Protein AF-0000000076550346 (afdb_homodimer)

Structure (mmCIF, N/CA/C/O backbone):
data_AF-0000000076550346-model_v1
#
loop_
_entity.id
_entity.type
_entity.pdbx_description
1 polymer 'Thiamine-phosphate synthase'
#
loop_
_atom_site.group_PDB
_atom_site.id
_atom_site.type_symbol
_atom_site.label_atom_id
_atom_site.label_alt_id
_atom_site.label_comp_id
_atom_site.label_asym_id
_atom_site.label_entity_id
_atom_site.label_seq_id
_atom_site.pdbx_PDB_ins_code
_atom_site.Cartn_x
_atom_site.Cartn_y
_atom_site.Cartn_z
_atom_site.occupancy
_atom_site.B_iso_or_equiv
_atom_site.auth_seq_id
_atom_site.auth_comp_id
_atom_site.auth_asym_id
_atom_site.auth_atom_id
_atom_site.pdbx_PDB_model_num
ATOM 1 N N . MET A 1 1 ? 11.57 -23.719 29.531 1 24.44 1 MET A N 1
ATOM 2 C CA . MET A 1 1 ? 10.82 -24.328 28.438 1 24.44 1 MET A CA 1
ATOM 3 C C . MET A 1 1 ? 10.961 -23.5 27.156 1 24.44 1 MET A C 1
ATOM 5 O O . MET A 1 1 ? 10.664 -22.297 27.156 1 24.44 1 MET A O 1
ATOM 9 N N . GLY A 1 2 ? 12.023 -23.812 26.281 1 28.28 2 GLY A N 1
ATOM 10 C CA . GLY A 1 2 ? 12.664 -23.422 25.031 1 28.28 2 GLY A CA 1
ATOM 11 C C . GLY A 1 2 ? 11.703 -23.312 23.859 1 28.28 2 GLY A C 1
ATOM 12 O O . GLY A 1 2 ? 11.125 -24.312 23.438 1 28.28 2 GLY A O 1
ATOM 13 N N . GLU A 1 3 ? 10.836 -22.281 23.875 1 30.3 3 GLU A N 1
ATOM 14 C CA . GLU A 1 3 ? 9.766 -22.234 22.875 1 30.3 3 GLU A CA 1
ATOM 15 C C . GLU A 1 3 ? 10.281 -22.641 21.5 1 30.3 3 GLU A C 1
ATOM 17 O O . GLU A 1 3 ? 11.383 -22.25 21.094 1 30.3 3 GLU A O 1
ATOM 22 N N . GLY A 1 4 ? 9.914 -23.875 21.031 1 29.36 4 GLY A N 1
ATOM 23 C CA . GLY A 1 4 ? 10.195 -24.594 19.797 1 29.36 4 GLY A CA 1
ATOM 24 C C . GLY A 1 4 ? 10.234 -23.688 18.578 1 29.36 4 GLY A C 1
ATOM 25 O O . GLY A 1 4 ? 9.422 -22.766 18.469 1 29.36 4 GLY A O 1
ATOM 26 N N . ALA A 1 5 ? 11.406 -23.375 18.109 1 31.95 5 ALA A N 1
ATOM 27 C CA . ALA A 1 5 ? 11.688 -22.891 16.766 1 31.95 5 ALA A CA 1
ATOM 28 C C . ALA A 1 5 ? 10.711 -23.453 15.742 1 31.95 5 ALA A C 1
ATOM 30 O O . ALA A 1 5 ? 10.656 -24.672 15.531 1 31.95 5 ALA A O 1
ATOM 31 N N . VAL A 1 6 ? 9.398 -22.953 15.617 1 35.19 6 VAL A N 1
ATOM 32 C CA . VAL A 1 6 ? 8.453 -23.328 14.57 1 35.19 6 VAL A CA 1
ATOM 33 C C . VAL A 1 6 ? 9.219 -23.812 13.336 1 35.19 6 VAL A C 1
ATOM 35 O O . VAL A 1 6 ? 10.18 -23.188 12.906 1 35.19 6 VAL A O 1
ATOM 38 N N . SER A 1 7 ? 9.344 -25.047 13 1 36.56 7 SER A N 1
ATOM 39 C CA . SER A 1 7 ? 9.781 -25.766 11.805 1 36.56 7 SER A CA 1
ATOM 40 C C . SER A 1 7 ? 9.461 -24.984 10.539 1 36.56 7 SER A C 1
ATOM 42 O O . SER A 1 7 ? 8.375 -24.406 10.414 1 36.56 7 SER A O 1
ATOM 44 N N . LEU A 1 8 ? 10.414 -24.312 9.891 1 42.62 8 LEU A N 1
ATOM 45 C CA . LEU A 1 8 ? 10.383 -23.719 8.555 1 42.62 8 LEU A CA 1
ATOM 46 C C . LEU A 1 8 ? 9.383 -24.438 7.66 1 42.62 8 LEU A C 1
ATOM 48 O O . LEU A 1 8 ? 9.633 -25.578 7.238 1 42.62 8 LEU A O 1
ATOM 52 N N . ARG A 1 9 ? 8.156 -24.609 7.91 1 46.72 9 ARG A N 1
ATOM 53 C CA . ARG A 1 9 ? 7.098 -25.266 7.148 1 46.72 9 ARG A CA 1
ATOM 54 C C . ARG A 1 9 ? 7.371 -25.188 5.648 1 46.72 9 ARG A C 1
ATOM 56 O O . ARG A 1 9 ? 7.566 -24.094 5.105 1 46.72 9 ARG A O 1
ATOM 63 N N . SER A 1 10 ? 8.055 -26.172 4.996 1 67.38 10 SER A N 1
ATOM 64 C CA . SER A 1 10 ? 8.328 -26.359 3.576 1 67.38 10 SER A CA 1
ATOM 65 C C . SER A 1 10 ? 7.062 -26.188 2.742 1 67.38 10 SER A C 1
ATOM 67 O O . SER A 1 10 ? 6.121 -26.984 2.863 1 67.38 10 SER A O 1
ATOM 69 N N . LEU A 1 11 ? 6.746 -24.969 2.178 1 85.88 11 LEU A N 1
ATOM 70 C CA . LEU A 1 11 ? 5.598 -24.672 1.323 1 85.88 11 LEU A CA 1
ATOM 71 C C . LEU A 1 11 ? 5.594 -25.594 0.101 1 85.88 11 LEU A C 1
ATOM 73 O O . LEU A 1 11 ? 6.574 -25.641 -0.642 1 85.88 11 LEU A O 1
ATOM 77 N N . THR A 1 12 ? 4.59 -26.484 0.048 1 91.69 12 THR A N 1
ATOM 78 C CA . THR A 1 12 ? 4.371 -27.25 -1.176 1 91.69 12 THR A CA 1
ATOM 79 C C . THR A 1 12 ? 3.422 -26.5 -2.113 1 91.69 12 THR A C 1
ATOM 81 O O . THR A 1 12 ? 2.271 -26.234 -1.757 1 91.69 12 THR A O 1
ATOM 84 N N . LEU A 1 13 ? 3.881 -26.203 -3.25 1 95.94 13 LEU A N 1
ATOM 85 C CA . LEU A 1 13 ? 3.09 -25.469 -4.23 1 95.94 13 LEU A CA 1
ATOM 86 C C . LEU A 1 13 ? 2.348 -26.422 -5.156 1 95.94 13 LEU A C 1
ATOM 88 O O . LEU A 1 13 ? 2.902 -27.453 -5.574 1 95.94 13 LEU A O 1
ATOM 92 N N . PRO A 1 14 ? 1.104 -26.141 -5.434 1 96.62 14 PRO A N 1
ATOM 93 C CA . PRO A 1 14 ? 0.494 -26.875 -6.551 1 96.62 14 PRO A CA 1
ATOM 94 C C . PRO A 1 14 ? 1.212 -26.625 -7.875 1 96.62 14 PRO A C 1
ATOM 96 O O . PRO A 1 14 ? 1.992 -25.672 -7.992 1 96.62 14 PRO A O 1
ATOM 99 N N . ARG A 1 15 ? 0.917 -27.438 -8.797 1 97.38 15 ARG A N 1
ATOM 100 C CA . ARG A 1 15 ? 1.646 -27.359 -10.062 1 97.38 15 ARG A CA 1
ATOM 101 C C . ARG A 1 15 ? 1.139 -26.219 -10.914 1 97.38 15 ARG A C 1
ATOM 103 O O . ARG A 1 15 ? 1.832 -25.75 -11.828 1 97.38 15 ARG A O 1
ATOM 110 N N . LEU A 1 16 ? -0.097 -25.797 -10.633 1 98.31 16 LEU A N 1
ATOM 111 C CA . LEU A 1 16 ? -0.685 -24.672 -11.336 1 98.31 16 LEU A CA 1
ATOM 112 C C . LEU A 1 16 ? -0.93 -23.5 -10.383 1 98.31 16 LEU A C 1
ATOM 114 O O . LEU A 1 16 ? -1.5 -23.688 -9.305 1 98.31 16 LEU A O 1
ATOM 118 N N . TYR A 1 17 ? -0.461 -22.359 -10.82 1 98.62 17 TYR A N 1
ATOM 119 C CA . TYR A 1 17 ? -0.562 -21.125 -10.055 1 98.62 17 TYR A CA 1
ATOM 120 C C . TYR A 1 17 ? -1.27 -20.031 -10.859 1 98.62 17 TYR A C 1
ATOM 122 O O . TYR A 1 17 ? -0.622 -19.156 -11.43 1 98.62 17 TYR A O 1
ATOM 130 N N . PRO A 1 18 ? -2.613 -20.094 -10.836 1 98.62 18 PRO A N 1
ATOM 131 C CA . PRO A 1 18 ? -3.346 -19.078 -11.594 1 98.62 18 PRO A CA 1
ATOM 132 C C . PRO A 1 18 ? -3.256 -17.688 -10.969 1 98.62 18 PRO A C 1
ATOM 134 O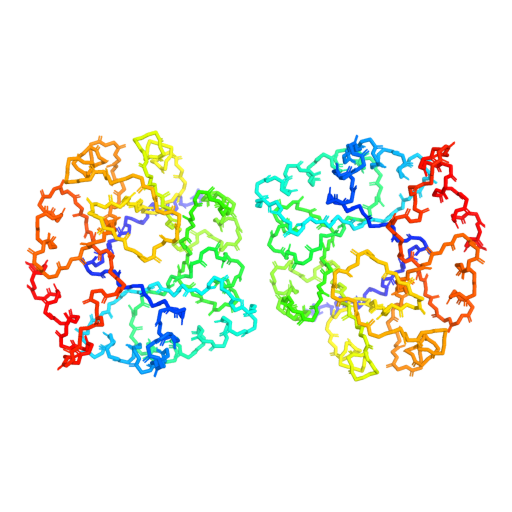 O . PRO A 1 18 ? -3.279 -17.562 -9.742 1 98.62 18 PRO A O 1
ATOM 137 N N . ILE A 1 19 ? -3.111 -16.719 -11.781 1 98.31 19 ILE A N 1
ATOM 138 C CA . ILE A 1 19 ? -3.184 -15.312 -11.375 1 98.31 19 ILE A CA 1
ATOM 139 C C . ILE A 1 19 ? -4.449 -14.672 -11.945 1 98.31 19 ILE A C 1
ATOM 141 O O . ILE A 1 19 ? -4.609 -14.578 -13.164 1 98.31 19 ILE A O 1
ATOM 145 N N . VAL A 1 20 ? -5.328 -14.375 -11.07 1 98.19 20 VAL A N 1
ATOM 146 C CA . VAL A 1 20 ? -6.535 -13.625 -11.406 1 98.19 20 VAL A CA 1
ATOM 147 C C . VAL A 1 20 ? -6.195 -12.141 -11.562 1 98.19 20 VAL A C 1
ATOM 149 O O . VAL A 1 20 ? -6.098 -11.414 -10.57 1 98.19 20 VAL A O 1
ATOM 152 N N . ASP A 1 21 ? -6.133 -11.688 -12.789 1 97 21 ASP A N 1
ATOM 153 C CA . ASP A 1 21 ? -5.723 -10.32 -13.086 1 97 21 ASP A CA 1
ATOM 154 C C . ASP A 1 21 ? -6.934 -9.445 -13.391 1 97 21 ASP A C 1
ATOM 156 O O . ASP A 1 21 ? -7.559 -9.586 -14.445 1 97 21 ASP A O 1
ATOM 160 N N . ALA A 1 22 ? -7.234 -8.492 -12.539 1 96.75 22 ALA A N 1
ATOM 161 C CA . ALA A 1 22 ? -8.43 -7.66 -12.672 1 96.75 22 ALA A CA 1
ATOM 162 C C . ALA A 1 22 ? -8.383 -6.84 -13.953 1 96.75 22 ALA A C 1
ATOM 164 O O . ALA A 1 22 ? -9.406 -6.652 -14.617 1 96.75 22 ALA A O 1
ATOM 165 N N . GLY A 1 23 ? -7.227 -6.305 -14.281 1 94.62 23 GLY A N 1
ATOM 166 C CA . GLY A 1 23 ? -7.094 -5.535 -15.508 1 94.62 23 GLY A CA 1
ATOM 167 C C . GLY A 1 23 ? -7.391 -6.344 -16.766 1 94.62 23 GLY A C 1
ATOM 168 O O . GLY A 1 23 ? -8.148 -5.902 -17.625 1 94.62 23 GLY A O 1
ATOM 169 N N . LEU A 1 24 ? -6.805 -7.504 -16.812 1 94.38 24 LEU A N 1
ATOM 170 C CA . LEU A 1 24 ? -7.035 -8.383 -17.953 1 94.38 24 LEU A CA 1
ATOM 171 C C . LEU A 1 24 ? -8.5 -8.789 -18.047 1 94.38 24 LEU A C 1
ATOM 173 O O . LEU A 1 24 ? -9.102 -8.75 -19.125 1 94.38 24 LEU A O 1
ATOM 177 N N . LEU A 1 25 ? -9.07 -9.195 -16.906 1 96.12 25 LEU A N 1
ATOM 178 C CA . LEU A 1 25 ? -10.477 -9.586 -16.891 1 96.12 25 LEU A CA 1
ATOM 179 C C . LEU A 1 25 ? -11.367 -8.43 -17.328 1 96.12 25 LEU A C 1
ATOM 181 O O . LEU A 1 25 ? -12.328 -8.633 -18.078 1 96.12 25 LEU A O 1
ATOM 185 N N . GLY A 1 26 ? -11.039 -7.242 -16.844 1 93.81 26 GLY A N 1
ATOM 186 C CA . GLY A 1 26 ? -11.781 -6.066 -17.281 1 93.81 26 GLY A CA 1
ATOM 187 C C . GLY A 1 26 ? -11.734 -5.844 -18.781 1 93.81 26 GLY A C 1
ATOM 188 O O . GLY A 1 26 ? -12.758 -5.559 -19.391 1 93.81 26 GLY A O 1
ATOM 189 N N . SER A 1 27 ? -10.578 -5.996 -19.328 1 92.75 27 SER A N 1
ATOM 190 C CA . SER A 1 27 ? -10.398 -5.777 -20.766 1 92.75 27 SER A CA 1
ATOM 191 C C . SER A 1 27 ? -11.172 -6.809 -21.578 1 92.75 27 SER A C 1
ATOM 193 O O . SER A 1 27 ? -11.547 -6.547 -22.734 1 92.75 27 SER A O 1
ATOM 195 N N . ARG A 1 28 ? -11.461 -7.926 -20.906 1 91.75 28 ARG A N 1
ATOM 196 C CA . ARG A 1 28 ? -12.203 -8.992 -21.578 1 91.75 28 ARG A CA 1
ATOM 197 C C . ARG A 1 28 ? -13.656 -9.008 -21.141 1 91.75 28 ARG A C 1
ATOM 199 O O . ARG A 1 28 ? -14.422 -9.906 -21.5 1 91.75 28 ARG A O 1
ATOM 206 N N . ARG A 1 29 ? -14.102 -7.992 -20.328 1 90.56 29 ARG A N 1
ATOM 207 C CA . ARG A 1 29 ? -15.453 -7.871 -19.797 1 90.56 29 ARG A CA 1
ATOM 208 C C . ARG A 1 29 ? -15.859 -9.141 -19.047 1 90.56 29 ARG A C 1
ATOM 210 O O . ARG A 1 29 ? -16.984 -9.617 -19.188 1 90.56 29 ARG A O 1
ATOM 217 N N . ALA A 1 30 ? -14.867 -9.75 -18.391 1 92 30 ALA A N 1
ATOM 218 C CA . ALA A 1 30 ? -15.094 -10.922 -17.547 1 92 30 ALA A CA 1
ATOM 219 C C . ALA A 1 30 ? -15.125 -10.539 -16.078 1 92 30 ALA A C 1
ATOM 221 O O . ALA A 1 30 ? -14.391 -9.633 -15.648 1 92 30 ALA A O 1
ATOM 222 N N . GLY A 1 31 ? -15.93 -11.211 -15.336 1 95.06 31 GLY A N 1
ATOM 223 C CA . GLY A 1 31 ? -16.031 -10.922 -13.914 1 95.06 31 GLY A CA 1
ATOM 224 C C . GLY A 1 31 ? -15.055 -11.727 -13.07 1 95.06 31 GLY A C 1
ATOM 225 O O . GLY A 1 31 ? -14.789 -12.891 -13.367 1 95.06 31 GLY A O 1
ATOM 226 N N . VAL A 1 32 ? -14.594 -11.133 -12.031 1 97.25 32 VAL A N 1
ATOM 227 C CA . VAL A 1 32 ? -13.648 -11.758 -11.117 1 97.25 32 VAL A CA 1
ATOM 228 C C . VAL A 1 32 ? -14.289 -12.984 -10.469 1 97.25 32 VAL A C 1
ATOM 230 O O . VAL A 1 32 ? -13.672 -14.047 -10.398 1 97.25 32 VAL A O 1
ATOM 233 N N . GLU A 1 33 ? -15.523 -12.867 -10.07 1 96.38 33 GLU A N 1
ATOM 234 C CA . GLU A 1 33 ? -16.219 -13.945 -9.375 1 96.38 33 GLU A CA 1
ATOM 235 C C . GLU A 1 33 ? -16.391 -15.164 -10.281 1 96.38 33 GLU A C 1
ATOM 237 O O . GLU A 1 33 ? -16.109 -16.297 -9.867 1 96.38 33 GLU A O 1
ATOM 242 N N . ASP A 1 34 ? -16.859 -14.906 -11.492 1 96.81 34 ASP A N 1
ATOM 243 C CA . ASP A 1 34 ? -17.078 -15.992 -12.445 1 96.81 34 ASP A CA 1
ATOM 244 C C . ASP A 1 34 ? -15.773 -16.719 -12.773 1 96.81 34 ASP A C 1
ATOM 246 O O . ASP A 1 34 ? -15.734 -17.938 -12.867 1 96.81 34 ASP A O 1
ATOM 250 N N . PHE A 1 35 ? -14.781 -15.961 -12.945 1 98 35 PHE A N 1
ATOM 251 C CA . PHE A 1 35 ? -13.469 -16.531 -13.227 1 98 35 PHE A CA 1
ATOM 252 C C . PHE A 1 35 ? -12.992 -17.391 -12.07 1 98 35 PHE A C 1
ATOM 254 O O . PHE A 1 35 ? -12.523 -18.516 -12.266 1 98 35 PHE A O 1
ATOM 261 N N . ALA A 1 36 ? -13.133 -16.875 -10.867 1 97.56 36 ALA A N 1
ATOM 262 C CA . ALA A 1 36 ? -12.75 -17.609 -9.664 1 97.56 36 ALA A CA 1
ATOM 263 C C . ALA A 1 36 ? -13.531 -18.922 -9.539 1 97.56 36 ALA A C 1
ATOM 265 O O . ALA A 1 36 ? -12.961 -19.953 -9.203 1 97.56 36 ALA A O 1
ATOM 266 N N . ARG A 1 37 ? -14.789 -18.859 -9.852 1 97.06 37 ARG A N 1
ATOM 267 C CA . ARG A 1 37 ? -15.617 -20.062 -9.789 1 97.06 37 ARG A CA 1
ATOM 268 C C . ARG A 1 37 ? -15.133 -21.109 -10.781 1 97.06 37 ARG A C 1
ATOM 270 O O . ARG A 1 37 ? -15.125 -22.312 -10.469 1 97.06 37 ARG A O 1
ATOM 277 N N . SER A 1 38 ? -14.781 -20.625 -11.922 1 97.75 38 SER A N 1
ATOM 278 C CA . SER A 1 38 ? -14.258 -21.547 -12.922 1 97.75 38 SER A CA 1
ATOM 279 C C . SER A 1 38 ? -12.984 -22.234 -12.438 1 97.75 38 SER A C 1
ATOM 281 O O . SER A 1 38 ? -12.789 -23.422 -12.68 1 97.75 38 SER A O 1
ATOM 283 N N . LEU A 1 39 ? -12.117 -21.5 -11.758 1 97.88 39 LEU A N 1
ATOM 284 C CA . LEU A 1 39 ? -10.891 -22.078 -11.219 1 97.88 39 LEU A CA 1
ATOM 285 C C . LEU A 1 39 ? -11.203 -23.094 -10.125 1 97.88 39 LEU A C 1
ATOM 287 O O . LEU A 1 39 ? -10.57 -24.156 -10.055 1 97.88 39 LEU A O 1
ATOM 291 N N . LEU A 1 40 ? -12.172 -22.75 -9.297 1 97.12 40 LEU A N 1
ATOM 292 C CA . LEU A 1 40 ? -12.617 -23.672 -8.266 1 97.12 40 LEU A CA 1
ATOM 293 C C . LEU A 1 40 ? -13.125 -24.984 -8.883 1 97.12 40 LEU A C 1
ATOM 295 O O . LEU A 1 40 ? -12.758 -26.062 -8.438 1 97.12 40 LEU A O 1
ATOM 299 N N . ASP A 1 41 ? -13.906 -24.812 -9.898 1 96.38 41 ASP A N 1
ATOM 300 C CA . ASP A 1 41 ? -14.492 -25.953 -10.586 1 96.38 41 ASP A CA 1
ATOM 301 C C . ASP A 1 41 ? -13.406 -26.859 -11.18 1 96.38 41 ASP A C 1
ATOM 303 O O . ASP A 1 41 ? -13.578 -28.078 -11.266 1 96.38 41 ASP A O 1
ATOM 307 N N . ALA A 1 42 ? -12.336 -26.266 -11.562 1 96.94 42 ALA A N 1
ATOM 308 C CA . ALA A 1 42 ? -11.242 -27 -12.188 1 96.94 42 ALA A CA 1
ATOM 309 C C . ALA A 1 42 ? -10.406 -27.734 -11.133 1 96.94 42 ALA A C 1
ATOM 311 O O . ALA A 1 42 ? -9.609 -28.609 -11.469 1 96.94 42 ALA A O 1
ATOM 312 N N . GLY A 1 43 ? -10.539 -27.328 -9.844 1 95.94 43 GLY A N 1
ATOM 313 C CA . GLY A 1 43 ? -9.789 -27.984 -8.781 1 95.94 43 GLY A CA 1
ATOM 314 C C . GLY A 1 43 ? -8.539 -27.234 -8.375 1 95.94 43 GLY A C 1
ATOM 315 O O . GLY A 1 43 ? -7.629 -27.797 -7.777 1 95.94 43 GLY A O 1
ATOM 316 N N . VAL A 1 44 ? -8.508 -25.953 -8.656 1 96.56 44 VAL A N 1
ATOM 317 C CA . VAL A 1 44 ? -7.375 -25.109 -8.273 1 96.56 44 VAL A CA 1
ATOM 318 C C . VAL A 1 44 ? -7.312 -24.969 -6.758 1 96.56 44 VAL A C 1
ATOM 320 O O . VAL A 1 44 ? -8.344 -24.797 -6.102 1 96.56 44 VAL A O 1
ATOM 323 N N . THR A 1 45 ? -6.078 -25.047 -6.203 1 95.81 45 THR A N 1
ATOM 324 C CA . THR A 1 45 ? -5.949 -25.031 -4.75 1 95.81 45 THR A CA 1
ATOM 325 C C . THR A 1 45 ? -5.098 -23.844 -4.293 1 95.81 45 THR A C 1
ATOM 327 O O . THR A 1 45 ? -4.816 -23.703 -3.1 1 95.81 45 THR A O 1
ATOM 330 N N . LEU A 1 46 ? -4.691 -23.016 -5.188 1 97.25 46 LEU A N 1
ATOM 331 C CA . LEU A 1 46 ? -3.965 -21.781 -4.918 1 97.25 46 LEU A CA 1
ATOM 332 C C . LEU A 1 46 ? -4.141 -20.781 -6.055 1 97.25 46 LEU A C 1
ATOM 334 O O . LEU A 1 46 ? -4.113 -21.172 -7.23 1 97.25 46 LEU A O 1
ATOM 338 N N . LEU A 1 47 ? -4.402 -19.531 -5.723 1 97.94 47 LEU A N 1
ATOM 339 C CA . LEU A 1 47 ? -4.426 -18.5 -6.758 1 97.94 47 LEU A CA 1
ATOM 340 C C . LEU A 1 47 ? -3.9 -17.172 -6.219 1 97.94 47 LEU A C 1
ATOM 342 O O . LEU A 1 47 ? -3.875 -16.953 -5.008 1 97.94 47 LEU A O 1
ATOM 346 N N . GLN A 1 48 ? -3.453 -16.375 -7.051 1 98.81 48 GLN A N 1
ATOM 347 C CA . GLN A 1 48 ? -3.061 -15.008 -6.762 1 98.81 48 GLN A CA 1
ATOM 348 C C . GLN A 1 48 ? -4.031 -14.016 -7.395 1 98.81 48 GLN A C 1
ATOM 350 O O . GLN A 1 48 ? -4.5 -14.219 -8.516 1 98.81 48 GLN A O 1
ATOM 355 N N . PHE A 1 49 ? -4.43 -13 -6.703 1 98.81 49 PHE A N 1
ATOM 356 C CA . PHE A 1 49 ? -5.242 -11.914 -7.234 1 98.81 49 PHE A CA 1
ATOM 357 C C . PHE A 1 49 ? -4.395 -10.664 -7.465 1 98.81 49 PHE A C 1
ATOM 359 O O . PHE A 1 49 ? -3.742 -10.172 -6.543 1 98.81 49 PHE A O 1
ATOM 366 N N . ARG A 1 50 ? -4.387 -10.242 -8.68 1 98.12 50 ARG A N 1
ATOM 367 C CA . ARG A 1 50 ? -3.592 -9.094 -9.086 1 98.12 50 ARG A CA 1
ATOM 368 C C . ARG A 1 50 ? -4.484 -7.957 -9.578 1 98.12 50 ARG A C 1
ATOM 370 O O . ARG A 1 50 ? -5.258 -8.133 -10.523 1 98.12 50 ARG A O 1
ATOM 377 N N . ASP A 1 51 ? -4.438 -6.848 -8.945 1 97.12 51 ASP A N 1
ATOM 378 C CA . ASP A 1 51 ? -5.133 -5.621 -9.328 1 97.12 51 ASP A CA 1
ATOM 379 C C . ASP A 1 51 ? -4.27 -4.391 -9.055 1 97.12 51 ASP A C 1
ATOM 381 O O . ASP A 1 51 ? -4.262 -3.865 -7.941 1 97.12 51 ASP A O 1
ATOM 385 N N . LYS A 1 52 ? -3.658 -3.836 -10.023 1 91.56 52 LYS A N 1
ATOM 386 C CA . LYS A 1 52 ? -2.648 -2.795 -9.852 1 91.56 52 LYS A CA 1
ATOM 387 C C . LYS A 1 52 ? -3.248 -1.408 -10.062 1 91.56 52 LYS A C 1
ATOM 389 O O . LYS A 1 52 ? -2.57 -0.396 -9.875 1 91.56 52 LYS A O 1
ATOM 394 N N . SER A 1 53 ? -4.5 -1.383 -10.406 1 91.5 53 SER A N 1
ATOM 395 C CA . SER A 1 53 ? -5.023 -0.101 -10.875 1 91.5 53 SER A CA 1
ATOM 396 C C . SER A 1 53 ? -6.184 0.371 -10 1 91.5 53 SER A C 1
ATOM 398 O O . SER A 1 53 ? -6.465 1.568 -9.93 1 91.5 53 SER A O 1
ATOM 400 N N . SER A 1 54 ? -6.855 -0.566 -9.367 1 94.5 54 SER A N 1
ATOM 401 C CA . SER A 1 54 ? -8.055 -0.206 -8.617 1 94.5 54 SER A CA 1
ATOM 402 C C . SER A 1 54 ? -7.707 0.391 -7.262 1 94.5 54 SER A C 1
ATOM 404 O O . SER A 1 54 ? -6.602 0.188 -6.754 1 94.5 54 SER A O 1
ATOM 406 N N . ALA A 1 55 ? -8.664 1.104 -6.672 1 95.06 55 ALA A N 1
ATOM 407 C CA . ALA A 1 55 ? -8.547 1.566 -5.293 1 95.06 55 ALA A CA 1
ATOM 408 C C . ALA A 1 55 ? -8.555 0.392 -4.316 1 95.06 55 ALA A C 1
ATOM 410 O O . ALA A 1 55 ? -9.133 -0.659 -4.605 1 95.06 55 ALA A O 1
ATOM 411 N N . PRO A 1 56 ? -7.926 0.6 -3.176 1 97 56 PRO A N 1
ATOM 412 C CA . PRO A 1 56 ? -7.855 -0.486 -2.195 1 97 56 PRO A CA 1
ATOM 413 C C . PRO A 1 56 ? -9.227 -1.06 -1.851 1 97 56 PRO A C 1
ATOM 415 O O . PRO A 1 56 ? -9.367 -2.273 -1.687 1 97 56 PRO A O 1
ATOM 418 N N . SER A 1 57 ? -10.219 -0.198 -1.781 1 95.75 57 SER A N 1
ATOM 419 C CA . SER A 1 57 ? -11.555 -0.662 -1.437 1 95.75 57 SER A CA 1
ATOM 420 C C . SER A 1 57 ? -12.094 -1.629 -2.486 1 95.75 57 SER A C 1
ATOM 422 O O . SER A 1 57 ? -12.758 -2.613 -2.15 1 95.75 57 SER A O 1
ATOM 424 N N . ASP A 1 58 ? -11.773 -1.312 -3.727 1 96.88 58 ASP A N 1
ATOM 425 C CA . ASP A 1 58 ? -12.219 -2.186 -4.812 1 96.88 58 ASP A CA 1
ATOM 426 C C . ASP A 1 58 ? -11.461 -3.508 -4.797 1 96.88 58 ASP A C 1
ATOM 428 O O . ASP A 1 58 ? -12.039 -4.566 -5.051 1 96.88 58 ASP A O 1
ATOM 432 N N . VAL A 1 59 ? -10.211 -3.422 -4.508 1 98.31 59 VAL A N 1
ATOM 433 C CA . VAL A 1 59 ? -9.406 -4.633 -4.41 1 98.31 59 VAL A CA 1
ATOM 434 C C . VAL A 1 59 ? -9.945 -5.527 -3.297 1 98.31 59 VAL A C 1
ATOM 436 O O . VAL A 1 59 ? -10.109 -6.734 -3.486 1 98.31 59 VAL A O 1
ATOM 439 N N . LEU A 1 60 ? -10.281 -4.93 -2.193 1 98.38 60 LEU A N 1
ATOM 440 C CA . LEU A 1 60 ? -10.773 -5.684 -1.046 1 98.38 60 LEU A CA 1
ATOM 441 C C . LEU A 1 60 ? -12.141 -6.281 -1.336 1 98.38 60 LEU A C 1
ATOM 443 O O . LEU A 1 60 ? -12.445 -7.391 -0.893 1 98.38 60 LEU A O 1
ATOM 447 N N . ARG A 1 61 ? -12.906 -5.539 -2.035 1 97.56 61 ARG A N 1
ATOM 448 C CA . ARG A 1 61 ? -14.211 -6.059 -2.416 1 97.56 61 ARG A CA 1
ATOM 449 C C . ARG A 1 61 ? -14.078 -7.301 -3.289 1 97.56 61 ARG A C 1
ATOM 451 O O . ARG A 1 61 ? -14.75 -8.305 -3.053 1 97.56 61 ARG A O 1
ATOM 458 N N . ASN A 1 62 ? -13.242 -7.23 -4.273 1 98.06 62 ASN A N 1
ATOM 459 C CA . ASN A 1 62 ? -13.023 -8.383 -5.145 1 98.06 62 ASN A CA 1
ATOM 460 C C . ASN A 1 62 ? -12.367 -9.539 -4.391 1 98.06 62 ASN A C 1
ATOM 462 O O . ASN A 1 62 ? -12.688 -10.703 -4.633 1 98.06 62 ASN A O 1
ATOM 466 N N . ALA A 1 63 ? -11.461 -9.195 -3.496 1 98.12 63 ALA A N 1
ATOM 467 C CA . ALA A 1 63 ? -10.844 -10.227 -2.666 1 98.12 63 ALA A CA 1
ATOM 468 C C . ALA A 1 63 ? -11.891 -10.961 -1.836 1 98.12 63 ALA A C 1
ATOM 470 O O . ALA A 1 63 ? -11.812 -12.18 -1.673 1 98.12 63 ALA A O 1
ATOM 471 N N . ALA A 1 64 ? -12.836 -10.227 -1.328 1 97.56 64 ALA A N 1
ATOM 472 C CA . ALA A 1 64 ? -13.914 -10.836 -0.544 1 97.56 64 ALA A CA 1
ATOM 473 C C . ALA A 1 64 ? -14.75 -11.773 -1.401 1 97.56 64 ALA A C 1
ATOM 475 O O . ALA A 1 64 ? -15.156 -12.852 -0.946 1 97.56 64 ALA A O 1
ATOM 476 N N . LEU A 1 65 ? -15.023 -11.359 -2.617 1 97.25 65 LEU A N 1
ATOM 477 C CA . LEU A 1 65 ? -15.773 -12.203 -3.545 1 97.25 65 LEU A CA 1
ATOM 478 C C . LEU A 1 65 ? -15.031 -13.508 -3.824 1 97.25 65 LEU A C 1
ATOM 480 O O . LEU A 1 65 ? -15.625 -14.578 -3.812 1 97.25 65 LEU A O 1
ATOM 484 N N . ILE A 1 66 ? -13.773 -13.406 -4.035 1 98 66 ILE A N 1
ATOM 485 C CA . ILE A 1 66 ? -12.961 -14.586 -4.305 1 98 66 ILE A CA 1
ATOM 486 C C . ILE A 1 66 ? -12.961 -15.508 -3.088 1 98 66 ILE A C 1
ATOM 488 O O . ILE A 1 66 ? -13.102 -16.734 -3.223 1 98 66 ILE A O 1
ATOM 492 N N . ARG A 1 67 ? -12.773 -14.969 -1.916 1 96.88 67 ARG A N 1
ATOM 493 C CA . ARG A 1 67 ? -12.781 -15.75 -0.684 1 96.88 67 ARG A CA 1
ATOM 494 C C . ARG A 1 67 ? -14.102 -16.5 -0.52 1 96.88 67 ARG A C 1
ATOM 496 O O . ARG A 1 67 ? -14.117 -17.656 -0.086 1 96.88 67 ARG A O 1
ATOM 503 N N . GLU A 1 68 ? -15.141 -15.82 -0.846 1 96.38 68 GLU A N 1
ATOM 504 C CA . GLU A 1 68 ? -16.453 -16.453 -0.758 1 96.38 68 GLU A CA 1
ATOM 505 C C . GLU A 1 68 ? -16.562 -17.641 -1.706 1 96.38 68 GLU A C 1
ATOM 507 O O . GLU A 1 68 ? -17.125 -18.688 -1.35 1 96.38 68 GLU A O 1
ATOM 512 N N . VAL A 1 69 ? -16.047 -17.469 -2.881 1 97 69 VAL A N 1
ATOM 513 C CA . VAL A 1 69 ? -16.078 -18.547 -3.873 1 97 69 VAL A CA 1
ATOM 514 C C . VAL A 1 69 ? -15.328 -19.766 -3.336 1 97 69 VAL A C 1
ATOM 516 O O . VAL A 1 69 ? -15.781 -20.891 -3.498 1 97 69 VAL A O 1
ATOM 519 N N . PHE A 1 70 ? -14.211 -19.5 -2.627 1 96.5 70 PHE A N 1
ATOM 520 C CA . PHE A 1 70 ? -13.352 -20.594 -2.182 1 96.5 70 PHE A CA 1
ATOM 521 C C . PHE A 1 70 ? -13.609 -20.922 -0.715 1 96.5 70 PHE A C 1
ATOM 523 O O . PHE A 1 70 ? -12.789 -21.562 -0.065 1 96.5 70 PHE A O 1
ATOM 530 N N . ALA A 1 71 ? -14.656 -20.469 -0.061 1 89.69 71 ALA A N 1
ATOM 531 C CA . ALA A 1 71 ? -14.945 -20.516 1.37 1 89.69 71 ALA A CA 1
ATOM 532 C C . ALA A 1 71 ? -14.891 -21.938 1.896 1 89.69 71 ALA A C 1
ATOM 534 O O . ALA A 1 71 ? -14.484 -22.172 3.039 1 89.69 71 ALA A O 1
ATOM 535 N N . TRP A 1 72 ? -15.234 -22.859 1.112 1 81.81 72 TRP A N 1
ATOM 536 C CA . TRP A 1 72 ? -15.336 -24.234 1.594 1 81.81 72 TRP A CA 1
ATOM 537 C C . TRP A 1 72 ? -14.156 -25.078 1.109 1 81.81 72 TRP A C 1
ATOM 539 O O . TRP A 1 72 ? -14.148 -26.297 1.256 1 81.81 72 TRP A O 1
ATOM 549 N N . GLU A 1 73 ? -13.344 -24.391 0.435 1 74.94 73 GLU A N 1
ATOM 550 C CA . GLU A 1 73 ? -12.156 -25.078 -0.068 1 74.94 73 GLU A CA 1
ATOM 551 C C . GLU A 1 73 ? -10.883 -24.531 0.594 1 74.94 73 GLU A C 1
ATOM 553 O O . GLU A 1 73 ? -10.828 -23.375 0.985 1 74.94 73 GLU A O 1
ATOM 558 N N . LYS A 1 74 ? -10.102 -25.422 0.707 1 81.81 74 LYS A N 1
ATOM 559 C CA . LYS A 1 74 ? -8.82 -25.062 1.311 1 81.81 74 LYS A CA 1
ATOM 560 C C . LYS A 1 74 ? -7.867 -24.484 0.27 1 81.81 74 LYS A C 1
ATOM 562 O O . LYS A 1 74 ? -6.797 -25.047 0.026 1 81.81 74 LYS A O 1
ATOM 567 N N . ALA A 1 75 ? -8.32 -23.547 -0.499 1 93.31 75 ALA A N 1
ATOM 568 C CA . ALA A 1 75 ? -7.379 -22.922 -1.431 1 93.31 75 ALA A CA 1
ATOM 569 C C . ALA A 1 75 ? -6.59 -21.812 -0.75 1 93.31 75 ALA A C 1
ATOM 571 O O . ALA A 1 75 ? -7.129 -21.062 0.069 1 93.31 75 ALA A O 1
ATOM 572 N N . ARG A 1 76 ? -5.363 -21.75 -1.037 1 97.12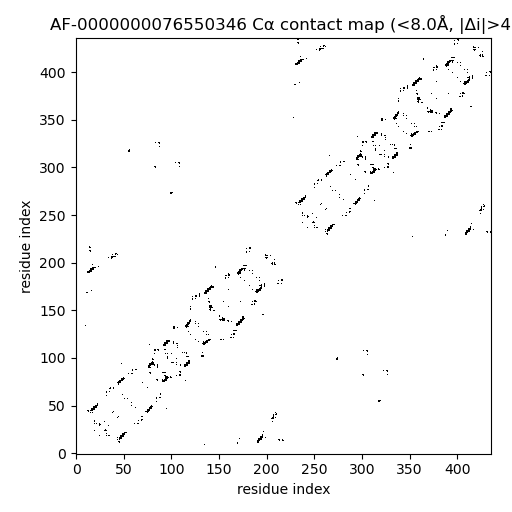 76 ARG A N 1
ATOM 573 C CA . ARG A 1 76 ? -4.531 -20.656 -0.575 1 97.12 76 ARG A CA 1
ATOM 574 C C . ARG A 1 76 ? -4.695 -19.438 -1.475 1 97.12 76 ARG A C 1
ATOM 576 O O . ARG A 1 76 ? -4.551 -19.531 -2.695 1 97.12 76 ARG A O 1
ATOM 583 N N . LEU A 1 77 ? -4.996 -18.312 -0.857 1 98.31 77 LEU A N 1
ATOM 584 C CA . LEU A 1 77 ? -5.223 -17.062 -1.572 1 98.31 77 LEU A CA 1
ATOM 585 C C . LEU A 1 77 ? -4.059 -16.109 -1.37 1 98.31 77 LEU A C 1
ATOM 587 O O . LEU A 1 77 ? -3.715 -15.766 -0.234 1 98.31 77 LEU A O 1
ATOM 591 N N . ILE A 1 78 ? -3.436 -15.656 -2.465 1 98.75 78 ILE A N 1
ATOM 592 C CA . ILE A 1 78 ? -2.252 -14.812 -2.43 1 98.75 78 ILE A CA 1
ATOM 593 C C . ILE A 1 78 ? -2.582 -13.438 -3.016 1 98.75 78 ILE A C 1
ATOM 595 O O . ILE A 1 78 ? -3.127 -13.344 -4.117 1 98.75 78 ILE A O 1
ATOM 599 N N . MET A 1 79 ? -2.314 -12.359 -2.27 1 98.88 79 MET A N 1
ATOM 600 C CA . MET A 1 79 ? -2.51 -10.984 -2.725 1 98.88 79 MET A CA 1
ATOM 601 C C . MET A 1 79 ? -1.271 -10.469 -3.451 1 98.88 79 MET A C 1
ATOM 603 O O . MET A 1 79 ? -0.147 -10.656 -2.98 1 98.88 79 MET A O 1
ATOM 607 N N . ASN A 1 80 ? -1.448 -9.898 -4.555 1 98.5 80 ASN A N 1
ATOM 608 C CA . ASN A 1 80 ? -0.341 -9.297 -5.289 1 98.5 80 ASN A CA 1
ATOM 609 C C . ASN A 1 80 ? 0.029 -7.93 -4.723 1 98.5 80 ASN A C 1
ATOM 611 O O . ASN A 1 80 ? -0.836 -7.07 -4.547 1 98.5 80 ASN A O 1
ATOM 615 N N . ASP A 1 81 ? 1.29 -7.734 -4.398 1 97.12 81 ASP A N 1
ATOM 616 C CA . ASP A 1 81 ? 1.962 -6.465 -4.152 1 97.12 81 ASP A CA 1
ATOM 617 C C . ASP A 1 81 ? 1.658 -5.945 -2.748 1 97.12 81 ASP A C 1
ATOM 619 O O . ASP A 1 81 ? 2.574 -5.656 -1.975 1 97.12 81 ASP A O 1
ATOM 623 N N . ARG A 1 82 ? 0.356 -5.98 -2.381 1 97.69 82 ARG A N 1
ATOM 624 C CA . ARG A 1 82 ? -0.074 -5.195 -1.229 1 97.69 82 ARG A CA 1
ATOM 625 C C . ARG A 1 82 ? -0.263 -6.078 -0.001 1 97.69 82 ARG A C 1
ATOM 627 O O . ARG A 1 82 ? -1.339 -6.645 0.204 1 97.69 82 ARG A O 1
ATOM 634 N N . ALA A 1 83 ? 0.773 -6.023 0.864 1 98.25 83 ALA A N 1
ATOM 635 C CA . ALA A 1 83 ? 0.77 -6.844 2.072 1 98.25 83 ALA A CA 1
ATOM 636 C C . ALA A 1 83 ? -0.342 -6.41 3.025 1 98.25 83 ALA A C 1
ATOM 638 O O . ALA A 1 83 ? -0.947 -7.246 3.701 1 98.25 83 ALA A O 1
ATOM 639 N N . ASP A 1 84 ? -0.607 -5.125 3.07 1 98.25 84 ASP A N 1
ATOM 640 C CA . ASP A 1 84 ? -1.66 -4.633 3.953 1 98.25 84 ASP A CA 1
ATOM 641 C C . ASP A 1 84 ? -3.033 -5.117 3.492 1 98.25 84 ASP A C 1
ATOM 643 O O . ASP A 1 84 ? -3.883 -5.469 4.312 1 98.25 84 ASP A O 1
ATOM 647 N N . LEU A 1 85 ? -3.252 -5.199 2.193 1 98.56 85 LEU A N 1
ATOM 648 C CA . LEU A 1 85 ? -4.531 -5.691 1.689 1 98.56 85 LEU A CA 1
ATOM 649 C C . LEU A 1 85 ? -4.664 -7.191 1.916 1 98.56 85 LEU A C 1
ATOM 651 O O . LEU A 1 85 ? -5.766 -7.691 2.162 1 98.56 85 LEU A O 1
ATOM 655 N N . ALA A 1 86 ? -3.521 -7.922 1.811 1 98.56 86 ALA A N 1
ATOM 656 C CA . ALA A 1 86 ? -3.551 -9.336 2.17 1 98.56 86 ALA A CA 1
ATOM 657 C C . ALA A 1 86 ? -4.004 -9.523 3.615 1 98.56 86 ALA A C 1
ATOM 659 O O . ALA A 1 86 ? -4.844 -10.383 3.9 1 98.56 86 ALA A O 1
ATOM 660 N N . LEU A 1 87 ? -3.406 -8.703 4.461 1 98 87 LEU A N 1
ATOM 661 C CA . LEU A 1 87 ? -3.738 -8.75 5.879 1 98 87 LEU A CA 1
ATOM 662 C C . LEU A 1 87 ? -5.215 -8.43 6.102 1 98 87 LEU A C 1
ATOM 664 O O . LEU A 1 87 ? -5.918 -9.18 6.785 1 98 87 LEU A O 1
ATOM 668 N N . LEU A 1 88 ? -5.723 -7.391 5.535 1 98.25 88 LEU A N 1
ATOM 669 C CA . LEU A 1 88 ? -7.09 -6.918 5.723 1 98.25 88 LEU A CA 1
ATOM 670 C C . LEU A 1 88 ? -8.094 -7.918 5.172 1 98.25 88 LEU A C 1
ATOM 672 O O . LEU A 1 88 ? -9.188 -8.086 5.727 1 98.25 88 LEU A O 1
ATOM 676 N N . ALA A 1 89 ? -7.688 -8.609 4.098 1 97.94 89 ALA A N 1
ATOM 677 C CA . ALA A 1 89 ? -8.57 -9.586 3.463 1 97.94 89 ALA A CA 1
ATOM 678 C C . ALA A 1 89 ? -8.555 -10.906 4.219 1 97.94 89 ALA A C 1
ATOM 680 O O . ALA A 1 89 ? -9.375 -11.789 3.955 1 97.94 89 ALA A O 1
ATOM 681 N N . GLY A 1 90 ? -7.555 -11.047 5.09 1 97 90 GLY A N 1
ATOM 682 C CA . GLY A 1 90 ? -7.371 -12.32 5.758 1 97 90 GLY A CA 1
ATOM 683 C C . GLY A 1 90 ? -6.867 -13.414 4.832 1 97 90 GLY A C 1
ATOM 684 O O . GLY A 1 90 ? -7.23 -14.578 4.98 1 97 90 GLY A O 1
ATOM 685 N N . TRP A 1 91 ? -6.172 -13.023 3.824 1 97.81 91 TRP A N 1
ATOM 686 C CA . TRP A 1 91 ? -5.719 -13.984 2.828 1 97.81 91 TRP A CA 1
ATOM 687 C C . TRP A 1 91 ? -4.469 -14.711 3.307 1 97.81 91 TRP A C 1
ATOM 689 O O . TRP A 1 91 ? -3.887 -14.352 4.332 1 97.81 91 TRP A O 1
ATOM 699 N N . ASP A 1 92 ? -4.039 -15.734 2.646 1 97.62 92 ASP A N 1
ATOM 700 C CA . ASP A 1 92 ? -3.045 -16.688 3.115 1 97.62 92 ASP A CA 1
ATOM 701 C C . ASP A 1 92 ? -1.628 -16.188 2.855 1 97.62 92 ASP A C 1
ATOM 703 O O . ASP A 1 92 ? -0.662 -16.719 3.404 1 97.62 92 ASP A O 1
ATOM 707 N N . GLY A 1 93 ? -1.544 -15.109 2.039 1 98.19 93 GLY A N 1
ATOM 708 C CA . GLY A 1 93 ? -0.198 -14.633 1.767 1 98.19 93 GLY A CA 1
ATOM 709 C C . GLY A 1 93 ? -0.162 -13.461 0.805 1 98.19 93 GLY A C 1
ATOM 710 O O . GLY A 1 93 ? -1.208 -12.914 0.442 1 98.19 93 GLY A O 1
ATOM 711 N N . VAL A 1 94 ? 1.064 -13.047 0.422 1 98.81 94 VAL A 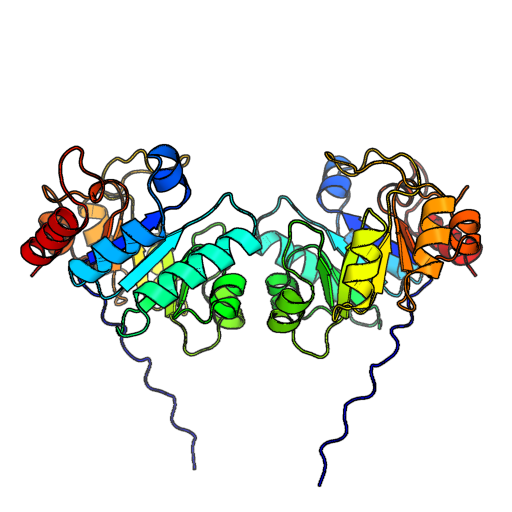N 1
ATOM 712 C CA . VAL A 1 94 ? 1.317 -11.93 -0.481 1 98.81 94 VAL A CA 1
ATOM 713 C C . VAL A 1 94 ? 2.482 -12.266 -1.409 1 98.81 94 VAL A C 1
ATOM 715 O O . VAL A 1 94 ? 3.385 -13.023 -1.033 1 98.81 94 VAL A O 1
ATOM 718 N N . HIS A 1 95 ? 2.361 -11.828 -2.6 1 98.88 95 HIS A N 1
ATOM 719 C CA . HIS A 1 95 ? 3.447 -11.906 -3.57 1 98.88 95 HIS A CA 1
ATOM 720 C C . HIS A 1 95 ? 3.969 -10.516 -3.918 1 98.88 95 HIS A C 1
ATOM 722 O O . HIS A 1 95 ? 3.197 -9.641 -4.32 1 98.88 95 HIS A O 1
ATOM 728 N N . VAL A 1 96 ? 5.277 -10.352 -3.787 1 98.62 96 VAL A N 1
ATOM 729 C CA . VAL A 1 96 ? 5.832 -9.023 -4 1 98.62 96 VAL A CA 1
ATOM 730 C C . VAL A 1 96 ? 6.852 -9.062 -5.137 1 98.62 96 VAL A C 1
ATOM 732 O O . VAL A 1 96 ? 7.512 -10.086 -5.352 1 98.62 96 VAL A O 1
ATOM 735 N N . GLY A 1 97 ? 6.938 -8 -5.848 1 97.19 97 GLY A N 1
ATOM 736 C CA . GLY A 1 97 ? 7.957 -7.812 -6.863 1 97.19 97 GLY A CA 1
ATOM 737 C C . GLY A 1 97 ? 9.094 -6.922 -6.406 1 97.19 97 GLY A C 1
ATOM 738 O O . GLY A 1 97 ? 9.148 -6.52 -5.242 1 97.19 97 GLY A O 1
ATOM 739 N N . GLN A 1 98 ? 9.953 -6.621 -7.312 1 95.75 98 GLN A N 1
ATOM 740 C CA . GLN A 1 98 ? 11.18 -5.887 -7.004 1 95.75 98 GLN A CA 1
ATOM 741 C C . GLN A 1 98 ? 10.875 -4.426 -6.688 1 95.75 98 GLN A C 1
ATOM 743 O O . GLN A 1 98 ? 11.664 -3.754 -6.016 1 95.75 98 GLN A O 1
ATOM 748 N N . GLY A 1 99 ? 9.797 -3.918 -7.102 1 94.75 99 GLY A N 1
ATOM 749 C CA . GLY A 1 99 ? 9.414 -2.537 -6.848 1 94.75 99 GLY A CA 1
ATOM 750 C C . GLY A 1 99 ? 8.461 -2.389 -5.676 1 94.75 99 GLY A C 1
ATOM 751 O O . GLY A 1 99 ? 8.008 -1.282 -5.375 1 94.75 99 GLY A O 1
ATOM 752 N N . ASP A 1 100 ? 8.133 -3.461 -5.055 1 96.56 100 ASP A N 1
ATOM 753 C CA . ASP A 1 100 ? 7.223 -3.486 -3.914 1 96.56 100 ASP A CA 1
ATOM 754 C C . ASP A 1 100 ? 7.996 -3.533 -2.598 1 96.56 100 ASP A C 1
ATOM 756 O O . ASP A 1 100 ? 9.156 -3.117 -2.537 1 96.56 100 ASP A O 1
ATOM 760 N N . LEU A 1 101 ? 7.332 -3.908 -1.5 1 97.69 101 LEU A N 1
ATOM 761 C CA . LEU A 1 101 ? 8.023 -4.168 -0.24 1 97.69 101 LEU A CA 1
ATOM 762 C C . LEU A 1 101 ? 9.008 -5.316 -0.388 1 97.69 101 LEU A C 1
ATOM 764 O O . LEU A 1 101 ? 8.766 -6.262 -1.146 1 97.69 101 LEU A O 1
ATOM 768 N N . SER A 1 102 ? 10.094 -5.25 0.39 1 97.88 102 SER A N 1
ATOM 769 C CA . SER A 1 102 ? 10.953 -6.43 0.476 1 97.88 102 SER A CA 1
ATOM 770 C C . SER A 1 102 ? 10.219 -7.605 1.104 1 97.88 102 SER A C 1
ATOM 772 O O . SER A 1 102 ? 9.211 -7.418 1.798 1 97.88 102 SER A O 1
ATOM 774 N N . PRO A 1 103 ? 10.68 -8.828 0.853 1 98.44 103 PRO A N 1
ATOM 775 C CA . PRO A 1 103 ? 10.07 -9.969 1.538 1 98.44 103 PRO A CA 1
ATOM 776 C C . PRO A 1 103 ? 10.031 -9.797 3.055 1 98.44 103 PRO A C 1
ATOM 778 O O . PRO A 1 103 ? 9.031 -10.141 3.693 1 98.44 103 PRO A O 1
ATOM 781 N N . GLU A 1 104 ? 11.109 -9.25 3.598 1 98.38 104 GLU A N 1
ATOM 782 C CA . GLU A 1 104 ? 11.188 -9.047 5.039 1 98.38 104 GLU A CA 1
ATOM 783 C C . GLU A 1 104 ? 10.125 -8.062 5.52 1 98.38 104 GLU A C 1
ATOM 785 O O . GLU A 1 104 ? 9.453 -8.312 6.523 1 98.38 104 GLU A O 1
ATOM 790 N N . ASP A 1 105 ? 9.992 -6.961 4.785 1 98.19 105 ASP A N 1
ATOM 791 C CA . ASP A 1 105 ? 8.984 -5.965 5.145 1 98.19 105 ASP A CA 1
ATOM 792 C C . ASP A 1 105 ? 7.574 -6.523 4.98 1 98.19 105 ASP A C 1
ATOM 794 O O . ASP A 1 105 ? 6.711 -6.297 5.828 1 98.19 105 ASP A O 1
ATOM 798 N N . ALA A 1 106 ? 7.367 -7.234 3.904 1 98.56 106 ALA A N 1
ATOM 799 C CA . ALA A 1 106 ? 6.07 -7.871 3.697 1 98.56 106 ALA A CA 1
ATOM 800 C C . ALA A 1 106 ? 5.738 -8.828 4.84 1 98.56 106 ALA A C 1
ATOM 802 O O . ALA A 1 106 ? 4.613 -8.828 5.348 1 98.56 106 ALA A O 1
ATOM 803 N N . ARG A 1 107 ? 6.699 -9.641 5.27 1 98.56 107 ARG A N 1
ATOM 804 C CA . ARG A 1 107 ? 6.543 -10.57 6.383 1 98.56 107 ARG A CA 1
ATOM 805 C C . ARG A 1 107 ? 6.145 -9.836 7.656 1 98.56 107 ARG A C 1
ATOM 807 O O . ARG A 1 107 ? 5.277 -10.297 8.398 1 98.56 107 ARG A O 1
ATOM 814 N N . GLN A 1 108 ? 6.754 -8.742 7.84 1 97.62 108 GLN A N 1
ATOM 815 C CA . GLN A 1 108 ? 6.434 -7.957 9.023 1 97.62 108 GLN A CA 1
ATOM 816 C C . GLN A 1 108 ? 4.984 -7.484 9 1 97.62 108 GLN A C 1
ATOM 818 O O . GLN A 1 108 ? 4.324 -7.426 10.039 1 97.62 108 GLN A O 1
ATOM 823 N N . VAL A 1 109 ? 4.52 -7.184 7.867 1 97.94 109 VAL A N 1
ATOM 824 C CA . VAL A 1 109 ? 3.164 -6.652 7.738 1 97.94 109 VAL A CA 1
ATOM 825 C C . VAL A 1 109 ? 2.152 -7.789 7.863 1 97.94 109 VAL A C 1
ATOM 827 O O . VAL A 1 109 ? 1.196 -7.691 8.641 1 97.94 109 VAL A O 1
ATOM 830 N N . VAL A 1 110 ? 2.41 -8.914 7.18 1 97.69 110 VAL A N 1
ATOM 831 C CA . VAL A 1 110 ? 1.39 -9.953 7.086 1 97.69 110 VAL A CA 1
ATOM 832 C C . VAL A 1 110 ? 1.499 -10.891 8.289 1 97.69 110 VAL A C 1
ATOM 834 O O . VAL A 1 110 ? 0.587 -11.68 8.547 1 97.69 110 VAL A O 1
ATOM 837 N N . GLY A 1 111 ? 2.67 -10.859 8.953 1 96.12 111 GLY A N 1
ATOM 838 C CA . GLY A 1 111 ? 2.881 -11.75 10.086 1 96.12 111 GLY A CA 1
ATOM 839 C C . GLY A 1 111 ? 3.666 -13 9.719 1 96.12 111 GLY A C 1
ATOM 840 O O . GLY A 1 111 ? 3.869 -13.289 8.539 1 96.12 111 GLY A O 1
ATOM 841 N N . ALA A 1 112 ? 3.99 -13.797 10.688 1 95.25 112 ALA A N 1
ATOM 842 C CA . ALA A 1 112 ? 4.957 -14.883 10.562 1 95.25 112 ALA A CA 1
ATOM 843 C C . ALA A 1 112 ? 4.336 -16.094 9.867 1 95.25 112 ALA A C 1
ATOM 845 O O . ALA A 1 112 ? 5.047 -16.922 9.289 1 95.25 112 ALA A O 1
ATOM 846 N N . ARG A 1 113 ? 3.043 -16.141 9.812 1 95.69 113 ARG A N 1
ATOM 847 C CA . ARG A 1 113 ? 2.412 -17.391 9.406 1 95.69 113 ARG A CA 1
ATOM 848 C C . ARG A 1 113 ? 1.971 -17.344 7.945 1 95.69 113 ARG A C 1
ATOM 850 O O . ARG A 1 113 ? 1.713 -18.375 7.324 1 95.69 113 ARG A O 1
ATOM 857 N N . ARG A 1 114 ? 1.896 -16.156 7.402 1 97.5 114 ARG A N 1
ATOM 858 C CA . ARG A 1 114 ? 1.383 -16.047 6.039 1 97.5 114 ARG A CA 1
ATOM 859 C C . ARG A 1 114 ? 2.494 -16.25 5.016 1 97.5 114 ARG A C 1
ATOM 861 O O . ARG A 1 114 ? 3.668 -16.016 5.309 1 97.5 114 ARG A O 1
ATOM 868 N N . ILE A 1 115 ? 2.113 -16.641 3.871 1 98.44 115 ILE A N 1
ATOM 869 C CA . ILE A 1 115 ? 3.037 -16.953 2.787 1 98.44 115 ILE A CA 1
ATOM 870 C C . ILE A 1 115 ? 3.557 -15.656 2.166 1 98.44 115 ILE A C 1
ATOM 872 O O . ILE A 1 115 ? 2.793 -14.711 1.954 1 98.44 115 ILE A O 1
ATOM 876 N N . VAL A 1 116 ? 4.852 -15.609 1.877 1 98.75 116 VAL A N 1
ATOM 877 C CA . VAL A 1 116 ? 5.461 -14.508 1.145 1 98.75 116 VAL A CA 1
ATOM 878 C C . VAL A 1 116 ? 6.211 -15.039 -0.073 1 98.75 116 VAL A C 1
ATOM 880 O O . VAL A 1 116 ? 7.113 -15.875 0.062 1 98.75 116 VAL A O 1
ATOM 883 N N . GLY A 1 117 ? 5.785 -14.648 -1.222 1 98.75 117 GLY A N 1
ATOM 884 C CA . GLY A 1 117 ? 6.512 -14.922 -2.451 1 98.75 117 GLY A CA 1
ATOM 885 C C . GLY A 1 117 ? 7.191 -13.703 -3.031 1 98.75 117 GLY A C 1
ATOM 886 O O . GLY A 1 117 ? 6.805 -12.57 -2.732 1 98.75 117 GLY A O 1
ATOM 887 N N . VAL A 1 118 ? 8.172 -13.945 -3.908 1 98.81 118 VAL A N 1
ATOM 888 C CA . VAL A 1 118 ? 8.875 -12.797 -4.473 1 98.81 118 VAL A CA 1
ATOM 889 C C . VAL A 1 118 ? 9.227 -13.07 -5.934 1 98.81 118 VAL A C 1
ATOM 891 O O . VAL A 1 118 ? 9.656 -14.172 -6.277 1 98.81 118 VAL A O 1
ATOM 894 N N . SER A 1 119 ? 9.008 -12.094 -6.75 1 98.38 119 SER A N 1
ATOM 895 C CA . SER A 1 119 ? 9.391 -12.18 -8.156 1 98.38 119 SER A CA 1
ATOM 896 C C . SER A 1 119 ? 10.875 -11.898 -8.344 1 98.38 119 SER A C 1
ATOM 898 O O . SER A 1 119 ? 11.43 -11.016 -7.691 1 98.38 119 SER A O 1
ATOM 900 N N . THR A 1 120 ? 11.492 -12.656 -9.219 1 98.5 120 THR A N 1
ATOM 901 C CA . THR A 1 120 ? 12.875 -12.438 -9.617 1 98.5 120 THR A CA 1
ATOM 902 C C . THR A 1 120 ? 13.023 -12.5 -11.133 1 98.5 120 THR A C 1
ATOM 904 O O . THR A 1 120 ? 12.258 -13.188 -11.812 1 98.5 120 THR A O 1
ATOM 907 N N . HIS A 1 121 ? 14.094 -11.797 -11.586 1 97.38 121 HIS A N 1
ATOM 908 C CA . HIS A 1 121 ? 14.305 -11.703 -13.031 1 97.38 121 HIS A CA 1
ATOM 909 C C . HIS A 1 121 ? 15.766 -11.977 -13.383 1 97.38 121 HIS A C 1
ATOM 911 O O . HIS A 1 121 ? 16.109 -12.094 -14.562 1 97.38 121 HIS A O 1
ATOM 917 N N . THR A 1 122 ? 16.609 -11.992 -12.383 1 97.88 122 THR A N 1
ATOM 918 C CA . THR A 1 122 ? 18.031 -12.227 -12.586 1 97.88 122 THR A CA 1
ATOM 919 C C . THR A 1 122 ? 18.562 -13.258 -11.586 1 97.88 122 THR A C 1
ATOM 921 O O . THR A 1 122 ? 17.922 -13.516 -10.562 1 97.88 122 THR A O 1
ATOM 924 N N . ASP A 1 123 ? 19.703 -13.766 -11.93 1 98.38 123 ASP A N 1
ATOM 925 C CA . ASP A 1 123 ? 20.344 -14.711 -11.031 1 98.38 123 ASP A CA 1
ATOM 926 C C . ASP A 1 123 ? 20.641 -14.078 -9.68 1 98.38 123 ASP A C 1
ATOM 928 O O . ASP A 1 123 ? 20.5 -14.719 -8.641 1 98.38 123 ASP A O 1
ATOM 932 N N . GLU A 1 124 ? 21.031 -12.867 -9.711 1 98.38 124 GLU A N 1
ATOM 933 C CA . GLU A 1 124 ? 21.344 -12.148 -8.484 1 98.38 124 GLU A CA 1
ATOM 934 C C . GLU A 1 124 ? 20.109 -12.016 -7.59 1 98.38 124 GLU A C 1
ATOM 936 O O . GLU A 1 124 ? 20.188 -12.219 -6.375 1 98.38 124 GLU A O 1
ATOM 941 N N . GLN A 1 125 ? 19.031 -11.758 -8.188 1 98.62 125 GLN A N 1
ATOM 942 C CA . GLN A 1 125 ? 17.797 -11.625 -7.43 1 98.62 125 GLN A CA 1
ATOM 943 C C . GLN A 1 125 ? 17.375 -12.961 -6.828 1 98.62 125 GLN A C 1
ATOM 945 O O . GLN A 1 125 ? 16.844 -13.008 -5.715 1 98.62 125 GLN A O 1
ATOM 950 N N . VAL A 1 126 ? 17.609 -14.07 -7.547 1 98.81 126 VAL A N 1
ATOM 951 C CA . VAL A 1 126 ? 17.297 -15.398 -7.031 1 98.81 126 VAL A CA 1
ATOM 952 C C . VAL A 1 126 ? 18.172 -15.695 -5.816 1 98.81 126 VAL A C 1
ATOM 954 O O . VAL A 1 126 ? 17.688 -16.203 -4.801 1 98.81 126 VAL A O 1
ATOM 957 N N . ARG A 1 127 ? 19.422 -15.352 -5.906 1 98.56 127 ARG A N 1
ATOM 958 C CA . ARG A 1 127 ? 20.344 -15.562 -4.785 1 98.56 127 ARG A CA 1
ATOM 959 C C . ARG A 1 127 ? 19.891 -14.781 -3.557 1 98.56 127 ARG A C 1
ATOM 961 O O . ARG A 1 127 ? 19.906 -15.305 -2.441 1 98.56 127 ARG A O 1
ATOM 968 N N . LEU A 1 128 ? 19.516 -13.578 -3.805 1 98.25 128 LEU A N 1
ATOM 969 C CA . LEU A 1 128 ? 19.047 -12.742 -2.705 1 98.25 128 LEU A CA 1
ATOM 970 C C . LEU A 1 128 ? 17.766 -13.297 -2.104 1 98.25 128 LEU A C 1
ATOM 972 O O . LEU A 1 128 ? 17.578 -13.258 -0.885 1 98.25 128 LEU A O 1
ATOM 976 N N . ALA A 1 129 ? 16.875 -13.789 -2.943 1 98.38 129 ALA A N 1
ATOM 977 C CA . ALA A 1 129 ? 15.625 -14.375 -2.48 1 98.38 129 ALA A CA 1
ATOM 978 C C . ALA A 1 129 ? 15.883 -15.617 -1.627 1 98.38 129 ALA A C 1
ATOM 980 O O . ALA A 1 129 ? 15.164 -15.867 -0.66 1 98.38 129 ALA A O 1
ATOM 981 N N . GLU A 1 130 ? 16.859 -16.375 -2.01 1 98.06 130 GLU A N 1
ATOM 982 C CA . GLU A 1 130 ? 17.234 -17.547 -1.231 1 98.06 130 GLU A CA 1
ATOM 983 C C . GLU A 1 130 ? 17.562 -17.172 0.21 1 98.06 130 GLU A C 1
ATOM 985 O O . GLU A 1 130 ? 17.234 -17.906 1.141 1 98.06 130 GLU A O 1
ATOM 990 N N . LEU A 1 131 ? 18.188 -16.031 0.344 1 97.81 131 LEU A N 1
ATOM 991 C CA . LEU A 1 131 ? 18.625 -15.578 1.658 1 97.81 131 LEU A CA 1
ATOM 992 C C . LEU A 1 131 ? 17.516 -14.828 2.381 1 97.81 131 LEU A C 1
ATOM 994 O O . LEU A 1 131 ? 17.641 -14.508 3.566 1 97.81 131 LEU A O 1
ATOM 998 N N . SER A 1 132 ? 16.438 -14.594 1.75 1 98.12 132 SER A N 1
ATOM 999 C CA . SER A 1 132 ? 15.336 -13.836 2.324 1 98.12 132 SER A CA 1
ATOM 1000 C C . SER A 1 132 ? 14.359 -14.742 3.062 1 98.12 132 SER A C 1
ATOM 1002 O O . SER A 1 132 ? 14.539 -15.969 3.08 1 98.12 132 SER A O 1
ATOM 1004 N N . CYS A 1 133 ? 13.32 -14.164 3.598 1 97.81 133 CYS A N 1
ATOM 1005 C CA . CYS A 1 133 ? 12.305 -14.93 4.316 1 97.81 133 CYS A CA 1
ATOM 1006 C C . CYS A 1 133 ? 11.219 -15.414 3.369 1 97.81 133 CYS A C 1
ATOM 1008 O O . CYS A 1 133 ? 10.203 -15.961 3.812 1 97.81 133 CYS A O 1
ATOM 1010 N N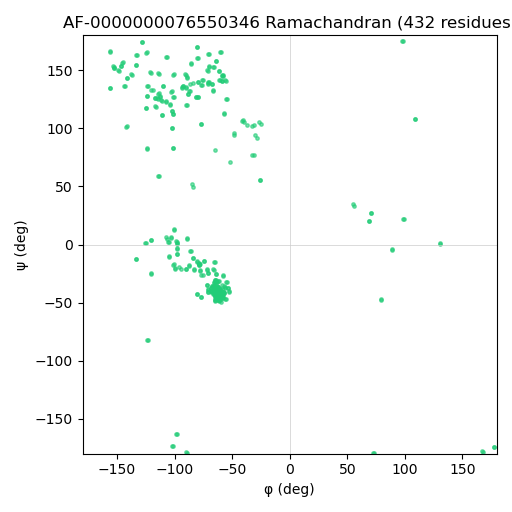 . ALA A 1 134 ? 11.383 -15.188 2.105 1 98.31 134 ALA A N 1
ATOM 1011 C CA . ALA A 1 134 ? 10.367 -15.617 1.146 1 98.31 134 ALA A CA 1
ATOM 1012 C C . ALA A 1 134 ? 10.141 -17.125 1.233 1 98.31 134 ALA A C 1
ATOM 1014 O O . ALA A 1 134 ? 11.078 -17.891 1.437 1 98.31 134 ALA A O 1
ATOM 1015 N N . ASP A 1 135 ? 8.914 -17.469 1.016 1 98.5 135 ASP A N 1
ATOM 1016 C CA . ASP A 1 135 ? 8.555 -18.891 1.073 1 98.5 135 ASP A CA 1
ATOM 1017 C C . ASP A 1 135 ? 8.703 -19.547 -0.296 1 98.5 135 ASP A C 1
ATOM 1019 O O . ASP A 1 135 ? 8.781 -20.766 -0.394 1 98.5 135 ASP A O 1
ATOM 1023 N N . TYR A 1 136 ? 8.695 -18.75 -1.314 1 98.62 136 TYR A N 1
ATOM 1024 C CA . TYR A 1 136 ? 8.953 -19.234 -2.67 1 98.62 136 TYR A CA 1
ATOM 1025 C C . TYR A 1 136 ? 9.461 -18.094 -3.557 1 98.62 136 TYR A C 1
ATOM 1027 O O . TYR A 1 136 ? 9.375 -16.922 -3.186 1 98.62 136 TYR A O 1
ATOM 1035 N N . VAL A 1 137 ? 10 -18.5 -4.723 1 98.69 137 VAL A N 1
ATOM 1036 C CA . VAL A 1 137 ? 10.555 -17.531 -5.676 1 98.69 137 VAL A CA 1
ATOM 1037 C C . VAL A 1 137 ? 9.883 -17.703 -7.035 1 98.69 137 VAL A C 1
ATOM 1039 O O . VAL A 1 137 ? 9.75 -18.828 -7.535 1 98.69 137 VAL A O 1
ATOM 1042 N N . ALA A 1 138 ? 9.422 -16.625 -7.508 1 98.81 138 ALA A N 1
ATOM 1043 C CA . ALA A 1 138 ? 8.938 -16.641 -8.883 1 98.81 138 ALA A CA 1
ATOM 1044 C C . ALA A 1 138 ? 10.031 -16.203 -9.859 1 98.81 138 ALA A C 1
ATOM 1046 O O . ALA A 1 138 ? 10.727 -15.211 -9.617 1 98.81 138 ALA A O 1
ATOM 1047 N N . VAL A 1 139 ? 10.156 -16.906 -10.93 1 98.69 139 VAL A N 1
ATOM 1048 C CA . VAL A 1 139 ? 11.195 -16.594 -11.906 1 98.69 139 VAL A CA 1
ATOM 1049 C C . VAL A 1 139 ? 10.562 -16.375 -13.281 1 98.69 139 VAL A C 1
ATOM 1051 O O . VAL A 1 139 ? 9.641 -17.109 -13.672 1 98.69 139 VAL A O 1
ATOM 1054 N N . GLY A 1 140 ? 11.016 -15.352 -13.938 1 97.5 140 GLY A N 1
ATOM 1055 C CA . GLY A 1 140 ? 10.516 -15.086 -15.281 1 97.5 140 GLY A CA 1
ATOM 1056 C C . GLY A 1 140 ? 10.914 -13.711 -15.797 1 97.5 140 GLY A C 1
ATOM 1057 O O . GLY A 1 140 ? 11.672 -12.992 -15.148 1 97.5 140 GLY A O 1
ATOM 1058 N N . PRO A 1 141 ? 10.453 -13.438 -16.969 1 97.81 141 PRO A N 1
ATOM 1059 C CA . PRO A 1 141 ? 9.602 -14.258 -17.828 1 97.81 141 PRO A CA 1
ATOM 1060 C C . PRO A 1 141 ? 10.367 -15.383 -18.516 1 97.81 141 PRO A C 1
ATOM 1062 O O . PRO A 1 141 ? 11.516 -15.195 -18.938 1 97.81 141 PRO A O 1
ATOM 1065 N N . VAL A 1 142 ? 9.711 -16.5 -18.609 1 98.5 142 VAL A N 1
ATOM 1066 C CA . VAL A 1 142 ? 10.352 -17.656 -19.219 1 98.5 142 VAL A CA 1
ATOM 1067 C C . VAL A 1 142 ? 10.281 -17.547 -20.734 1 98.5 142 VAL A C 1
ATOM 1069 O O . VAL A 1 142 ? 11.242 -17.875 -21.438 1 98.5 142 VAL A O 1
ATOM 1072 N N . PHE A 1 143 ? 9.141 -17.141 -21.25 1 97.88 143 PHE A N 1
ATOM 1073 C CA . PHE A 1 143 ? 8.906 -16.891 -22.672 1 97.88 143 PHE A CA 1
ATOM 1074 C C . PHE A 1 143 ? 8.391 -15.469 -22.891 1 97.88 143 PHE A C 1
ATOM 1076 O O . PHE A 1 143 ? 8.031 -14.773 -21.938 1 97.88 143 PHE A O 1
ATOM 1083 N N . ALA A 1 144 ? 8.422 -15.047 -24.125 1 93.25 144 ALA A N 1
ATOM 1084 C CA . ALA A 1 144 ? 7.902 -13.719 -24.438 1 93.25 144 ALA A CA 1
ATOM 1085 C C . ALA A 1 144 ? 6.438 -13.594 -24.047 1 93.25 144 ALA A C 1
ATOM 1087 O O . ALA A 1 144 ? 5.66 -14.539 -24.203 1 93.25 144 ALA A O 1
ATOM 1088 N N . THR A 1 145 ? 6.082 -12.406 -23.516 1 87.38 145 THR A N 1
ATOM 1089 C CA . THR A 1 145 ? 4.711 -12.172 -23.062 1 87.38 145 THR A CA 1
ATOM 1090 C C . THR A 1 145 ? 4.363 -10.688 -23.141 1 87.38 145 THR A C 1
ATOM 1092 O O . THR A 1 145 ? 5.246 -9.836 -23.062 1 87.38 145 THR A O 1
ATOM 1095 N N . GLY A 1 146 ? 3.113 -10.398 -23.328 1 80.56 146 GLY A N 1
ATOM 1096 C CA . GLY A 1 146 ? 2.639 -9.023 -23.375 1 80.56 146 GLY A CA 1
ATOM 1097 C C . GLY A 1 146 ? 1.854 -8.633 -22.141 1 80.56 146 GLY A C 1
ATOM 1098 O O . GLY A 1 146 ? 1.27 -7.547 -22.094 1 80.56 146 GLY A O 1
ATOM 1099 N N . THR A 1 147 ? 1.809 -9.5 -21.141 1 74.38 147 THR A N 1
ATOM 1100 C CA . THR A 1 147 ? 0.943 -9.281 -19.984 1 74.38 147 THR A CA 1
ATOM 1101 C C . THR A 1 147 ? 1.437 -8.102 -19.156 1 74.38 147 THR A C 1
ATOM 1103 O O . THR A 1 147 ? 0.644 -7.254 -18.734 1 74.38 147 THR A O 1
ATOM 1106 N N . LYS A 1 148 ? 2.787 -7.961 -18.969 1 75.88 148 LYS A N 1
ATOM 1107 C CA . LYS A 1 148 ? 3.332 -6.852 -18.188 1 75.88 148 LYS A CA 1
ATOM 1108 C C . LYS A 1 148 ? 3.896 -5.766 -19.109 1 75.88 148 LYS A C 1
ATOM 1110 O O . LYS A 1 148 ? 4.641 -6.062 -20.047 1 75.88 148 LYS A O 1
ATOM 1115 N N . VAL A 1 149 ? 3.547 -4.566 -18.859 1 67.94 149 VAL A N 1
ATOM 1116 C CA . VAL A 1 149 ? 3.951 -3.439 -19.688 1 67.94 149 VAL A CA 1
ATOM 1117 C C . VAL A 1 149 ? 5.469 -3.295 -19.672 1 67.94 149 VAL A C 1
ATOM 1119 O O . VAL A 1 149 ? 6.09 -2.996 -20.688 1 67.94 149 VAL A O 1
ATOM 1122 N N . ASP A 1 150 ? 6.051 -3.529 -18.656 1 71.62 150 ASP A N 1
ATOM 1123 C CA . ASP A 1 150 ? 7.492 -3.391 -18.484 1 71.62 150 ASP A CA 1
ATOM 1124 C C . ASP A 1 150 ? 8.156 -4.75 -18.266 1 71.62 150 ASP A C 1
ATOM 1126 O O . ASP A 1 150 ? 8.969 -4.902 -17.359 1 71.62 150 ASP A O 1
ATOM 1130 N N . ALA A 1 151 ? 7.961 -5.566 -19.219 1 73.31 151 ALA A N 1
ATOM 1131 C CA . ALA A 1 151 ? 8.461 -6.926 -19.031 1 73.31 151 ALA A CA 1
ATOM 1132 C C . ALA A 1 151 ? 9.984 -6.965 -19.094 1 73.31 151 ALA A C 1
ATOM 1134 O O . ALA A 1 151 ? 10.594 -6.281 -19.906 1 73.31 151 ALA A O 1
ATOM 1135 N N . GLU A 1 152 ? 10.508 -7.699 -18.25 1 84.25 152 GLU A N 1
ATOM 1136 C CA . GLU A 1 152 ? 11.938 -7.973 -18.141 1 84.25 152 GLU A CA 1
ATOM 1137 C C . GLU A 1 152 ? 12.414 -8.852 -19.297 1 84.25 152 GLU A C 1
ATOM 1139 O O . GLU A 1 152 ? 11.602 -9.453 -20 1 84.25 152 GLU A O 1
ATOM 1144 N N . PRO A 1 153 ? 13.656 -8.906 -19.5 1 92.56 153 PRO A N 1
ATOM 1145 C CA . PRO A 1 153 ? 14.172 -9.805 -20.547 1 92.56 153 PRO A CA 1
ATOM 1146 C C . PRO A 1 153 ? 13.789 -11.266 -20.297 1 92.56 153 PRO A C 1
ATOM 1148 O O . PRO A 1 153 ? 13.773 -11.719 -19.156 1 92.56 153 PRO A O 1
ATOM 1151 N N . VAL A 1 154 ? 13.562 -11.953 -21.344 1 96.81 154 VAL A N 1
ATOM 1152 C CA . VAL A 1 154 ? 13.219 -13.367 -21.297 1 96.81 154 VAL A CA 1
ATOM 1153 C C . VAL A 1 154 ? 14.406 -14.172 -20.781 1 96.81 154 VAL A C 1
ATOM 1155 O O . VAL A 1 154 ? 15.523 -14.031 -21.297 1 96.81 154 VAL A O 1
ATOM 1158 N N . ILE A 1 155 ? 14.164 -15.039 -19.844 1 97.56 155 ILE A N 1
ATOM 1159 C CA . ILE A 1 155 ? 15.258 -15.797 -19.25 1 97.56 155 ILE A CA 1
ATOM 1160 C C . ILE A 1 155 ? 15.328 -17.188 -19.875 1 97.56 155 ILE A C 1
ATOM 1162 O O . ILE A 1 155 ? 16.344 -17.875 -19.766 1 97.56 155 ILE A O 1
ATOM 1166 N N . GLY A 1 156 ? 14.227 -17.672 -20.5 1 98.12 156 GLY A N 1
ATOM 1167 C CA . GLY A 1 156 ? 14.188 -18.969 -21.141 1 98.12 156 GLY A CA 1
ATOM 1168 C C . GLY A 1 156 ? 14.156 -20.125 -20.156 1 98.12 156 GLY A C 1
ATOM 1169 O O . GLY A 1 156 ? 14.164 -19.906 -18.938 1 98.12 156 GLY A O 1
ATOM 1170 N N . LEU A 1 157 ? 14.141 -21.344 -20.734 1 98.69 157 LEU A N 1
ATOM 1171 C CA . LEU A 1 157 ? 14.211 -22.547 -19.922 1 98.69 157 LEU A CA 1
ATOM 1172 C C . LEU A 1 157 ? 15.555 -22.641 -19.188 1 98.69 157 LEU A C 1
ATOM 1174 O O . LEU A 1 157 ? 15.625 -23.141 -18.062 1 98.69 157 LEU A O 1
ATOM 1178 N N . GLU A 1 158 ? 16.531 -22.109 -19.797 1 98.44 158 GLU A N 1
ATOM 1179 C CA . GLU A 1 158 ? 17.844 -22.094 -19.188 1 98.44 158 GLU A CA 1
ATOM 1180 C C . GLU A 1 158 ? 17.859 -21.25 -17.922 1 98.44 158 GLU A C 1
ATOM 1182 O O . GLU A 1 158 ? 18.547 -21.594 -16.953 1 98.44 158 GLU A O 1
ATOM 1187 N N . GLY A 1 159 ? 17.125 -20.172 -17.984 1 98.44 159 GLY A N 1
ATOM 1188 C CA . GLY A 1 159 ? 17.016 -19.359 -16.797 1 98.44 159 GLY A CA 1
ATOM 1189 C C . GLY A 1 159 ? 16.344 -20.078 -15.641 1 98.44 159 GLY A C 1
ATOM 1190 O O . GLY A 1 159 ? 16.719 -19.891 -14.484 1 98.44 159 GLY A O 1
ATOM 1191 N N . VAL A 1 160 ? 15.383 -20.859 -15.93 1 98.81 160 VAL A N 1
ATOM 1192 C CA . VAL A 1 160 ? 14.711 -21.656 -14.906 1 98.81 160 VAL A CA 1
ATOM 1193 C C . VAL A 1 160 ? 15.695 -22.672 -14.32 1 98.81 160 VAL A C 1
ATOM 1195 O O . VAL A 1 160 ? 15.766 -22.844 -13.102 1 98.81 160 VAL A O 1
ATOM 1198 N N . MET A 1 161 ? 16.422 -23.281 -15.219 1 98.69 161 MET A N 1
ATOM 1199 C CA . MET A 1 161 ? 17.406 -24.266 -14.781 1 98.69 161 MET A CA 1
ATOM 1200 C C . MET A 1 161 ? 18.453 -23.625 -13.867 1 98.69 161 MET A C 1
ATOM 1202 O O . MET A 1 161 ? 18.797 -24.188 -12.836 1 98.69 161 MET A O 1
ATOM 1206 N N . ARG A 1 162 ? 18.859 -22.438 -14.297 1 98.62 162 ARG A N 1
ATOM 1207 C CA . ARG A 1 162 ? 19.828 -21.734 -13.469 1 98.62 162 ARG A CA 1
ATOM 1208 C C . ARG A 1 162 ? 19.25 -21.391 -12.109 1 98.62 162 ARG A C 1
ATOM 1210 O O . ARG A 1 162 ? 19.906 -21.547 -11.078 1 98.62 162 ARG A O 1
ATOM 1217 N N . ALA A 1 163 ? 18.062 -20.953 -12.102 1 98.75 163 ALA A N 1
ATOM 1218 C CA . ALA A 1 163 ? 17.406 -20.594 -10.844 1 98.75 163 ALA A CA 1
ATOM 1219 C C . ALA A 1 163 ? 17.328 -21.797 -9.906 1 98.75 163 ALA A C 1
ATOM 1221 O O . ALA A 1 163 ? 17.562 -21.656 -8.703 1 98.75 163 ALA A O 1
ATOM 1222 N N . ARG A 1 164 ? 17 -22.906 -10.469 1 98.44 164 ARG A N 1
ATOM 1223 C CA . ARG A 1 164 ? 16.891 -24.109 -9.656 1 98.44 164 ARG A CA 1
ATOM 1224 C C . ARG A 1 164 ? 18.219 -24.406 -8.953 1 98.44 164 ARG A C 1
ATOM 1226 O O . ARG A 1 164 ? 18.219 -24.891 -7.816 1 98.44 164 ARG A O 1
ATOM 1233 N N . GLY A 1 165 ? 19.281 -24.109 -9.609 1 98.25 165 GLY A N 1
ATOM 1234 C CA . GLY A 1 165 ? 20.594 -24.312 -9.023 1 98.25 165 GLY A CA 1
ATOM 1235 C C . GLY A 1 165 ? 20.953 -23.297 -7.965 1 98.25 165 GLY A C 1
ATOM 1236 O O . GLY A 1 165 ? 21.875 -23.484 -7.184 1 98.25 165 GLY A O 1
ATOM 1237 N N . LEU A 1 166 ? 20.234 -22.234 -7.879 1 98.56 166 LEU A N 1
ATOM 1238 C CA . LEU A 1 166 ? 20.609 -21.094 -7.039 1 98.56 166 LEU A CA 1
ATOM 1239 C C . LEU A 1 166 ? 19.75 -21.047 -5.777 1 98.56 166 LEU A C 1
ATOM 1241 O O . LEU A 1 166 ? 20.062 -20.297 -4.844 1 98.56 166 LEU A O 1
ATOM 1245 N N . THR A 1 167 ? 18.672 -21.875 -5.742 1 98.12 167 THR A N 1
ATOM 1246 C CA . THR A 1 167 ? 17.797 -21.797 -4.59 1 98.1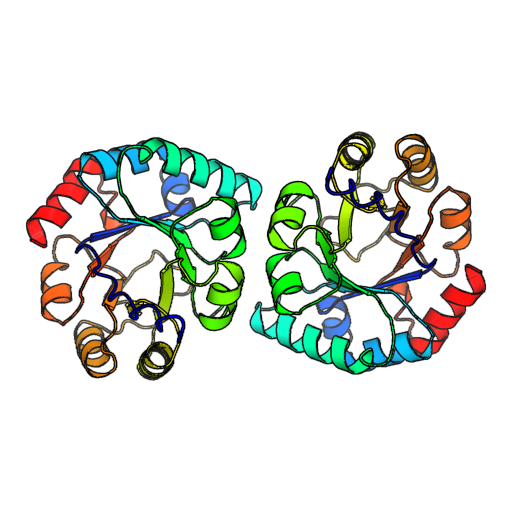2 167 THR A CA 1
ATOM 1247 C C . THR A 1 167 ? 17.172 -23.156 -4.281 1 98.12 167 THR A C 1
ATOM 1249 O O . THR A 1 167 ? 16.891 -23.938 -5.191 1 98.12 167 THR A O 1
ATOM 1252 N N . ALA A 1 168 ? 16.906 -23.406 -3.064 1 97.25 168 ALA A N 1
ATOM 1253 C CA . ALA A 1 168 ? 16.203 -24.609 -2.625 1 97.25 168 ALA A CA 1
ATOM 1254 C C . ALA A 1 168 ? 14.719 -24.312 -2.408 1 97.25 168 ALA A C 1
ATOM 1256 O O . ALA A 1 168 ? 13.922 -25.234 -2.211 1 97.25 168 ALA A O 1
ATOM 1257 N N . LYS A 1 169 ? 14.367 -23.062 -2.486 1 97.94 169 LYS A N 1
ATOM 1258 C CA . LYS A 1 169 ? 12.969 -22.688 -2.309 1 97.94 169 LYS A CA 1
ATOM 1259 C C . LYS A 1 169 ? 12.117 -23.141 -3.49 1 97.94 169 LYS A C 1
ATOM 1261 O O . LYS A 1 169 ? 12.625 -23.297 -4.602 1 97.94 169 LYS A O 1
ATOM 1266 N N . PRO A 1 170 ? 10.852 -23.359 -3.199 1 98.69 170 PRO A N 1
ATOM 1267 C CA . PRO A 1 170 ? 9.977 -23.656 -4.336 1 98.69 170 PRO A CA 1
ATOM 1268 C C . PRO A 1 170 ? 10.023 -22.578 -5.418 1 98.69 170 PRO A C 1
ATOM 1270 O O . PRO A 1 170 ? 10.102 -21.391 -5.102 1 98.69 170 PRO A O 1
ATOM 1273 N N . ILE A 1 171 ? 9.992 -23.016 -6.699 1 98.69 171 ILE A N 1
ATOM 1274 C CA . ILE A 1 171 ? 10.086 -22.109 -7.832 1 98.69 171 ILE A CA 1
ATOM 1275 C C . ILE A 1 171 ? 8.75 -22.062 -8.57 1 98.69 171 ILE A C 1
ATOM 1277 O O . ILE A 1 171 ? 8.227 -23.094 -8.984 1 98.69 171 ILE A O 1
ATOM 1281 N N . VAL A 1 172 ? 8.234 -20.891 -8.695 1 98.88 172 VAL A N 1
ATOM 1282 C CA . VAL A 1 172 ? 7.113 -20.625 -9.586 1 98.88 172 VAL A CA 1
ATOM 1283 C C . VAL A 1 172 ? 7.613 -19.953 -10.859 1 98.88 172 VAL A C 1
ATOM 1285 O O . VAL A 1 172 ? 8.117 -18.828 -10.812 1 98.88 172 VAL A O 1
ATOM 1288 N N . ALA A 1 173 ? 7.473 -20.609 -11.945 1 98.81 173 ALA A N 1
ATOM 1289 C CA . ALA A 1 173 ? 7.863 -20.016 -13.211 1 98.81 173 ALA A CA 1
ATOM 1290 C C . ALA A 1 173 ? 6.699 -19.25 -13.836 1 98.81 173 ALA A C 1
ATOM 1292 O O . ALA A 1 173 ? 5.551 -19.688 -13.766 1 98.81 173 ALA A O 1
ATOM 1293 N N . ILE A 1 174 ? 7.039 -18.156 -14.469 1 98.25 174 ILE A N 1
ATOM 1294 C CA . ILE A 1 174 ? 5.98 -17.312 -15.008 1 98.25 174 ILE A CA 1
ATOM 1295 C C . ILE A 1 174 ? 6.449 -16.656 -16.297 1 98.25 174 ILE A C 1
ATOM 1297 O O . ILE A 1 174 ? 7.652 -16.484 -16.516 1 98.25 174 ILE A O 1
ATOM 1301 N N . GLY A 1 175 ? 5.496 -16.328 -17.141 1 97.75 175 GLY A N 1
ATOM 1302 C CA . GLY A 1 175 ? 5.754 -15.57 -18.344 1 97.75 175 GLY A CA 1
ATOM 1303 C C . GLY A 1 175 ? 5.621 -16.391 -19.609 1 97.75 175 GLY A C 1
ATOM 1304 O O . GLY A 1 175 ? 6.465 -17.25 -19.891 1 97.75 175 GLY A O 1
ATOM 1305 N N . GLY A 1 176 ? 4.59 -16.141 -20.328 1 97.06 176 GLY A N 1
ATOM 1306 C CA . GLY A 1 176 ? 4.398 -16.719 -21.656 1 97.06 176 GLY A CA 1
ATOM 1307 C C . GLY A 1 176 ? 4.133 -18.219 -21.609 1 97.06 176 GLY A C 1
ATOM 1308 O O . GLY A 1 176 ? 4.355 -18.922 -22.594 1 97.06 176 GLY A O 1
ATOM 1309 N N . ILE A 1 177 ? 3.729 -18.734 -20.547 1 98.19 177 ILE A N 1
ATOM 1310 C CA . ILE A 1 177 ? 3.529 -20.172 -20.391 1 98.19 177 ILE A CA 1
ATOM 1311 C C . ILE A 1 177 ? 2.115 -20.547 -20.812 1 98.19 177 ILE A C 1
ATOM 1313 O O . ILE A 1 177 ? 1.145 -19.906 -20.422 1 98.19 177 ILE A O 1
ATOM 1317 N N . THR A 1 178 ? 2.025 -21.547 -21.672 1 97.62 178 THR A N 1
ATOM 1318 C CA . THR A 1 178 ? 0.781 -22.078 -22.203 1 97.62 178 THR A CA 1
ATOM 1319 C C . THR A 1 178 ? 0.721 -23.594 -22.016 1 97.62 178 THR A C 1
ATOM 1321 O O . THR A 1 178 ? 1.672 -24.203 -21.516 1 97.62 178 THR A O 1
ATOM 1324 N N . ARG A 1 179 ? -0.399 -24.141 -22.359 1 97.69 179 ARG A N 1
ATOM 1325 C CA . ARG A 1 179 ? -0.54 -25.594 -22.297 1 97.69 179 ARG A CA 1
ATOM 1326 C C . ARG A 1 179 ? 0.513 -26.281 -23.156 1 97.69 179 ARG A C 1
ATOM 1328 O O . ARG A 1 179 ? 0.962 -27.391 -22.828 1 97.69 179 ARG A O 1
ATOM 1335 N N . ALA A 1 180 ? 0.979 -25.578 -24.203 1 97.25 180 ALA A N 1
ATOM 1336 C CA . ALA A 1 180 ? 1.893 -26.156 -25.172 1 97.25 180 ALA A CA 1
ATOM 1337 C C . ALA A 1 180 ? 3.307 -26.266 -24.609 1 97.25 180 ALA A C 1
ATOM 1339 O O . ALA A 1 180 ? 4.086 -27.125 -25.016 1 97.25 180 ALA A O 1
ATOM 1340 N N . ASN A 1 181 ? 3.66 -25.391 -23.641 1 98 181 ASN A N 1
ATOM 1341 C CA . ASN A 1 181 ? 5.059 -25.344 -23.234 1 98 181 ASN A CA 1
ATOM 1342 C C . ASN A 1 181 ? 5.207 -25.547 -21.719 1 98 181 ASN A C 1
ATOM 1344 O O . ASN A 1 181 ? 6.328 -25.609 -21.203 1 98 181 ASN A O 1
ATOM 1348 N N . ALA A 1 182 ? 4.137 -25.75 -20.984 1 98.56 182 ALA A N 1
ATOM 1349 C CA . ALA A 1 182 ? 4.145 -25.812 -19.531 1 98.56 182 ALA A CA 1
ATOM 1350 C C . ALA A 1 182 ? 5.016 -26.969 -19.047 1 98.56 182 ALA A C 1
ATOM 1352 O O . ALA A 1 182 ? 5.766 -26.812 -18.078 1 98.56 182 ALA A O 1
ATOM 1353 N N . LYS A 1 183 ? 4.957 -28.125 -19.688 1 98.12 183 LYS A N 1
ATOM 1354 C CA . LYS A 1 183 ? 5.707 -29.297 -19.25 1 98.12 183 LYS A CA 1
ATOM 1355 C C . LYS A 1 183 ? 7.211 -29.047 -19.328 1 98.12 183 LYS A C 1
ATOM 1357 O O . LYS A 1 183 ? 7.961 -29.484 -18.453 1 98.12 183 LYS A O 1
ATOM 1362 N N . SER A 1 184 ? 7.645 -28.344 -20.375 1 98.5 184 SER A N 1
ATOM 1363 C CA . SER A 1 184 ? 9.07 -28.062 -20.531 1 98.5 184 SER A CA 1
ATOM 1364 C C . SER A 1 184 ? 9.578 -27.172 -19.391 1 98.5 184 SER A C 1
ATOM 1366 O O . SER A 1 184 ? 10.727 -27.297 -18.969 1 98.5 184 SER A O 1
ATOM 1368 N N . VAL A 1 185 ? 8.719 -26.328 -18.875 1 98.81 185 VAL A N 1
ATOM 1369 C CA . VAL A 1 185 ? 9.07 -25.438 -17.781 1 98.81 185 VAL A CA 1
ATOM 1370 C C . VAL A 1 185 ? 9.234 -26.25 -16.484 1 98.81 185 VAL A C 1
ATOM 1372 O O . VAL A 1 185 ? 10.188 -26.031 -15.734 1 98.81 185 VAL A O 1
ATOM 1375 N N . MET A 1 186 ? 8.344 -27.219 -16.281 1 98.56 186 MET A N 1
ATOM 1376 C CA . MET A 1 186 ? 8.461 -28.109 -15.133 1 98.56 186 MET A CA 1
ATOM 1377 C C . MET A 1 186 ? 9.734 -28.938 -15.219 1 98.56 186 MET A C 1
ATOM 1379 O O . MET A 1 186 ? 10.445 -29.094 -14.227 1 98.56 186 MET A O 1
ATOM 1383 N N . ASP A 1 187 ? 9.984 -29.406 -16.422 1 98.31 187 ASP A N 1
ATOM 1384 C CA . ASP A 1 187 ? 11.164 -30.234 -16.641 1 98.31 187 ASP A CA 1
ATOM 1385 C C . ASP A 1 187 ? 12.445 -29.453 -16.391 1 98.31 187 ASP A C 1
ATOM 1387 O O . ASP A 1 187 ? 13.469 -30.016 -16.016 1 98.31 187 ASP A O 1
ATOM 1391 N N . ALA A 1 188 ? 12.328 -28.156 -16.547 1 98.56 188 ALA A N 1
ATOM 1392 C CA . ALA A 1 188 ? 13.492 -27.281 -16.375 1 98.56 188 ALA A CA 1
ATOM 1393 C C . ALA A 1 188 ? 13.781 -27.047 -14.906 1 98.56 188 ALA A C 1
ATOM 1395 O O . ALA A 1 188 ? 14.852 -26.531 -14.547 1 98.56 188 ALA A O 1
ATOM 1396 N N . GLY A 1 189 ? 12.789 -27.344 -14.031 1 98.38 189 GLY A N 1
ATOM 1397 C CA . GLY A 1 189 ? 13.102 -27.281 -12.609 1 98.38 189 GLY A CA 1
ATOM 1398 C C . GLY A 1 189 ? 12.094 -26.484 -11.812 1 98.38 189 GLY A C 1
ATOM 1399 O O . GLY A 1 189 ? 12.234 -26.344 -10.594 1 98.38 189 GLY A O 1
ATOM 1400 N N . ALA A 1 190 ? 11.102 -25.984 -12.453 1 98.62 190 ALA A N 1
ATOM 1401 C CA . ALA A 1 190 ? 10.055 -25.281 -11.727 1 98.62 190 ALA A CA 1
ATOM 1402 C C . ALA A 1 190 ? 9.195 -26.234 -10.914 1 98.62 190 ALA A C 1
ATOM 1404 O O . ALA A 1 190 ? 9.031 -27.406 -11.289 1 98.62 190 ALA A O 1
ATOM 1405 N N . ASP A 1 191 ? 8.664 -25.75 -9.797 1 98.31 191 ASP A N 1
ATOM 1406 C CA . ASP A 1 191 ? 7.742 -26.531 -8.984 1 98.31 191 ASP A CA 1
ATOM 1407 C C . ASP A 1 191 ? 6.289 -26.219 -9.344 1 98.31 191 ASP A C 1
ATOM 1409 O O . ASP A 1 191 ? 5.387 -27 -9.031 1 98.31 191 ASP A O 1
ATOM 1413 N N . SER A 1 192 ? 6.043 -25.078 -9.945 1 98.69 192 SER A N 1
ATOM 1414 C CA . SER A 1 192 ? 4.727 -24.578 -10.336 1 98.69 192 SER A CA 1
ATOM 1415 C C . SER A 1 192 ? 4.828 -23.641 -11.531 1 98.69 192 SER A C 1
ATOM 1417 O O . SER A 1 192 ? 5.883 -23.047 -11.773 1 98.69 192 SER A O 1
ATOM 1419 N N . VAL A 1 193 ? 3.805 -23.531 -12.32 1 98.81 193 VAL A N 1
ATOM 1420 C CA . VAL A 1 193 ? 3.756 -22.562 -13.406 1 98.81 193 VAL A CA 1
ATOM 1421 C C . VAL A 1 193 ? 2.619 -21.578 -13.156 1 98.81 193 VAL A C 1
ATOM 1423 O O . VAL A 1 193 ? 1.484 -21.969 -12.891 1 98.81 193 VAL A O 1
ATOM 1426 N N . ALA A 1 194 ? 2.957 -20.312 -13.18 1 98.75 194 ALA A N 1
ATOM 1427 C CA . ALA A 1 194 ? 1.955 -19.266 -13.07 1 98.75 194 ALA A CA 1
ATOM 1428 C C . ALA A 1 194 ? 1.431 -18.859 -14.445 1 98.75 194 ALA A C 1
ATOM 1430 O O . ALA A 1 194 ? 2.209 -18.656 -15.375 1 98.75 194 ALA A O 1
ATOM 1431 N N . VAL A 1 195 ? 0.129 -18.719 -14.539 1 98.12 195 VAL A N 1
ATOM 1432 C CA . VAL A 1 195 ? -0.484 -18.359 -15.82 1 98.12 195 VAL A CA 1
ATOM 1433 C C . VAL A 1 195 ? -1.575 -17.312 -15.602 1 98.12 195 VAL A C 1
ATOM 1435 O O . VAL A 1 195 ? -2.236 -17.312 -14.562 1 98.12 195 VAL A O 1
ATOM 1438 N N . ILE A 1 196 ? -1.729 -16.469 -16.531 1 96.94 196 ILE A N 1
ATOM 1439 C CA . ILE A 1 196 ? -2.742 -15.422 -16.531 1 96.94 196 ILE A CA 1
ATOM 1440 C C . ILE A 1 196 ? -3.604 -15.531 -17.797 1 96.94 196 ILE A C 1
ATOM 1442 O O . ILE A 1 196 ? -4.637 -16.203 -17.781 1 96.94 196 ILE A O 1
ATOM 1446 N N . SER A 1 197 ? -3.109 -14.992 -18.891 1 95.31 197 SER A N 1
ATOM 1447 C CA . SER A 1 197 ? -3.895 -14.891 -20.109 1 95.31 197 SER A CA 1
ATOM 1448 C C . SER A 1 197 ? -4.102 -16.266 -20.75 1 95.31 197 SER A C 1
ATOM 1450 O O . SER A 1 197 ? -5.066 -16.469 -21.484 1 95.31 197 SER A O 1
ATOM 1452 N N . ALA A 1 198 ? -3.189 -17.203 -20.453 1 97.06 198 ALA A N 1
ATOM 1453 C CA . ALA A 1 198 ? -3.27 -18.547 -21.031 1 97.06 198 ALA A CA 1
ATOM 1454 C C . ALA A 1 198 ? -4.52 -19.281 -20.547 1 97.06 198 ALA A C 1
ATOM 1456 O O . ALA A 1 198 ? -4.902 -20.297 -21.125 1 97.06 198 ALA A O 1
ATOM 1457 N N . LEU A 1 199 ? -5.145 -18.781 -19.5 1 97.44 199 LEU A N 1
ATOM 1458 C CA . LEU A 1 199 ? -6.371 -19.375 -18.984 1 97.44 199 LEU A CA 1
ATOM 1459 C C . LEU A 1 199 ? -7.586 -18.891 -19.766 1 97.44 199 LEU A C 1
ATOM 1461 O O . LEU A 1 199 ? -8.664 -19.484 -19.688 1 97.44 199 LEU A O 1
ATOM 1465 N N . LEU A 1 200 ? -7.41 -17.734 -20.422 1 95.81 200 LEU A N 1
ATOM 1466 C CA . LEU A 1 200 ? -8.5 -17.125 -21.188 1 95.81 200 LEU A CA 1
ATOM 1467 C C . LEU A 1 200 ? -8.344 -17.391 -22.672 1 95.81 200 LEU A C 1
ATOM 1469 O O . LEU A 1 200 ? -7.914 -16.516 -23.422 1 95.81 200 LEU A O 1
ATOM 1473 N N . VAL A 1 201 ? -8.789 -18.547 -23.078 1 94.19 201 VAL A N 1
ATOM 1474 C CA . VAL A 1 201 ? -8.719 -18.969 -24.469 1 94.19 201 VAL A CA 1
ATOM 1475 C C . VAL A 1 201 ? -10.078 -18.766 -25.141 1 94.19 201 VAL A C 1
ATOM 1477 O O . VAL A 1 201 ? -11.102 -19.219 -24.625 1 94.19 201 VAL A O 1
ATOM 1480 N N . GLU A 1 202 ? -10.039 -18.078 -26.234 1 92.12 202 GLU A N 1
ATOM 1481 C CA . GLU A 1 202 ? -11.289 -17.828 -26.953 1 92.12 202 GLU A CA 1
ATOM 1482 C C . GLU A 1 202 ? -12.016 -19.125 -27.281 1 92.12 202 GLU A C 1
ATOM 1484 O O . GLU A 1 202 ? -11.406 -20.062 -27.797 1 92.12 202 GLU A O 1
ATOM 1489 N N . GLY A 1 203 ? -13.242 -19.172 -26.859 1 94.06 203 GLY A N 1
ATOM 1490 C CA . GLY A 1 203 ? -14.078 -20.312 -27.219 1 94.06 203 GLY A CA 1
ATOM 1491 C C . GLY A 1 203 ? -13.977 -21.453 -26.234 1 94.06 203 GLY A C 1
ATOM 1492 O O . GLY A 1 203 ? -14.656 -22.469 -26.375 1 94.06 203 GLY A O 1
ATOM 1493 N N . GLU A 1 204 ? -13.133 -21.375 -25.266 1 96.88 204 GLU A N 1
ATOM 1494 C CA . GLU A 1 204 ? -12.984 -22.453 -24.281 1 96.88 204 GLU A CA 1
ATOM 1495 C C . GLU A 1 204 ? -13.312 -21.953 -22.875 1 96.88 204 GLU A C 1
ATOM 1497 O O . GLU A 1 204 ? -12.867 -20.875 -22.469 1 96.88 204 GLU A O 1
ATOM 1502 N N . PRO A 1 205 ? -14.125 -22.766 -22.203 1 97.38 205 PRO A N 1
ATOM 1503 C CA . PRO A 1 205 ? -14.367 -22.391 -20.797 1 97.38 205 PRO A CA 1
ATOM 1504 C C . PRO A 1 205 ? -13.094 -22.375 -19.969 1 97.38 205 PRO A C 1
ATOM 1506 O O . PRO A 1 205 ? -12.242 -23.25 -20.109 1 97.38 205 PRO A O 1
ATOM 1509 N N . VAL A 1 206 ? -12.984 -21.422 -19.094 1 97.69 206 VAL A N 1
ATOM 1510 C CA . VAL A 1 206 ? -11.812 -21.266 -18.234 1 97.69 206 VAL A CA 1
ATOM 1511 C C . VAL A 1 206 ? -11.594 -22.547 -17.422 1 97.69 206 VAL A C 1
ATOM 1513 O O . VAL A 1 206 ? -10.461 -23 -17.266 1 97.69 206 VAL A O 1
ATOM 1516 N N . ALA A 1 207 ? -12.656 -23.141 -16.906 1 98 207 ALA A N 1
ATOM 1517 C CA . ALA A 1 207 ? -12.562 -24.344 -16.094 1 98 207 ALA A CA 1
ATOM 1518 C C . ALA A 1 207 ? -11.906 -25.484 -16.891 1 98 207 ALA A C 1
ATOM 1520 O O . ALA A 1 207 ? -11.109 -26.25 -16.344 1 98 207 ALA A O 1
ATOM 1521 N N . LYS A 1 208 ? -12.273 -25.578 -18.109 1 98.19 208 LYS A N 1
ATOM 1522 C CA . LYS A 1 208 ? -11.68 -26.609 -18.969 1 98.19 208 LYS A CA 1
ATOM 1523 C C . LYS A 1 208 ? -10.188 -26.359 -19.172 1 98.19 208 LYS A C 1
ATOM 1525 O O . LYS A 1 208 ? -9.383 -27.281 -19.078 1 98.19 208 LYS A O 1
ATOM 1530 N N . VAL A 1 209 ? -9.836 -25.125 -19.5 1 98.31 209 VAL A N 1
ATOM 1531 C CA . VAL A 1 209 ? -8.445 -24.781 -19.75 1 98.31 209 VAL A CA 1
ATOM 1532 C C . VAL A 1 209 ? -7.609 -25.031 -18.484 1 98.31 209 VAL A C 1
ATOM 1534 O O . VAL A 1 209 ? -6.543 -25.656 -18.562 1 98.31 209 VAL A O 1
ATOM 1537 N N . ALA A 1 210 ? -8.086 -24.609 -17.359 1 98.19 210 ALA A N 1
ATOM 1538 C CA . ALA A 1 210 ? -7.391 -24.844 -16.094 1 98.19 210 ALA A CA 1
ATOM 1539 C C . ALA A 1 210 ? -7.27 -26.344 -15.805 1 98.19 210 ALA A C 1
ATOM 1541 O O . ALA A 1 210 ? -6.223 -26.812 -15.352 1 98.19 210 ALA A O 1
ATOM 1542 N N . GLY A 1 211 ? -8.344 -27.016 -16.047 1 98 211 GLY A N 1
ATOM 1543 C CA . GLY A 1 211 ? -8.305 -28.469 -15.891 1 98 211 GLY A CA 1
ATOM 1544 C C . GLY A 1 211 ? -7.262 -29.125 -16.766 1 98 211 GLY A C 1
ATOM 1545 O O . GLY A 1 211 ? -6.562 -30.047 -16.328 1 98 211 GLY A O 1
ATOM 1546 N N . ASP A 1 212 ? -7.23 -28.688 -17.984 1 98.12 212 ASP A N 1
ATOM 1547 C CA . ASP A 1 212 ? -6.227 -29.219 -18.906 1 98.12 212 ASP A CA 1
ATOM 1548 C C . ASP A 1 212 ? -4.816 -28.984 -18.375 1 98.12 212 ASP A C 1
ATOM 1550 O O . ASP A 1 212 ? -3.961 -29.875 -18.469 1 98.12 212 ASP A O 1
ATOM 1554 N N . PHE A 1 213 ? -4.555 -27.75 -17.844 1 98.31 213 PHE A N 1
ATOM 1555 C CA . PHE A 1 213 ? -3.266 -27.469 -17.234 1 98.31 213 PHE A CA 1
ATOM 1556 C C . PHE A 1 213 ? -2.975 -28.469 -16.109 1 98.31 213 PHE A C 1
ATOM 1558 O O . PHE A 1 213 ? -1.88 -29.031 -16.031 1 98.31 213 PHE A O 1
ATOM 1565 N N . LEU A 1 214 ? -3.934 -28.703 -15.258 1 97.25 214 LEU A N 1
ATOM 1566 C CA . LEU A 1 214 ? -3.746 -29.594 -14.109 1 97.25 214 LEU A CA 1
ATOM 1567 C C . LEU A 1 214 ? -3.453 -31.016 -14.57 1 97.25 214 LEU A C 1
ATOM 1569 O O . LEU A 1 214 ? -2.598 -31.688 -13.992 1 97.25 214 LEU A O 1
ATOM 1573 N N . ASP A 1 215 ? -4.117 -31.422 -15.594 1 97.12 215 ASP A N 1
ATOM 1574 C CA . ASP A 1 215 ? -3.906 -32.781 -16.125 1 97.12 215 ASP A CA 1
ATOM 1575 C C . ASP A 1 215 ? -2.514 -32.906 -16.75 1 97.12 215 ASP A C 1
ATOM 1577 O O . ASP A 1 215 ? -1.836 -33.906 -16.562 1 97.12 215 ASP A O 1
ATOM 1581 N N . LEU A 1 216 ? -2.182 -31.859 -17.438 1 96.81 216 LEU A N 1
ATOM 1582 C CA . LEU A 1 216 ? -0.896 -31.844 -18.141 1 96.81 216 LEU A CA 1
ATOM 1583 C C . LEU A 1 216 ? 0.256 -31.891 -17.141 1 96.81 216 LEU A C 1
ATOM 1585 O O . LEU A 1 216 ? 1.309 -32.469 -17.422 1 96.81 216 LEU A O 1
ATOM 1589 N N . LEU A 1 217 ? 0.062 -31.297 -15.969 1 96.56 217 LEU A N 1
ATOM 1590 C CA . LEU A 1 217 ? 1.147 -31.078 -15.016 1 96.56 217 LEU A CA 1
ATOM 1591 C C . LEU A 1 217 ? 1.167 -32.156 -13.953 1 96.56 217 LEU A C 1
ATOM 1593 O O . LEU A 1 217 ? 1.989 -32.125 -13.031 1 96.56 217 LEU A O 1
ATOM 1597 N N . ARG A 1 218 ? 0.303 -33.125 -14.008 1 88.56 218 ARG A N 1
ATOM 1598 C CA . ARG A 1 218 ? 0.282 -34.25 -13.078 1 88.56 218 ARG A CA 1
ATOM 1599 C C . ARG A 1 218 ? 1.494 -35.156 -13.289 1 88.56 218 ARG A C 1
ATOM 1601 O O . ARG A 1 218 ? 1.934 -35.344 -14.422 1 88.56 218 ARG A O 1
ATOM 1608 N N . MET B 1 1 ? -12.664 -8.906 36.969 1 24.44 1 MET B N 1
ATOM 1609 C CA . MET B 1 1 ? -11.812 -7.715 36.938 1 24.44 1 MET B CA 1
ATOM 1610 C C . MET B 1 1 ? -11.664 -7.191 35.5 1 24.44 1 MET B C 1
ATOM 1612 O O . MET B 1 1 ? -11.172 -7.902 34.625 1 24.44 1 MET B O 1
ATOM 1616 N N . GLY B 1 2 ? -12.664 -6.352 34.938 1 28.02 2 GLY B N 1
ATOM 1617 C CA . GLY B 1 2 ? -13.211 -5.824 33.688 1 28.02 2 GLY B CA 1
ATOM 1618 C C . GLY B 1 2 ? -12.227 -4.938 32.969 1 28.02 2 GLY B C 1
ATOM 1619 O O . GLY B 1 2 ? -11.766 -3.928 33.5 1 28.02 2 GLY B O 1
ATOM 1620 N N . GLU B 1 3 ? -11.273 -5.555 32.219 1 30.38 3 GLU B N 1
ATOM 1621 C CA . GLU B 1 3 ? -10.211 -4.773 31.594 1 30.38 3 GLU B CA 1
ATOM 1622 C C . GLU B 1 3 ? -10.742 -3.463 31.016 1 30.38 3 GLU B C 1
ATOM 1624 O O . GLU B 1 3 ? -11.797 -3.439 30.391 1 30.38 3 GLU B O 1
ATOM 1629 N N . GLY B 1 4 ? -10.438 -2.305 31.672 1 29.39 4 GLY B N 1
ATOM 1630 C CA . GLY B 1 4 ? -10.773 -0.907 31.453 1 29.39 4 GLY B CA 1
ATOM 1631 C C . GLY B 1 4 ? -10.758 -0.514 29.984 1 29.39 4 GLY B C 1
ATOM 1632 O O . GLY B 1 4 ? -9.906 -0.974 29.234 1 29.39 4 GLY B O 1
ATOM 1633 N N . ALA B 1 5 ? -11.906 -0.34 29.406 1 31.77 5 ALA B N 1
ATOM 1634 C CA . ALA B 1 5 ? -12.156 0.4 28.172 1 31.77 5 ALA B CA 1
ATOM 1635 C C . ALA B 1 5 ? -11.195 1.573 28.031 1 31.77 5 ALA B C 1
ATOM 1637 O O . ALA B 1 5 ? -11.211 2.502 28.844 1 31.77 5 ALA B O 1
ATOM 1638 N N . VAL B 1 6 ? -9.852 1.401 27.625 1 35.22 6 VAL B N 1
ATOM 1639 C CA . VAL B 1 6 ? -8.898 2.471 27.328 1 35.22 6 VAL B CA 1
ATOM 1640 C C . VAL B 1 6 ? -9.656 3.721 26.875 1 35.22 6 VAL B C 1
ATOM 1642 O O . VAL B 1 6 ? -10.57 3.639 26.062 1 35.22 6 VAL B O 1
ATOM 1645 N N . SER B 1 7 ? -9.828 4.781 27.594 1 36.53 7 SER B N 1
ATOM 1646 C CA . SER B 1 7 ? -10.273 6.152 27.391 1 36.53 7 SER B CA 1
ATOM 1647 C C . SER B 1 7 ? -9.883 6.656 26 1 36.53 7 SER B C 1
ATOM 1649 O O . SER B 1 7 ? -8.758 6.418 25.547 1 36.53 7 SER B O 1
ATOM 1651 N N . LEU B 1 8 ? -10.773 6.723 25.016 1 42.69 8 LEU B N 1
ATOM 1652 C CA . LEU B 1 8 ? -10.68 7.406 23.719 1 42.69 8 LEU B CA 1
ATOM 1653 C C . LEU B 1 8 ? -9.711 8.586 23.797 1 42.69 8 LEU B C 1
ATOM 1655 O O . LEU B 1 8 ? -10.031 9.609 24.406 1 42.69 8 LEU B O 1
ATOM 1659 N N . ARG B 1 9 ? -8.5 8.523 24.172 1 46.47 9 ARG B N 1
ATOM 1660 C CA . ARG B 1 9 ? -7.465 9.539 24.312 1 46.47 9 ARG B CA 1
ATOM 1661 C C . ARG B 1 9 ? -7.672 10.664 23.297 1 46.47 9 ARG B C 1
ATOM 1663 O O . ARG B 1 9 ? -7.789 10.414 22.094 1 46.47 9 ARG B O 1
ATOM 1670 N N . SER B 1 10 ? -8.359 11.797 23.609 1 67.62 10 SER B N 1
ATOM 1671 C CA . SER B 1 10 ? -8.594 13.031 22.859 1 67.62 10 SER B CA 1
ATOM 1672 C C . SER B 1 10 ? -7.305 13.578 22.266 1 67.62 10 SER B C 1
ATOM 1674 O O . SER B 1 10 ? -6.387 13.953 23 1 67.62 10 SER B O 1
ATOM 1676 N N . LEU B 1 11 ? -6.941 13.289 20.953 1 85.88 11 LEU B N 1
ATOM 1677 C CA . LEU B 1 11 ? -5.766 13.781 20.25 1 85.88 11 LEU B CA 1
ATOM 1678 C C . LEU B 1 11 ? -5.738 15.305 20.234 1 85.88 11 LEU B C 1
ATOM 1680 O O . LEU B 1 11 ? -6.703 15.945 19.797 1 85.88 11 LEU B O 1
ATOM 1684 N N . THR B 1 12 ? -4.754 15.875 20.938 1 91.81 12 THR B N 1
ATOM 1685 C CA . THR B 1 12 ? -4.516 17.312 20.812 1 91.81 12 THR B CA 1
ATOM 1686 C C . THR B 1 12 ? -3.525 17.594 19.688 1 91.81 12 THR B C 1
ATOM 1688 O O . THR B 1 12 ? -2.387 17.125 19.719 1 91.81 12 THR B O 1
ATOM 1691 N N . LEU B 1 13 ? -3.943 18.328 18.734 1 96.12 13 LEU B N 1
ATOM 1692 C CA . LEU B 1 13 ? -3.111 18.656 17.594 1 96.12 13 LEU B CA 1
ATOM 1693 C C . LEU B 1 13 ? -2.361 19.969 17.812 1 96.12 13 LEU B C 1
ATOM 1695 O O . LEU B 1 13 ? -2.924 20.922 18.359 1 96.12 13 LEU B O 1
ATOM 1699 N N . PRO B 1 14 ? -1.102 20 17.469 1 96.75 14 PRO B N 1
ATOM 1700 C CA . PRO B 1 14 ? -0.476 21.312 17.391 1 96.75 14 PRO B CA 1
ATOM 1701 C C . PRO B 1 14 ? -1.155 22.234 16.375 1 96.75 14 PRO B C 1
ATOM 1703 O O . PRO B 1 14 ? -1.911 21.75 15.516 1 96.75 14 PRO B O 1
ATOM 1706 N N . ARG B 1 15 ? -0.849 23.453 16.469 1 97.44 15 ARG B N 1
ATOM 1707 C CA . ARG B 1 15 ? -1.544 24.422 15.633 1 97.44 15 ARG B CA 1
ATOM 1708 C C . ARG B 1 15 ? -0.998 24.406 14.211 1 97.44 15 ARG B C 1
ATOM 1710 O O . ARG B 1 15 ? -1.657 24.875 13.281 1 97.44 15 ARG B O 1
ATOM 1717 N N . LEU B 1 16 ? 0.246 23.922 14.094 1 98.31 16 LEU B N 1
ATOM 1718 C CA . LEU B 1 16 ? 0.868 23.781 12.773 1 98.31 16 LEU B CA 1
ATOM 1719 C C . LEU B 1 16 ? 1.099 22.312 12.43 1 98.31 16 LEU B C 1
ATOM 1721 O O . LEU B 1 16 ? 1.628 21.562 13.242 1 98.31 16 LEU B O 1
ATOM 1725 N N . TYR B 1 17 ? 0.659 21.984 11.234 1 98.62 17 TYR B N 1
ATOM 1726 C CA . TYR B 1 17 ? 0.755 20.625 10.711 1 98.62 17 TYR B CA 1
ATOM 1727 C C . TYR B 1 17 ? 1.502 20.609 9.383 1 98.62 17 TYR B C 1
ATOM 1729 O O . TYR B 1 17 ? 0.885 20.531 8.312 1 98.62 17 TYR B O 1
ATOM 1737 N N . PRO B 1 18 ? 2.852 20.594 9.492 1 98.62 18 PRO B N 1
ATOM 1738 C CA . PRO B 1 18 ? 3.623 20.578 8.242 1 98.62 18 PRO B CA 1
ATOM 1739 C C . PRO B 1 18 ? 3.537 19.25 7.508 1 98.62 18 PRO B C 1
ATOM 1741 O O . PRO B 1 18 ? 3.527 18.188 8.141 1 98.62 18 PRO B O 1
ATOM 1744 N N . ILE B 1 19 ? 3.43 19.312 6.227 1 98.31 19 ILE B N 1
ATOM 1745 C CA . ILE B 1 19 ? 3.512 18.141 5.363 1 98.31 19 ILE B CA 1
ATOM 1746 C C . ILE B 1 19 ? 4.801 18.188 4.547 1 98.31 19 ILE B C 1
ATOM 1748 O O . ILE B 1 19 ? 5 19.094 3.742 1 98.31 19 ILE B O 1
ATOM 1752 N N . VAL B 1 20 ? 5.664 17.297 4.848 1 98.19 20 VAL B N 1
ATOM 1753 C CA . VAL B 1 20 ? 6.887 17.094 4.082 1 98.19 20 VAL B CA 1
ATOM 1754 C C . VAL B 1 20 ? 6.57 16.328 2.797 1 98.19 20 VAL B C 1
ATOM 1756 O O . VAL B 1 20 ? 6.457 15.094 2.812 1 98.19 20 VAL B O 1
ATOM 1759 N N . ASP B 1 21 ? 6.543 17.031 1.708 1 97.06 21 ASP B N 1
ATOM 1760 C CA . ASP B 1 21 ? 6.16 16.438 0.427 1 97.06 21 ASP B CA 1
ATOM 1761 C C . ASP B 1 21 ? 7.391 16.141 -0.427 1 97.06 21 ASP B C 1
ATOM 1763 O O . ASP B 1 21 ? 8.047 17.047 -0.93 1 97.06 21 ASP B O 1
ATOM 1767 N N . ALA B 1 22 ? 7.68 14.891 -0.657 1 96.81 22 ALA B N 1
ATOM 1768 C CA . ALA B 1 22 ? 8.883 14.469 -1.368 1 96.81 22 ALA B CA 1
ATOM 1769 C C . ALA B 1 22 ? 8.891 15 -2.799 1 96.81 22 ALA B C 1
ATOM 1771 O O . ALA B 1 22 ? 9.938 15.406 -3.312 1 96.81 22 ALA B O 1
ATOM 1772 N N . GLY B 1 23 ? 7.762 14.953 -3.459 1 94.62 23 GLY B N 1
ATOM 1773 C CA . GLY B 1 23 ? 7.68 15.461 -4.816 1 94.62 23 GLY B CA 1
ATOM 1774 C C . GLY B 1 23 ? 8.008 16.938 -4.918 1 94.62 23 GLY B C 1
ATOM 1775 O O . GLY B 1 23 ? 8.789 17.359 -5.77 1 94.62 23 GLY B O 1
ATOM 1776 N N . LEU B 1 24 ? 7.402 17.703 -4.031 1 94.38 24 LEU B N 1
ATOM 1777 C CA . LEU B 1 24 ? 7.652 19.141 -4.012 1 94.38 24 LEU B CA 1
ATOM 1778 C C . LEU B 1 24 ? 9.117 19.422 -3.701 1 94.38 24 LEU B C 1
ATOM 1780 O O . LEU B 1 24 ? 9.742 20.25 -4.367 1 94.38 24 LEU B O 1
ATOM 1784 N N . LEU B 1 25 ? 9.648 18.75 -2.689 1 96.12 25 LEU B N 1
ATOM 1785 C CA . LEU B 1 25 ? 11.047 18.969 -2.324 1 96.12 25 LEU B CA 1
ATOM 1786 C C . LEU B 1 25 ? 11.969 18.594 -3.482 1 96.12 25 LEU B C 1
ATOM 1788 O O . LEU B 1 25 ? 12.945 19.297 -3.75 1 96.12 25 LEU B O 1
ATOM 1792 N N . GLY B 1 26 ? 11.641 17.5 -4.156 1 93.88 26 GLY B N 1
ATOM 1793 C CA . GLY B 1 26 ? 12.406 17.109 -5.328 1 93.88 26 GLY B CA 1
ATOM 1794 C C . GLY B 1 26 ? 12.414 18.172 -6.41 1 93.88 26 GLY B C 1
ATOM 1795 O O . GLY B 1 26 ? 13.461 18.484 -6.984 1 93.88 26 GLY B O 1
ATOM 1796 N N . SER B 1 27 ? 11.273 18.734 -6.66 1 92.81 27 SER B N 1
ATOM 1797 C CA . SER B 1 27 ? 11.141 19.734 -7.703 1 92.81 27 SER B CA 1
ATOM 1798 C C . SER B 1 27 ? 11.922 21 -7.352 1 92.81 27 SER B C 1
ATOM 1800 O O . SER B 1 27 ? 12.336 21.75 -8.242 1 92.81 27 SER B O 1
ATOM 1802 N N . ARG B 1 28 ? 12.188 21.156 -6.059 1 91.75 28 ARG B N 1
ATOM 1803 C CA . ARG B 1 28 ? 12.93 22.328 -5.59 1 91.75 28 ARG B CA 1
ATOM 1804 C C . ARG B 1 28 ? 14.375 21.953 -5.27 1 91.75 28 ARG B C 1
ATOM 1806 O O . ARG B 1 28 ? 15.133 22.781 -4.75 1 91.75 28 ARG B O 1
ATOM 1813 N N . ARG B 1 29 ? 14.805 20.672 -5.57 1 90.69 29 ARG B N 1
ATOM 1814 C CA . ARG B 1 29 ? 16.141 20.172 -5.301 1 90.69 29 ARG B CA 1
ATOM 1815 C C . ARG B 1 29 ? 16.5 20.328 -3.828 1 90.69 29 ARG B C 1
ATOM 1817 O O . ARG B 1 29 ? 17.625 20.703 -3.496 1 90.69 29 ARG B O 1
ATOM 1824 N N . ALA B 1 30 ? 15.477 20.203 -2.982 1 92.12 30 ALA B N 1
ATOM 1825 C CA . ALA B 1 30 ? 15.656 20.234 -1.533 1 92.12 30 ALA B CA 1
ATOM 1826 C C . ALA B 1 30 ? 15.648 18.812 -0.95 1 92.12 30 ALA B C 1
ATOM 1828 O O . ALA B 1 30 ? 14.922 17.938 -1.432 1 92.12 30 ALA B O 1
ATOM 1829 N N . GLY B 1 31 ? 16.406 18.625 0.062 1 95.12 31 GLY B N 1
ATOM 1830 C CA . GLY B 1 31 ? 16.484 17.312 0.689 1 95.12 31 GLY B CA 1
ATOM 1831 C C . GLY B 1 31 ? 15.469 17.141 1.811 1 95.12 31 GLY B C 1
ATOM 1832 O O . GLY B 1 31 ? 15.18 18.094 2.547 1 95.12 31 GLY B O 1
ATOM 1833 N N . VAL B 1 32 ? 14.992 15.961 1.962 1 97.25 32 VAL B N 1
ATOM 1834 C CA . VAL B 1 32 ? 14.008 15.617 2.982 1 97.25 32 VAL B CA 1
ATOM 1835 C C . VAL B 1 32 ? 14.609 15.828 4.371 1 97.25 32 VAL B C 1
ATOM 1837 O O . VAL B 1 32 ? 13.977 16.422 5.242 1 97.25 32 VAL B O 1
ATOM 1840 N N . GLU B 1 33 ? 15.836 15.438 4.555 1 96.44 33 GLU B N 1
ATOM 1841 C CA . GLU B 1 33 ? 16.5 15.516 5.855 1 96.44 33 GLU B CA 1
ATOM 1842 C C . GLU B 1 33 ? 16.672 16.969 6.285 1 96.44 33 GLU B C 1
ATOM 1844 O O . GLU B 1 33 ? 16.375 17.328 7.426 1 96.44 33 GLU B O 1
ATOM 1849 N N . ASP B 1 34 ? 17.188 17.781 5.355 1 96.81 34 ASP B N 1
ATOM 1850 C CA . ASP B 1 34 ? 17.422 19.188 5.656 1 96.81 34 ASP B CA 1
ATOM 1851 C C . ASP B 1 34 ? 16.109 19.891 5.992 1 96.81 34 ASP B C 1
ATOM 1853 O O . ASP B 1 34 ? 16.062 20.719 6.91 1 96.81 34 ASP B O 1
ATOM 1857 N N . PHE B 1 35 ? 15.133 19.609 5.262 1 97.94 35 PHE B N 1
ATOM 1858 C CA . PHE B 1 35 ? 13.82 20.188 5.508 1 97.94 35 PHE B CA 1
ATOM 1859 C C . PHE B 1 35 ? 13.297 19.781 6.879 1 97.94 35 PHE B C 1
ATOM 1861 O O . PHE B 1 35 ? 12.82 20.641 7.641 1 97.94 35 PHE B O 1
ATOM 1868 N N . ALA B 1 36 ? 13.422 18.516 7.203 1 97.62 36 ALA B N 1
ATOM 1869 C CA . ALA B 1 36 ? 12.992 18.016 8.5 1 97.62 36 ALA B CA 1
ATOM 1870 C C . ALA B 1 36 ? 13.75 18.688 9.641 1 97.62 36 ALA B C 1
ATOM 1872 O O . ALA B 1 36 ? 13.156 19.047 10.656 1 97.62 36 ALA B O 1
ATOM 1873 N N . ARG B 1 37 ? 15.016 18.891 9.445 1 97.12 37 ARG B N 1
ATOM 1874 C CA . ARG B 1 37 ? 15.828 19.547 10.461 1 97.12 37 ARG B CA 1
ATOM 1875 C C . ARG B 1 37 ? 15.359 20.984 10.695 1 97.12 37 ARG B C 1
ATOM 1877 O O . ARG B 1 37 ? 15.32 21.453 11.828 1 97.12 37 ARG B O 1
ATOM 1884 N N . SER B 1 38 ? 15.039 21.594 9.602 1 97.81 38 SER B N 1
ATOM 1885 C CA . SER B 1 38 ? 14.531 22.969 9.719 1 97.81 38 SER B CA 1
ATOM 1886 C C . SER B 1 38 ? 13.242 23 10.523 1 97.81 38 SER B C 1
ATOM 1888 O O . SER B 1 38 ? 13.023 23.922 11.32 1 97.81 38 SER B O 1
ATOM 1890 N N . LEU B 1 39 ? 12.367 22.031 10.32 1 97.88 39 LEU B N 1
ATOM 1891 C CA . LEU B 1 39 ? 11.117 21.953 11.062 1 97.88 39 LEU B CA 1
ATOM 1892 C C . LEU B 1 39 ? 11.383 21.703 12.539 1 97.88 39 LEU B C 1
ATOM 1894 O O . LEU B 1 39 ? 10.734 22.297 13.406 1 97.88 39 LEU B O 1
ATOM 1898 N N . LEU B 1 40 ? 12.336 20.828 12.805 1 97.19 40 LEU B N 1
ATOM 1899 C CA . LEU B 1 40 ? 12.734 20.562 14.18 1 97.19 40 LEU B CA 1
ATOM 1900 C C . LEU B 1 40 ? 13.242 21.828 14.852 1 97.19 40 LEU B C 1
ATOM 1902 O O . LEU B 1 40 ? 12.852 22.141 15.984 1 97.19 40 LEU B O 1
ATOM 1906 N N . ASP B 1 41 ? 14.047 22.531 14.133 1 96.44 41 ASP B N 1
ATOM 1907 C CA . ASP B 1 41 ? 14.641 23.75 14.656 1 96.44 41 ASP B CA 1
ATOM 1908 C C . ASP B 1 41 ? 13.562 24.781 14.977 1 96.44 41 ASP B C 1
ATOM 1910 O O . ASP B 1 41 ? 13.719 25.594 15.898 1 96.44 41 ASP B O 1
ATOM 1914 N N . ALA B 1 42 ? 12.516 24.75 14.234 1 96.94 42 ALA B N 1
ATOM 1915 C CA . ALA B 1 42 ? 11.43 25.703 14.422 1 96.94 42 ALA B CA 1
ATOM 1916 C C . ALA B 1 42 ? 10.555 25.312 15.609 1 96.94 42 ALA B C 1
ATOM 1918 O O . ALA B 1 42 ? 9.758 26.125 16.094 1 96.94 42 ALA B O 1
ATOM 1919 N N . GLY B 1 43 ? 10.641 24.047 16.078 1 96 43 GLY B N 1
ATOM 1920 C CA . GLY B 1 43 ? 9.859 23.609 17.219 1 96 43 GLY B CA 1
ATOM 1921 C C . GLY B 1 43 ? 8.609 22.844 16.828 1 96 43 GLY B C 1
ATOM 1922 O O . GLY B 1 43 ? 7.672 22.719 17.625 1 96 43 GLY B O 1
ATOM 1923 N N . VAL B 1 44 ? 8.602 22.297 15.641 1 96.56 44 VAL B N 1
ATOM 1924 C CA . VAL B 1 44 ? 7.473 21.5 15.164 1 96.56 44 VAL B CA 1
ATOM 1925 C C . VAL B 1 44 ? 7.371 20.203 15.969 1 96.56 44 VAL B C 1
ATOM 1927 O O . VAL B 1 44 ? 8.383 19.562 16.25 1 96.56 44 VAL B O 1
ATOM 1930 N N . THR B 1 45 ? 6.117 19.828 16.328 1 95.88 45 THR B N 1
ATOM 1931 C CA . THR B 1 45 ? 5.949 18.656 17.188 1 95.88 45 THR B CA 1
ATOM 1932 C C . THR B 1 45 ? 5.098 17.594 16.5 1 95.88 45 THR B C 1
ATOM 1934 O O . THR B 1 45 ? 4.777 16.562 17.094 1 95.88 45 THR B O 1
ATOM 1937 N N . LEU B 1 46 ? 4.727 17.828 15.281 1 97.31 46 LEU B N 1
ATOM 1938 C CA . LEU B 1 46 ? 4.008 16.875 14.438 1 97.31 46 LEU B CA 1
ATOM 1939 C C . LEU B 1 46 ? 4.23 17.188 12.961 1 97.31 46 LEU B C 1
ATOM 1941 O O . LEU B 1 46 ? 4.227 18.344 12.555 1 97.31 46 LEU B O 1
ATOM 1945 N N . LEU B 1 47 ? 4.504 16.156 12.164 1 98 47 LEU B N 1
ATOM 1946 C CA . LEU B 1 47 ? 4.57 16.359 10.719 1 98 47 LEU B CA 1
ATOM 1947 C C . LEU B 1 47 ? 4.043 15.141 9.969 1 98 47 LEU B C 1
ATOM 1949 O O . LEU B 1 47 ? 3.986 14.039 10.531 1 98 47 LEU B O 1
ATOM 1953 N N . GLN B 1 48 ? 3.629 15.328 8.812 1 98.81 48 GLN B N 1
ATOM 1954 C CA . GLN B 1 48 ? 3.248 14.273 7.879 1 98.81 48 GLN B CA 1
ATOM 1955 C C . GLN B 1 48 ? 4.254 14.164 6.738 1 98.81 48 GLN B C 1
ATOM 1957 O O . GLN B 1 48 ? 4.754 15.18 6.242 1 98.81 48 GLN B O 1
ATOM 1962 N N . PHE B 1 49 ? 4.648 12.992 6.352 1 98.81 49 PHE B N 1
ATOM 1963 C CA . PHE B 1 49 ? 5.492 12.742 5.188 1 98.81 49 PHE B CA 1
ATOM 1964 C C . PHE B 1 49 ? 4.672 12.188 4.031 1 98.81 49 PHE B C 1
ATOM 1966 O O . PHE B 1 49 ? 4.004 11.164 4.176 1 98.81 49 PHE B O 1
ATOM 1973 N N . ARG B 1 50 ? 4.695 12.906 2.977 1 98.19 50 ARG B N 1
ATOM 1974 C CA . ARG B 1 50 ? 3.928 12.547 1.787 1 98.19 50 ARG B CA 1
ATOM 1975 C C . ARG B 1 50 ? 4.852 12.242 0.614 1 98.19 50 ARG B C 1
ATOM 1977 O O . ARG B 1 50 ? 5.652 13.078 0.206 1 98.19 50 ARG B O 1
ATOM 1984 N N . ASP B 1 51 ? 4.812 11.062 0.112 1 97.12 51 ASP B N 1
ATOM 1985 C CA . ASP B 1 51 ? 5.535 10.617 -1.078 1 97.12 51 ASP B CA 1
ATOM 1986 C C . ASP B 1 51 ? 4.676 9.672 -1.918 1 97.12 51 ASP B C 1
ATOM 1988 O O . ASP B 1 51 ? 4.637 8.469 -1.66 1 97.12 51 ASP B O 1
ATOM 1992 N N . LYS B 1 52 ? 4.102 10.117 -2.963 1 91.56 52 LYS B N 1
ATOM 1993 C CA . LYS B 1 52 ? 3.1 9.375 -3.721 1 91.56 52 LYS B CA 1
ATOM 1994 C C . LYS B 1 52 ? 3.725 8.688 -4.934 1 91.56 52 LYS B C 1
ATOM 1996 O O . LYS B 1 52 ? 3.055 7.934 -5.641 1 91.56 52 LYS B O 1
ATOM 2001 N N . SER B 1 53 ? 4.992 8.93 -5.125 1 91.56 53 SER B N 1
ATOM 2002 C CA . SER B 1 53 ? 5.543 8.516 -6.41 1 91.56 53 SER B CA 1
ATOM 2003 C C . SER B 1 53 ? 6.684 7.523 -6.23 1 91.56 53 SER B C 1
ATOM 2005 O O . SER B 1 53 ? 6.992 6.746 -7.137 1 91.56 53 SER B O 1
ATOM 2007 N N . SER B 1 54 ? 7.324 7.562 -5.09 1 94.56 54 SER B N 1
ATOM 2008 C CA . SER B 1 54 ? 8.516 6.738 -4.891 1 94.56 54 SER B CA 1
ATOM 2009 C C . SER B 1 54 ? 8.133 5.297 -4.555 1 94.56 54 SER B C 1
ATOM 2011 O O . SER B 1 54 ? 7.012 5.031 -4.117 1 94.56 54 SER B O 1
ATOM 2013 N N . ALA B 1 55 ? 9.078 4.387 -4.742 1 95.12 55 ALA B N 1
ATOM 2014 C CA . ALA B 1 55 ? 8.938 3.008 -4.281 1 95.12 55 ALA B CA 1
ATOM 2015 C C . ALA B 1 55 ? 8.906 2.943 -2.756 1 95.12 55 ALA B C 1
ATOM 2017 O O . ALA B 1 55 ? 9.477 3.801 -2.078 1 95.1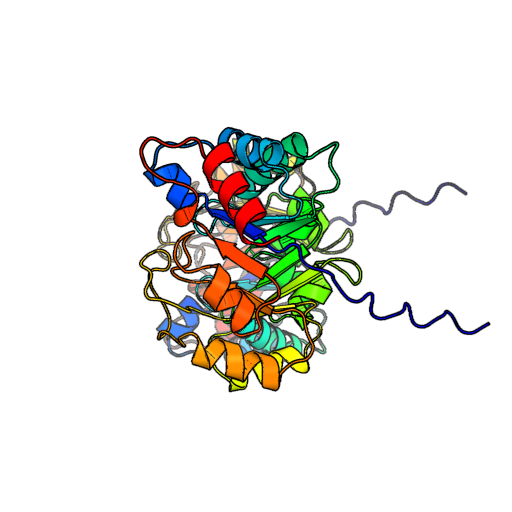2 55 ALA B O 1
ATOM 2018 N N . PRO B 1 56 ? 8.25 1.918 -2.25 1 97 56 PRO B N 1
ATOM 2019 C CA . PRO B 1 56 ? 8.133 1.795 -0.794 1 97 56 PRO B CA 1
ATOM 2020 C C . PRO B 1 56 ? 9.492 1.85 -0.092 1 97 56 PRO B C 1
ATOM 2022 O O . PRO B 1 56 ? 9.609 2.453 0.977 1 97 56 PRO B O 1
ATOM 2025 N N . SER B 1 57 ? 10.492 1.266 -0.708 1 95.81 57 SER B N 1
ATOM 2026 C CA . SER B 1 57 ? 11.812 1.254 -0.096 1 95.81 57 SER B CA 1
ATOM 2027 C C . SER B 1 57 ? 12.367 2.668 0.057 1 95.81 57 SER B C 1
ATOM 2029 O O . SER B 1 57 ? 13.008 2.986 1.062 1 95.81 57 SER B O 1
ATOM 2031 N N . ASP B 1 58 ? 12.078 3.473 -0.957 1 96.88 58 ASP B N 1
ATOM 2032 C CA . ASP B 1 58 ? 12.539 4.855 -0.905 1 96.88 58 ASP B CA 1
ATOM 2033 C C . ASP B 1 58 ? 11.758 5.656 0.138 1 96.88 58 ASP B C 1
ATOM 2035 O O . ASP B 1 58 ? 12.328 6.488 0.843 1 96.88 58 ASP B O 1
ATOM 2039 N N . VAL B 1 59 ? 10.508 5.383 0.214 1 98.31 59 VAL B N 1
ATOM 2040 C CA . VAL B 1 59 ? 9.68 6.047 1.215 1 98.31 59 VAL B CA 1
ATOM 2041 C C . VAL B 1 59 ? 10.172 5.695 2.615 1 98.31 59 VAL B C 1
ATOM 2043 O O . VAL B 1 59 ? 10.328 6.574 3.467 1 98.31 59 VAL B O 1
ATOM 2046 N N . LEU B 1 60 ? 10.492 4.449 2.814 1 98.38 60 LEU B N 1
ATOM 2047 C CA . LEU B 1 60 ? 10.945 3.98 4.121 1 98.38 60 LEU B CA 1
ATOM 2048 C C . LEU B 1 60 ? 12.312 4.555 4.461 1 98.38 60 LEU B C 1
ATOM 2050 O O . LEU B 1 60 ? 12.594 4.867 5.621 1 98.38 60 LEU B O 1
ATOM 2054 N N . ARG B 1 61 ? 13.109 4.656 3.467 1 97.62 61 ARG B N 1
ATOM 2055 C CA . ARG B 1 61 ? 14.422 5.254 3.686 1 97.62 61 ARG B CA 1
ATOM 2056 C C . ARG B 1 61 ? 14.297 6.703 4.148 1 97.62 61 ARG B C 1
ATOM 2058 O O . ARG B 1 61 ? 14.938 7.113 5.113 1 97.62 61 ARG B O 1
ATOM 2065 N N . ASN B 1 62 ? 13.484 7.453 3.477 1 98.06 62 ASN B N 1
ATOM 2066 C CA . ASN B 1 62 ? 13.266 8.844 3.861 1 98.06 62 ASN B CA 1
ATOM 2067 C C . ASN B 1 62 ? 12.578 8.953 5.219 1 98.06 62 ASN B C 1
ATOM 2069 O O . ASN B 1 62 ? 12.891 9.844 6.012 1 98.06 62 ASN B O 1
ATOM 2073 N N . ALA B 1 63 ? 11.656 8.047 5.465 1 98.12 63 ALA B N 1
ATOM 2074 C CA . ALA B 1 63 ? 11 8.008 6.766 1 98.12 63 ALA B CA 1
ATOM 2075 C C . ALA B 1 63 ? 12.008 7.781 7.887 1 98.12 63 ALA B C 1
ATOM 2077 O O . ALA B 1 63 ? 11.906 8.391 8.953 1 98.12 63 ALA B O 1
ATOM 2078 N N . ALA B 1 64 ? 12.953 6.918 7.637 1 97.62 64 ALA B N 1
ATOM 2079 C CA . ALA B 1 64 ? 13.992 6.645 8.625 1 97.62 64 ALA B CA 1
ATOM 2080 C C . ALA B 1 64 ? 14.852 7.883 8.883 1 97.62 64 ALA B C 1
ATOM 2082 O O . ALA B 1 64 ? 15.219 8.164 10.023 1 97.62 64 ALA B O 1
ATOM 2083 N N . LEU B 1 65 ? 15.156 8.602 7.82 1 97.31 65 LEU B N 1
ATOM 2084 C CA . LEU B 1 65 ? 15.922 9.844 7.953 1 97.31 65 LEU B CA 1
ATOM 2085 C C . LEU B 1 65 ? 15.164 10.859 8.805 1 97.31 65 LEU B C 1
ATOM 2087 O O . LEU B 1 65 ? 15.75 11.492 9.688 1 97.31 65 LEU B O 1
ATOM 2091 N N . ILE B 1 66 ? 13.914 10.977 8.578 1 98 66 ILE B N 1
ATOM 2092 C CA . ILE B 1 66 ? 13.086 11.914 9.328 1 98 66 ILE B CA 1
ATOM 2093 C C . ILE B 1 66 ? 13.047 11.5 10.797 1 98 66 ILE B C 1
ATOM 2095 O O . ILE B 1 66 ? 13.172 12.336 11.695 1 98 66 ILE B O 1
ATOM 2099 N N . ARG B 1 67 ? 12.836 10.242 11.062 1 96.88 67 ARG B N 1
ATOM 2100 C CA . ARG B 1 67 ? 12.797 9.727 12.43 1 96.88 67 ARG B CA 1
ATOM 2101 C C . ARG B 1 67 ? 14.102 10.031 13.164 1 96.88 67 ARG B C 1
ATOM 2103 O O . ARG B 1 67 ? 14.086 10.375 14.344 1 96.88 67 ARG B O 1
ATOM 2110 N N . GLU B 1 68 ? 15.164 9.875 12.453 1 96.44 68 GLU B N 1
ATOM 2111 C CA . GLU B 1 68 ? 16.469 10.164 13.047 1 96.44 68 GLU B CA 1
ATOM 2112 C C . GLU B 1 68 ? 16.578 11.641 13.438 1 96.44 68 GLU B C 1
ATOM 2114 O O . GLU B 1 68 ? 17.109 11.969 14.492 1 96.44 68 GLU B O 1
ATOM 2119 N N . VAL B 1 69 ? 16.109 12.477 12.57 1 97.06 69 VAL B N 1
ATOM 2120 C CA . VAL B 1 69 ? 16.141 13.914 12.836 1 97.06 69 VAL B CA 1
ATOM 2121 C C . VAL B 1 69 ? 15.359 14.227 14.109 1 97.06 69 VAL B C 1
ATOM 2123 O O . VAL B 1 69 ? 15.805 15.031 14.93 1 97.06 69 VAL B O 1
ATOM 2126 N N . PHE B 1 70 ? 14.227 13.516 14.305 1 96.56 70 PHE B N 1
ATOM 2127 C CA . PHE B 1 70 ? 13.336 13.828 15.422 1 96.56 70 PHE B CA 1
ATOM 2128 C C . PHE B 1 70 ? 13.555 12.852 16.578 1 96.56 70 PHE B C 1
ATOM 2130 O O . PHE B 1 70 ? 12.703 12.727 17.453 1 96.56 70 PHE B O 1
ATOM 2137 N N . ALA B 1 71 ? 14.586 12.047 16.625 1 89.81 71 ALA B N 1
ATOM 2138 C CA . ALA B 1 71 ? 14.836 10.93 17.531 1 89.81 71 ALA B CA 1
ATOM 2139 C C . ALA B 1 71 ? 14.742 11.367 19 1 89.81 71 ALA B C 1
ATOM 2141 O O . ALA B 1 71 ? 14.305 10.602 19.859 1 89.81 71 ALA B O 1
ATOM 2142 N N . TRP B 1 72 ? 15.086 12.539 19.25 1 82.38 72 TRP B N 1
ATOM 2143 C CA . TRP B 1 72 ? 15.148 12.984 20.641 1 82.38 72 TRP B CA 1
ATOM 2144 C C . TRP B 1 72 ? 13.977 13.891 20.984 1 82.38 72 TRP B C 1
ATOM 2146 O O . TRP B 1 72 ? 13.953 14.516 22.047 1 82.38 72 TRP B O 1
ATOM 2156 N N . GLU B 1 73 ? 13.195 14.031 20.016 1 75.44 73 GLU B N 1
ATOM 2157 C CA . GLU B 1 73 ? 12.016 14.867 20.234 1 75.44 73 GLU B CA 1
ATOM 2158 C C . GLU B 1 73 ? 10.734 14.047 20.156 1 75.44 73 GLU B C 1
ATOM 2160 O O . GLU B 1 73 ? 10.68 13.031 19.453 1 75.44 73 GLU B O 1
ATOM 2165 N N . LYS B 1 74 ? 9.945 14.516 20.891 1 81.75 74 LYS B N 1
ATOM 2166 C CA . LYS B 1 74 ? 8.648 13.836 20.922 1 81.75 74 LYS B CA 1
ATOM 2167 C C . LYS B 1 74 ? 7.738 14.344 19.812 1 81.75 74 LYS B C 1
ATOM 2169 O O . LYS B 1 74 ? 6.727 14.992 20.078 1 81.75 74 LYS B O 1
ATOM 2174 N N . ALA B 1 75 ? 8.203 14.344 18.625 1 93.38 75 ALA B N 1
ATOM 2175 C CA . ALA B 1 75 ? 7.305 14.727 17.531 1 93.38 75 ALA B CA 1
ATOM 2176 C C . ALA B 1 75 ? 6.508 13.523 17.031 1 93.38 75 ALA B C 1
ATOM 2178 O O . ALA B 1 75 ? 7.035 12.414 16.953 1 93.38 75 ALA B O 1
ATOM 2179 N N . ARG B 1 76 ? 5.297 13.742 16.781 1 97.12 76 ARG B N 1
ATOM 2180 C CA . ARG B 1 76 ? 4.465 12.719 16.156 1 97.12 76 ARG B CA 1
ATOM 2181 C C . ARG B 1 76 ? 4.668 12.703 14.648 1 97.12 76 ARG B C 1
ATOM 2183 O O . ARG B 1 76 ? 4.551 13.734 13.984 1 97.12 76 ARG B O 1
ATOM 2190 N N . LEU B 1 77 ? 4.965 11.531 14.141 1 98.38 77 LEU B N 1
ATOM 2191 C CA . LEU B 1 77 ? 5.234 11.344 12.719 1 98.38 77 LEU B CA 1
ATOM 2192 C C . LEU B 1 77 ? 4.078 10.617 12.039 1 98.38 77 LEU B C 1
ATOM 2194 O O . LEU B 1 77 ? 3.711 9.516 12.445 1 98.38 77 LEU B O 1
ATOM 2198 N N . ILE B 1 78 ? 3.502 11.234 11.016 1 98.75 78 ILE B N 1
ATOM 2199 C CA . ILE B 1 78 ? 2.328 10.711 10.32 1 98.75 78 ILE B CA 1
ATOM 2200 C C . ILE B 1 78 ? 2.693 10.344 8.883 1 98.75 78 ILE B C 1
ATOM 2202 O O . ILE B 1 78 ? 3.264 11.164 8.156 1 98.75 78 ILE B O 1
ATOM 2206 N N . MET B 1 79 ? 2.426 9.094 8.477 1 98.88 79 MET B N 1
ATOM 2207 C CA . MET B 1 79 ? 2.654 8.617 7.109 1 98.88 79 MET B CA 1
ATOM 2208 C C . MET B 1 79 ? 1.444 8.906 6.227 1 98.88 79 MET B C 1
ATOM 2210 O O . MET B 1 79 ? 0.305 8.656 6.625 1 98.88 79 MET B O 1
ATOM 2214 N N . ASN B 1 80 ? 1.667 9.438 5.113 1 98.5 80 ASN B N 1
ATOM 2215 C CA . ASN B 1 80 ? 0.59 9.68 4.156 1 98.5 80 ASN B CA 1
ATOM 2216 C C . ASN B 1 80 ? 0.224 8.406 3.398 1 98.5 80 ASN B C 1
ATOM 2218 O O . ASN B 1 80 ? 1.097 7.734 2.848 1 98.5 80 ASN B O 1
ATOM 2222 N N . ASP B 1 81 ? -1.05 8.055 3.4 1 97.19 81 ASP B N 1
ATOM 2223 C CA . ASP B 1 81 ? -1.709 7.094 2.52 1 97.19 81 ASP B CA 1
ATOM 2224 C C . ASP B 1 81 ? -1.438 5.66 2.969 1 97.19 81 ASP B C 1
ATOM 2226 O O . ASP B 1 81 ? -2.373 4.887 3.188 1 97.19 81 ASP B O 1
ATOM 2230 N N . ARG B 1 82 ? -0.139 5.375 3.244 1 97.69 82 ARG B N 1
ATOM 2231 C CA . ARG B 1 82 ? 0.268 3.977 3.322 1 97.69 82 ARG B CA 1
ATOM 2232 C C . ARG B 1 82 ? 0.408 3.527 4.773 1 97.69 82 ARG B C 1
ATOM 2234 O O . ARG B 1 82 ? 1.471 3.689 5.379 1 97.69 82 A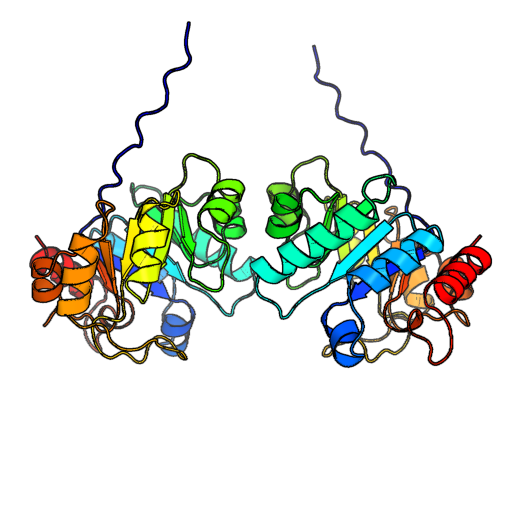RG B O 1
ATOM 2241 N N . ALA B 1 83 ? -0.649 2.822 5.223 1 98.25 83 ALA B N 1
ATOM 2242 C CA . ALA B 1 83 ? -0.69 2.352 6.605 1 98.25 83 ALA B CA 1
ATOM 2243 C C . ALA B 1 83 ? 0.399 1.314 6.867 1 98.25 83 ALA B C 1
ATOM 2245 O O . ALA B 1 83 ? 0.973 1.268 7.957 1 98.25 83 ALA B O 1
ATOM 2246 N N . ASP B 1 84 ? 0.675 0.496 5.875 1 98.25 84 ASP B N 1
ATOM 2247 C CA . ASP B 1 84 ? 1.711 -0.519 6.043 1 98.25 84 ASP B CA 1
ATOM 2248 C C . ASP B 1 84 ? 3.088 0.121 6.191 1 98.25 84 ASP B C 1
ATOM 2250 O O . ASP B 1 84 ? 3.908 -0.334 6.992 1 98.25 84 ASP B O 1
ATOM 2254 N N . LEU B 1 85 ? 3.344 1.204 5.48 1 98.56 85 LEU B N 1
ATOM 2255 C CA . LEU B 1 85 ? 4.629 1.884 5.602 1 98.56 85 LEU B CA 1
ATOM 2256 C C . LEU B 1 85 ? 4.734 2.609 6.938 1 98.56 85 LEU B C 1
ATOM 2258 O O . LEU B 1 85 ? 5.82 2.701 7.516 1 98.56 85 LEU B O 1
ATOM 2262 N N . ALA B 1 86 ? 3.584 3.143 7.422 1 98.56 86 ALA B N 1
ATOM 2263 C CA . ALA B 1 86 ? 3.584 3.711 8.766 1 98.56 86 ALA B CA 1
ATOM 2264 C C . ALA B 1 86 ? 3.994 2.668 9.805 1 98.56 86 ALA B C 1
ATOM 2266 O O . ALA B 1 86 ? 4.816 2.945 10.68 1 98.56 86 ALA B O 1
ATOM 2267 N N . LEU B 1 87 ? 3.389 1.515 9.656 1 98 87 LEU B N 1
ATOM 2268 C CA . LEU B 1 87 ? 3.682 0.403 10.547 1 98 87 LEU B CA 1
ATOM 2269 C C . LEU B 1 87 ? 5.156 0.017 10.477 1 98 87 LEU B C 1
ATOM 2271 O O . LEU B 1 87 ? 5.828 -0.087 11.5 1 98 87 LEU B O 1
ATOM 2275 N N . LEU B 1 88 ? 5.695 -0.167 9.312 1 98.25 88 LEU B N 1
ATOM 2276 C CA . LEU B 1 88 ? 7.062 -0.622 9.086 1 98.25 88 LEU B CA 1
ATOM 2277 C C . LEU B 1 88 ? 8.07 0.413 9.578 1 98.25 88 LEU B C 1
ATOM 2279 O O . LEU B 1 88 ? 9.141 0.056 10.07 1 98.25 88 LEU B O 1
ATOM 2283 N N . ALA B 1 89 ? 7.676 1.685 9.469 1 97.94 89 ALA B N 1
ATOM 2284 C CA . ALA B 1 89 ? 8.562 2.771 9.891 1 97.94 89 ALA B CA 1
ATOM 2285 C C . ALA B 1 89 ? 8.508 2.971 11.398 1 97.94 89 ALA B C 1
ATOM 2287 O O . ALA B 1 89 ? 9.32 3.703 11.961 1 97.94 89 ALA B O 1
ATOM 2288 N N . GLY B 1 90 ? 7.484 2.369 12.008 1 96.94 90 GLY B N 1
ATOM 2289 C CA . GLY B 1 90 ? 7.266 2.613 13.43 1 96.94 90 GLY B CA 1
ATOM 2290 C C . GLY B 1 90 ? 6.77 4.016 13.719 1 96.94 90 GLY B C 1
ATOM 2291 O O . GLY B 1 90 ? 7.113 4.602 14.75 1 96.94 90 GLY B O 1
ATOM 2292 N N . TRP B 1 91 ? 6.105 4.594 12.773 1 97.88 91 TRP B N 1
ATOM 2293 C CA . TRP B 1 91 ? 5.66 5.973 12.93 1 97.88 91 TRP B CA 1
ATOM 2294 C C . TRP B 1 91 ? 4.391 6.047 13.773 1 97.88 91 TRP B C 1
ATOM 2296 O O . TRP B 1 91 ? 3.791 5.02 14.094 1 97.88 91 TRP B O 1
ATOM 2306 N N . ASP B 1 92 ? 3.975 7.199 14.172 1 97.62 92 ASP B N 1
ATOM 2307 C CA . ASP B 1 92 ? 2.953 7.418 15.195 1 97.62 92 ASP B CA 1
ATOM 2308 C C . ASP B 1 92 ? 1.552 7.336 14.594 1 97.62 92 ASP B C 1
ATOM 2310 O O . ASP B 1 92 ? 0.563 7.234 15.328 1 97.62 92 ASP B O 1
ATOM 2314 N N . GLY B 1 93 ? 1.504 7.332 13.234 1 98.25 93 GLY B N 1
ATOM 2315 C CA . GLY B 1 93 ? 0.172 7.277 12.656 1 98.25 93 GLY B CA 1
ATOM 2316 C C . GLY B 1 93 ? 0.179 7.336 11.141 1 98.25 93 GLY B C 1
ATOM 2317 O O . GLY B 1 93 ? 1.241 7.281 10.516 1 98.25 93 GLY B O 1
ATOM 2318 N N . VAL B 1 94 ? -1.031 7.406 10.547 1 98.81 94 VAL B N 1
ATOM 2319 C CA . VAL B 1 94 ? -1.244 7.453 9.109 1 98.81 94 VAL B CA 1
ATOM 2320 C C . VAL B 1 94 ? -2.385 8.414 8.781 1 98.81 94 VAL B C 1
ATOM 2322 O O . VAL B 1 94 ? -3.307 8.586 9.586 1 98.81 94 VAL B O 1
ATOM 2325 N N . HIS B 1 95 ? -2.229 9.102 7.715 1 98.88 95 HIS B N 1
ATOM 2326 C CA . HIS B 1 95 ? -3.287 9.93 7.156 1 98.88 95 HIS B CA 1
ATOM 2327 C C . HIS B 1 95 ? -3.777 9.375 5.824 1 98.88 95 HIS B C 1
ATOM 2329 O O . HIS B 1 95 ? -2.984 9.164 4.902 1 98.88 95 HIS B O 1
ATOM 2335 N N . VAL B 1 96 ? -5.094 9.195 5.734 1 98.62 96 VAL B N 1
ATOM 2336 C CA . VAL B 1 96 ? -5.621 8.57 4.527 1 98.62 96 VAL B CA 1
ATOM 2337 C C . VAL B 1 96 ? -6.609 9.508 3.85 1 98.62 96 VAL B C 1
ATOM 2339 O O . VAL B 1 96 ? -7.273 10.312 4.516 1 98.62 96 VAL B O 1
ATOM 2342 N N . GLY B 1 97 ? -6.668 9.43 2.576 1 97.19 97 GLY B N 1
ATOM 2343 C CA . GLY B 1 97 ? -7.66 10.141 1.781 1 97.19 97 GLY B CA 1
ATOM 2344 C C . GLY B 1 97 ? -8.797 9.25 1.321 1 97.19 97 GLY B C 1
ATOM 2345 O O . GLY B 1 97 ? -8.883 8.086 1.711 1 97.19 97 GLY B O 1
ATOM 2346 N N . GLN B 1 98 ? -9.625 9.805 0.508 1 95.88 98 GLN B N 1
ATOM 2347 C CA . GLN B 1 98 ? -10.844 9.125 0.079 1 95.88 98 GLN B CA 1
ATOM 2348 C C . GLN B 1 98 ? -10.523 7.988 -0.885 1 95.88 98 GLN B C 1
ATOM 2350 O O . GLN B 1 98 ? -11.32 7.051 -1.028 1 95.88 98 GLN B O 1
ATOM 2355 N N . GLY B 1 99 ? -9.43 8 -1.509 1 94.81 99 GLY B N 1
ATOM 2356 C CA . GLY B 1 99 ? -9.039 6.961 -2.443 1 94.81 99 GLY B CA 1
ATOM 2357 C C . GLY B 1 99 ? -8.117 5.926 -1.829 1 94.81 99 GLY B C 1
ATOM 2358 O O . GLY B 1 99 ? -7.656 5.012 -2.516 1 94.81 99 GLY B O 1
ATOM 2359 N N . ASP B 1 100 ? -7.809 6.074 -0.598 1 96.62 100 ASP B N 1
ATOM 2360 C CA . ASP B 1 100 ? -6.934 5.168 0.138 1 96.62 100 ASP B CA 1
ATOM 2361 C C . ASP B 1 100 ? -7.746 4.16 0.949 1 96.62 100 ASP B C 1
ATOM 2363 O O . ASP B 1 100 ? -8.898 3.881 0.625 1 96.62 100 ASP B O 1
ATOM 2367 N N . LEU B 1 101 ? -7.117 3.496 1.926 1 97.69 101 LEU B N 1
ATOM 2368 C CA . LEU B 1 101 ? -7.844 2.658 2.873 1 97.69 101 LEU B CA 1
ATOM 2369 C C . LEU B 1 101 ? -8.844 3.484 3.674 1 97.69 101 LEU B C 1
ATOM 2371 O O . LEU B 1 101 ? -8.594 4.652 3.973 1 97.69 101 LEU B O 1
ATOM 2375 N N . SER B 1 102 ? -9.945 2.836 4.066 1 97.88 102 SER B N 1
ATOM 2376 C CA . SER B 1 102 ? -10.82 3.492 5.031 1 97.88 102 SER B CA 1
ATOM 2377 C C . SER B 1 102 ? -10.117 3.693 6.367 1 97.88 102 SER B C 1
ATOM 2379 O O . SER B 1 102 ? -9.133 3.016 6.668 1 97.88 102 SER B O 1
ATOM 2381 N N . PRO B 1 103 ? -10.594 4.645 7.18 1 98.44 103 PRO B N 1
ATOM 2382 C CA . PRO B 1 103 ? -10.023 4.781 8.523 1 98.44 103 PRO B CA 1
ATOM 2383 C C . PRO B 1 103 ? -10.023 3.469 9.297 1 98.44 103 PRO B C 1
ATOM 2385 O O . PRO B 1 103 ? -9.047 3.152 9.984 1 98.44 103 PRO B O 1
ATOM 2388 N N . GLU B 1 104 ? -11.109 2.725 9.164 1 98.38 104 GLU B N 1
ATOM 2389 C CA . GLU B 1 104 ? -11.234 1.452 9.875 1 98.38 104 GLU B CA 1
ATOM 2390 C C . GLU B 1 104 ? -10.172 0.462 9.406 1 98.38 104 GLU B C 1
ATOM 2392 O O . GLU B 1 104 ? -9.523 -0.198 10.227 1 98.38 104 GLU B O 1
ATOM 2397 N N . ASP B 1 105 ? -10 0.381 8.094 1 98.19 105 ASP B N 1
ATOM 2398 C CA . ASP B 1 105 ? -8.992 -0.523 7.543 1 98.19 105 ASP B CA 1
ATOM 2399 C C . ASP B 1 105 ? -7.586 -0.074 7.926 1 98.19 105 ASP B C 1
ATOM 2401 O O . ASP B 1 105 ? -6.742 -0.899 8.281 1 98.19 105 ASP B O 1
ATOM 2405 N N . ALA B 1 106 ? -7.352 1.209 7.844 1 98.56 106 ALA B N 1
ATOM 2406 C CA . ALA B 1 106 ? -6.055 1.738 8.258 1 98.56 106 ALA B CA 1
ATOM 2407 C C . ALA B 1 106 ? -5.766 1.4 9.719 1 98.56 106 ALA B C 1
ATOM 2409 O O . ALA B 1 106 ? -4.656 0.984 10.062 1 98.56 106 ALA B O 1
ATOM 2410 N N . ARG B 1 107 ? -6.754 1.565 10.602 1 98.56 107 ARG B N 1
ATOM 2411 C CA . ARG B 1 107 ? -6.641 1.238 12.016 1 98.56 107 ARG B CA 1
ATOM 2412 C C . ARG B 1 107 ? -6.266 -0.228 12.211 1 98.56 107 ARG B C 1
ATOM 2414 O O . ARG B 1 107 ? -5.426 -0.552 13.055 1 98.56 107 ARG B O 1
ATOM 2421 N N . GLN B 1 108 ? -6.875 -1.016 11.438 1 97.62 108 GLN B N 1
ATOM 2422 C CA . GLN B 1 108 ? -6.574 -2.441 11.539 1 97.62 108 GLN B CA 1
ATOM 2423 C C . GLN B 1 108 ? -5.117 -2.723 11.188 1 97.62 108 GLN B C 1
ATOM 2425 O O . GLN B 1 108 ? -4.488 -3.598 11.781 1 97.62 108 GLN B O 1
ATOM 2430 N N . VAL B 1 109 ? -4.613 -2.02 10.281 1 97.94 109 VAL B N 1
ATOM 2431 C CA . VAL B 1 109 ? -3.248 -2.252 9.82 1 97.94 109 VAL B CA 1
ATOM 2432 C C . VAL B 1 109 ? -2.256 -1.682 10.828 1 97.94 109 VAL B C 1
ATOM 2434 O O . VAL B 1 109 ? -1.32 -2.369 11.25 1 97.94 109 VAL B O 1
ATOM 2437 N N . VAL B 1 110 ? -2.512 -0.45 11.312 1 97.75 110 VAL B N 1
ATOM 2438 C CA . VAL B 1 110 ? -1.505 0.237 12.117 1 97.75 110 VAL B CA 1
ATOM 2439 C C . VAL B 1 110 ? -1.667 -0.146 13.586 1 97.75 110 VAL B C 1
ATOM 2441 O O . VAL B 1 110 ? -0.78 0.114 14.398 1 97.75 110 VAL B O 1
ATOM 2444 N N . GLY B 1 111 ? -2.846 -0.697 13.922 1 96.19 111 GLY B N 1
ATOM 2445 C CA . GLY B 1 111 ? -3.105 -1.054 15.312 1 96.19 111 GLY B CA 1
ATOM 2446 C C . GLY B 1 111 ? -3.906 -0.004 16.062 1 96.19 111 GLY B C 1
ATOM 2447 O O . GLY B 1 111 ? -4.094 1.109 15.562 1 96.19 111 GLY B O 1
ATOM 2448 N N . ALA B 1 112 ? -4.258 -0.278 17.266 1 95.31 112 ALA B N 1
ATOM 2449 C CA . ALA B 1 112 ? -5.238 0.488 18.031 1 95.31 112 ALA B CA 1
ATOM 2450 C C . ALA B 1 112 ? -4.621 1.767 18.594 1 95.31 112 ALA B C 1
ATOM 2452 O O . ALA B 1 112 ? -5.332 2.73 18.891 1 95.31 112 ALA B O 1
ATOM 2453 N N . ARG B 1 113 ? -3.328 1.836 18.625 1 95.69 113 ARG B N 1
ATOM 2454 C CA . ARG B 1 113 ? -2.703 2.91 19.391 1 95.69 113 ARG B CA 1
ATOM 2455 C C . ARG B 1 113 ? -2.223 4.027 18.484 1 95.69 113 ARG B C 1
ATOM 2457 O O . ARG B 1 113 ? -1.973 5.148 18.938 1 95.69 113 ARG B O 1
ATOM 2464 N N . ARG B 1 114 ? -2.102 3.75 17.203 1 97.5 114 ARG B N 1
ATOM 2465 C CA . ARG B 1 114 ? -1.548 4.758 16.312 1 97.5 114 ARG B CA 1
ATOM 2466 C C . ARG B 1 114 ? -2.633 5.711 15.828 1 97.5 114 ARG B C 1
ATOM 2468 O O . ARG B 1 114 ? -3.811 5.352 15.781 1 97.5 114 ARG B O 1
ATOM 2475 N N . ILE B 1 115 ? -2.227 6.859 15.469 1 98.44 115 ILE B N 1
ATOM 2476 C CA . ILE B 1 115 ? -3.127 7.922 15.039 1 98.44 115 ILE B CA 1
ATOM 2477 C C . ILE B 1 115 ? -3.613 7.637 13.617 1 98.44 115 ILE B C 1
ATOM 2479 O O . ILE B 1 115 ? -2.83 7.227 12.758 1 98.44 115 ILE B O 1
ATOM 2483 N N . VAL B 1 116 ? -4.898 7.852 13.367 1 98.75 116 VAL B N 1
ATOM 2484 C CA . VAL B 1 116 ? -5.473 7.773 12.023 1 98.75 116 VAL B CA 1
ATOM 2485 C C . VAL B 1 116 ? -6.195 9.078 11.695 1 98.75 116 VAL B C 1
ATOM 2487 O O . VAL B 1 116 ? -7.117 9.484 12.414 1 98.75 116 VAL B O 1
ATOM 2490 N N . GLY B 1 117 ? -5.734 9.75 10.695 1 98.75 117 GLY B N 1
ATOM 2491 C CA . GLY B 1 117 ? -6.434 10.906 10.156 1 98.75 117 GLY B CA 1
ATOM 2492 C C . GLY B 1 117 ? -7.078 10.641 8.805 1 98.75 117 GLY B C 1
ATOM 2493 O O . GLY B 1 117 ? -6.68 9.719 8.094 1 98.75 117 GLY B O 1
ATOM 2494 N N . VAL B 1 118 ? -8.039 11.484 8.438 1 98.81 118 VAL B N 1
ATOM 2495 C CA . VAL B 1 118 ? -8.703 11.25 7.164 1 98.81 118 VAL B CA 1
ATOM 2496 C C . VAL B 1 118 ? -9.023 12.586 6.492 1 98.81 118 VAL B C 1
ATOM 2498 O O . VAL B 1 118 ? -9.461 13.531 7.148 1 98.81 118 VAL B O 1
ATOM 2501 N N . SER B 1 119 ? -8.766 12.648 5.227 1 98.44 119 SER B N 1
ATOM 2502 C CA . SER B 1 119 ? -9.102 13.82 4.434 1 98.44 119 SER B CA 1
ATOM 2503 C C . SER B 1 119 ? -10.578 13.828 4.055 1 98.44 119 SER B C 1
ATOM 2505 O O . SER B 1 119 ? -11.141 12.781 3.717 1 98.44 119 SER B O 1
ATOM 2507 N N . THR B 1 120 ? -11.18 15 4.113 1 98.56 120 THR B N 1
ATOM 2508 C CA . THR B 1 120 ? -12.555 15.195 3.664 1 98.56 120 THR B CA 1
ATOM 2509 C C . THR B 1 120 ? -12.664 16.453 2.793 1 98.56 120 THR B C 1
ATOM 2511 O O . THR B 1 120 ? -11.883 17.391 2.953 1 98.56 120 THR B O 1
ATOM 2514 N N . HIS B 1 121 ? -13.703 16.391 1.936 1 97.44 121 HIS B N 1
ATOM 2515 C CA . HIS B 1 121 ? -13.875 17.484 0.987 1 97.44 121 HIS B CA 1
ATOM 2516 C C . HIS B 1 121 ? -15.328 17.953 0.943 1 97.44 121 HIS B C 1
ATOM 2518 O O . HIS B 1 121 ? -15.641 18.969 0.313 1 97.44 121 HIS B O 1
ATOM 2524 N N . THR B 1 122 ? -16.203 17.172 1.537 1 97.88 122 THR B N 1
ATOM 2525 C CA . THR B 1 122 ? -17.625 17.5 1.562 1 97.88 122 THR B CA 1
ATOM 2526 C C . THR B 1 122 ? -18.188 17.328 2.969 1 97.88 122 THR B C 1
ATOM 2528 O O . THR B 1 122 ? -17.578 16.656 3.812 1 97.88 122 THR B O 1
ATOM 2531 N N . ASP B 1 123 ? -19.328 17.922 3.125 1 98.38 123 ASP B N 1
ATOM 2532 C CA . ASP B 1 123 ? -20.016 17.797 4.406 1 98.38 123 ASP B CA 1
ATOM 2533 C C . ASP B 1 123 ? -20.328 16.328 4.707 1 98.38 123 ASP B C 1
ATOM 2535 O O . ASP B 1 123 ? -20.234 15.883 5.852 1 98.38 123 ASP B O 1
ATOM 2539 N N . GLU B 1 124 ? -20.703 15.633 3.723 1 98.38 124 GLU B N 1
ATOM 2540 C CA . GLU B 1 124 ? -21.031 14.219 3.887 1 98.38 124 GLU B CA 1
ATOM 2541 C C . GLU B 1 124 ? -19.828 13.414 4.352 1 98.38 124 GLU B C 1
ATOM 2543 O O . GLU B 1 124 ? -19.938 12.57 5.242 1 98.38 124 GLU B O 1
ATOM 2548 N N . GLN B 1 125 ? -18.734 13.727 3.816 1 98.62 125 GLN B N 1
ATOM 2549 C CA . GLN B 1 125 ? -17.516 13.023 4.203 1 98.62 125 GLN B CA 1
ATOM 2550 C C . GLN B 1 125 ? -17.125 13.344 5.645 1 98.62 125 GLN B C 1
ATOM 2552 O O . GLN B 1 125 ? -16.625 12.484 6.367 1 98.62 125 GLN B O 1
ATOM 2557 N N . VAL B 1 126 ? -17.359 14.594 6.078 1 98.81 126 VAL B N 1
ATOM 2558 C CA . VAL B 1 126 ? -17.094 14.977 7.457 1 98.81 126 VAL B CA 1
ATOM 2559 C C . VAL B 1 126 ? -18 14.203 8.406 1 98.81 126 VAL B C 1
ATOM 2561 O O . VAL B 1 126 ? -17.547 13.695 9.438 1 98.81 126 VAL B O 1
ATOM 2564 N N . ARG B 1 127 ? -19.25 14.086 8.047 1 98.56 127 ARG B N 1
ATOM 2565 C CA . ARG B 1 127 ? -20.188 13.336 8.859 1 98.56 127 ARG B CA 1
ATOM 2566 C C . ARG B 1 127 ? -19.766 11.875 9 1 98.56 127 ARG B C 1
ATOM 2568 O O . ARG B 1 127 ? -19.828 11.305 10.086 1 98.56 127 ARG B O 1
ATOM 2575 N N . LEU B 1 128 ? -19.375 11.344 7.895 1 98.25 128 LEU B N 1
ATOM 2576 C CA . LEU B 1 128 ? -18.922 9.953 7.906 1 98.25 128 LEU B CA 1
ATOM 2577 C C . LEU B 1 128 ? -17.672 9.797 8.75 1 98.25 128 LEU B C 1
ATOM 2579 O O . LEU B 1 128 ? -17.516 8.797 9.461 1 98.25 128 LEU B O 1
ATOM 2583 N N . ALA B 1 129 ? -16.766 10.742 8.664 1 98.38 129 ALA B N 1
ATOM 2584 C CA . ALA B 1 129 ? -15.531 10.711 9.445 1 98.38 129 ALA B CA 1
ATOM 2585 C C . ALA B 1 129 ? -15.828 10.789 10.938 1 98.38 129 ALA B C 1
ATOM 2587 O O . ALA B 1 129 ? -15.141 10.164 11.75 1 98.38 129 ALA B O 1
ATOM 2588 N N . GLU B 1 130 ? -16.812 11.57 11.289 1 98.06 130 GLU B N 1
ATOM 2589 C CA . GLU B 1 130 ? -17.219 11.664 12.688 1 98.06 130 GLU B CA 1
ATOM 2590 C C . GLU B 1 130 ? -17.578 10.297 13.25 1 98.06 130 GLU B C 1
ATOM 2592 O O . GLU B 1 130 ? -17.281 9.992 14.406 1 98.06 130 GLU B O 1
ATOM 2597 N N . LEU B 1 131 ? -18.188 9.5 12.398 1 97.88 131 LEU B N 1
ATOM 2598 C CA . LEU B 1 131 ? -18.656 8.188 12.82 1 97.88 131 LEU B CA 1
ATOM 2599 C C . LEU B 1 131 ? -17.547 7.145 12.695 1 97.88 131 LEU B C 1
ATOM 2601 O O . LEU B 1 131 ? -17.703 6.012 13.164 1 97.88 131 LEU B O 1
ATOM 2605 N N . SER B 1 132 ? -16.469 7.492 12.172 1 98.12 132 SER B N 1
ATOM 2606 C CA . SER B 1 132 ? -15.367 6.559 11.938 1 98.12 132 SER B CA 1
ATOM 2607 C C . SER B 1 132 ? -14.43 6.508 13.141 1 98.12 132 SER B C 1
ATOM 2609 O O . SER B 1 132 ? -14.617 7.238 14.117 1 98.12 132 SER B O 1
ATOM 2611 N N . CYS B 1 133 ? -13.383 5.719 13.039 1 97.81 133 CYS B N 1
ATOM 2612 C CA . CYS B 1 133 ? -12.398 5.594 14.109 1 97.81 133 CYS B CA 1
ATOM 2613 C C . CYS B 1 133 ? -11.289 6.625 13.953 1 97.81 133 CYS B C 1
ATOM 2615 O O . CYS B 1 133 ? -10.297 6.586 14.68 1 97.81 133 CYS B O 1
ATOM 2617 N N . ALA B 1 134 ? -11.43 7.504 12.992 1 98.31 134 ALA B N 1
ATOM 2618 C CA . ALA B 1 134 ? -10.398 8.516 12.781 1 98.31 134 ALA B CA 1
ATOM 2619 C C . ALA B 1 134 ? -10.188 9.352 14.039 1 98.31 134 ALA B C 1
ATOM 2621 O O . ALA B 1 134 ? -11.141 9.664 14.75 1 98.31 134 ALA B O 1
ATOM 2622 N N . ASP B 1 135 ? -8.961 9.719 14.227 1 98.5 135 ASP B N 1
ATOM 2623 C CA . ASP B 1 135 ? -8.617 10.523 15.391 1 98.5 135 ASP B CA 1
ATOM 2624 C C . ASP B 1 135 ? -8.734 12.016 15.086 1 98.5 135 ASP B C 1
ATOM 2626 O O . ASP B 1 135 ? -8.828 12.836 16 1 98.5 135 ASP B O 1
ATOM 2630 N N . TYR B 1 136 ? -8.688 12.352 13.836 1 98.62 136 TYR B N 1
ATOM 2631 C CA . TYR B 1 136 ? -8.914 13.719 13.391 1 98.62 136 TYR B CA 1
ATOM 2632 C C . TYR B 1 136 ? -9.383 13.742 11.938 1 98.62 136 TYR B C 1
ATOM 2634 O O . TYR B 1 136 ? -9.297 12.734 11.234 1 98.62 136 TYR B O 1
ATOM 2642 N N . VAL B 1 137 ? -9.898 14.922 11.523 1 98.69 137 VAL B N 1
ATOM 2643 C CA . VAL B 1 137 ? -10.414 15.109 10.172 1 98.69 137 VAL B CA 1
ATOM 2644 C C . VAL B 1 137 ? -9.703 16.281 9.508 1 98.69 137 VAL B C 1
ATOM 2646 O O . VAL B 1 137 ? -9.562 17.359 10.102 1 98.69 137 VAL B O 1
ATOM 2649 N N . ALA B 1 138 ? -9.219 15.992 8.367 1 98.81 138 ALA B N 1
ATOM 2650 C CA . ALA B 1 138 ? -8.695 17.094 7.559 1 98.81 138 ALA B CA 1
ATOM 2651 C C . ALA B 1 138 ? -9.75 17.625 6.598 1 98.81 138 ALA B C 1
ATOM 2653 O O . ALA B 1 138 ? -10.438 16.844 5.934 1 98.81 138 ALA B O 1
ATOM 2654 N N . VAL B 1 139 ? -9.867 18.906 6.52 1 98.69 139 VAL B N 1
ATOM 2655 C CA . VAL B 1 139 ? -10.867 19.516 5.645 1 98.69 139 VAL B CA 1
ATOM 2656 C C . VAL B 1 139 ? -10.195 20.469 4.664 1 98.69 139 VAL B C 1
ATOM 2658 O O . VAL B 1 139 ? -9.266 21.188 5.027 1 98.69 139 VAL B O 1
ATOM 2661 N N . GLY B 1 140 ? -10.617 20.391 3.43 1 97.5 140 GLY B N 1
ATOM 2662 C CA . GLY B 1 140 ? -10.078 21.281 2.422 1 97.5 140 GLY B CA 1
ATOM 2663 C C . GLY B 1 140 ? -10.43 20.875 1.005 1 97.5 140 GLY B C 1
ATOM 2664 O O . GLY B 1 140 ? -11.195 19.938 0.799 1 97.5 140 GLY B O 1
ATOM 2665 N N . PRO B 1 141 ? -9.93 21.625 0.1 1 97.81 141 PRO B N 1
ATOM 2666 C CA . PRO B 1 141 ? -9.062 22.797 0.255 1 97.81 141 PRO B CA 1
ATOM 2667 C C . PRO B 1 141 ? -9.828 24.031 0.723 1 97.81 141 PRO B C 1
ATOM 2669 O O . PRO B 1 141 ? -10.961 24.266 0.284 1 97.81 141 PRO B O 1
ATOM 2672 N N . VAL B 1 142 ? -9.188 24.766 1.563 1 98.5 142 VAL B N 1
ATOM 2673 C CA . VAL B 1 142 ? -9.836 25.969 2.104 1 98.5 142 VAL B CA 1
ATOM 2674 C C . VAL B 1 142 ? -9.719 27.109 1.101 1 98.5 142 VAL B C 1
ATOM 2676 O O . VAL B 1 142 ? -10.672 27.875 0.915 1 98.5 142 VAL B O 1
ATOM 2679 N N . PHE B 1 143 ? -8.562 27.25 0.501 1 97.88 143 PHE B N 1
ATOM 2680 C CA . PHE B 1 143 ? -8.281 28.234 -0.55 1 97.88 143 PHE B CA 1
ATOM 2681 C C . PHE B 1 143 ? -7.746 27.531 -1.797 1 97.88 143 PHE B C 1
ATOM 2683 O O . PHE B 1 143 ? -7.402 26.359 -1.758 1 97.88 143 PHE B O 1
ATOM 2690 N N . ALA B 1 144 ? -7.754 28.266 -2.873 1 93.25 144 ALA B N 1
ATOM 2691 C CA . ALA B 1 144 ? -7.207 27.703 -4.105 1 93.25 144 ALA B CA 1
ATOM 2692 C C . ALA B 1 144 ? -5.75 27.297 -3.926 1 93.25 144 ALA B C 1
ATOM 2694 O O . ALA B 1 144 ? -4.984 27.984 -3.254 1 93.25 144 ALA B O 1
ATOM 2695 N N . THR B 1 145 ? -5.383 26.156 -4.527 1 87.38 145 THR B N 1
ATOM 2696 C CA . THR B 1 145 ? -4.02 25.656 -4.41 1 87.38 145 THR B CA 1
ATOM 2697 C C . THR B 1 145 ? -3.645 24.812 -5.629 1 87.38 145 THR B C 1
ATOM 2699 O O . THR B 1 145 ? -4.516 24.234 -6.285 1 87.38 145 THR B O 1
ATOM 2702 N N . GLY B 1 146 ? -2.393 24.781 -5.945 1 80.44 146 GLY B N 1
ATOM 2703 C CA . GLY B 1 146 ? -1.891 23.984 -7.047 1 80.44 146 GLY B CA 1
ATOM 2704 C C . GLY B 1 146 ? -1.131 22.75 -6.59 1 80.44 146 GLY B C 1
ATOM 2705 O O . GLY B 1 146 ? -0.528 22.047 -7.406 1 80.44 146 GLY B O 1
ATOM 2706 N N . THR B 1 147 ? -1.102 22.484 -5.277 1 74.06 147 THR B N 1
ATOM 2707 C CA . THR B 1 147 ? -0.267 21.422 -4.73 1 74.06 147 THR B CA 1
ATOM 2708 C C . THR B 1 147 ? -0.768 20.047 -5.184 1 74.06 147 THR B C 1
ATOM 2710 O O . THR B 1 147 ? 0.024 19.203 -5.59 1 74.06 147 THR B O 1
ATOM 2713 N N . LYS B 1 148 ? -2.125 19.844 -5.23 1 75.81 148 LYS B N 1
ATOM 2714 C CA . LYS B 1 148 ? -2.674 18.562 -5.656 1 75.81 148 LYS B CA 1
ATOM 2715 C C . LYS B 1 148 ? -3.193 18.641 -7.09 1 75.81 148 LYS B C 1
ATOM 2717 O O . LYS B 1 148 ? -3.92 19.562 -7.445 1 75.81 148 LYS B O 1
ATOM 2722 N N . VAL B 1 149 ? -2.82 17.719 -7.891 1 67.94 149 VAL B N 1
ATOM 2723 C CA . VAL B 1 149 ? -3.186 17.703 -9.305 1 67.94 149 VAL B CA 1
ATOM 2724 C C . VAL B 1 149 ? -4.703 17.609 -9.445 1 67.94 149 VAL B C 1
ATOM 2726 O O . VAL B 1 149 ? -5.293 18.25 -10.32 1 67.94 149 VAL B O 1
ATOM 2729 N N . ASP B 1 150 ? -5.324 16.938 -8.648 1 71.56 150 ASP B N 1
ATOM 2730 C CA . ASP B 1 150 ? -6.77 16.734 -8.711 1 71.56 150 ASP B CA 1
ATOM 2731 C C . ASP B 1 150 ? -7.465 17.375 -7.508 1 71.56 150 ASP B C 1
ATOM 2733 O O . ASP B 1 150 ? -8.32 16.75 -6.875 1 71.56 150 ASP B O 1
ATOM 2737 N N . ALA B 1 151 ? -7.266 18.641 -7.41 1 73.25 151 ALA B N 1
ATOM 2738 C CA . ALA B 1 151 ? -7.797 19.312 -6.227 1 73.25 151 ALA B CA 1
ATOM 2739 C C . ALA B 1 151 ? -9.32 19.406 -6.277 1 73.25 151 ALA B C 1
ATOM 2741 O O . ALA B 1 151 ? -9.898 19.656 -7.34 1 73.25 151 ALA B O 1
ATOM 2742 N N . GLU B 1 152 ? -9.875 19.172 -5.215 1 84.75 152 GLU B N 1
ATOM 2743 C CA . GLU B 1 152 ? -11.312 19.266 -4.984 1 84.75 152 GLU B CA 1
ATOM 2744 C C . GLU B 1 152 ? -11.766 20.734 -4.992 1 84.75 152 GLU B C 1
ATOM 2746 O O . GLU B 1 152 ? -10.945 21.641 -4.914 1 84.75 152 GLU B O 1
ATOM 2751 N N . PRO B 1 153 ? -13.016 20.938 -5.113 1 92.62 153 PRO B N 1
ATOM 2752 C CA . PRO B 1 153 ? -13.516 22.328 -5.035 1 92.62 153 PRO B CA 1
ATOM 2753 C C . PRO B 1 153 ? -13.164 23 -3.715 1 92.62 153 PRO B C 1
ATOM 2755 O O . PRO B 1 153 ? -13.18 22.359 -2.66 1 92.62 153 PRO B O 1
ATOM 2758 N N . VAL B 1 154 ? -12.914 24.25 -3.805 1 96.88 154 VAL B N 1
ATOM 2759 C CA . VAL B 1 154 ? -12.594 25.062 -2.633 1 96.88 154 VAL B CA 1
ATOM 2760 C C . VAL B 1 154 ? -13.812 25.156 -1.716 1 96.88 154 VAL B C 1
ATOM 2762 O O . VAL B 1 154 ? -14.914 25.469 -2.166 1 96.88 154 VAL B O 1
ATOM 2765 N N . ILE B 1 155 ? -13.594 24.938 -0.456 1 97.62 155 ILE B N 1
ATOM 2766 C CA . ILE B 1 155 ? -14.711 24.922 0.478 1 97.62 155 ILE B CA 1
ATOM 2767 C C . ILE B 1 155 ? -14.789 26.266 1.203 1 97.62 155 ILE B C 1
ATOM 2769 O O . ILE B 1 155 ? -15.812 26.609 1.803 1 97.62 155 ILE B O 1
ATOM 2773 N N . GLY B 1 156 ? -13.68 27.047 1.24 1 98.12 156 GLY B N 1
ATOM 2774 C CA . GLY B 1 156 ? -13.641 28.344 1.888 1 98.12 156 GLY B CA 1
ATOM 2775 C C . GLY B 1 156 ? -13.656 28.25 3.402 1 98.12 156 GLY B C 1
ATOM 2776 O O . GLY B 1 156 ? -13.688 27.156 3.967 1 98.12 156 GLY B O 1
ATOM 2777 N N . LEU B 1 157 ? -13.633 29.438 4.016 1 98.69 157 LEU B N 1
ATOM 2778 C CA . LEU B 1 157 ? -13.75 29.531 5.469 1 98.69 157 LEU B CA 1
ATOM 2779 C C . LEU B 1 157 ? -15.109 29.016 5.938 1 98.69 157 LEU B C 1
ATOM 2781 O O . LEU B 1 157 ? -15.219 28.422 7.012 1 98.69 157 LEU B O 1
ATOM 2785 N N . GLU B 1 158 ? -16.062 29.203 5.129 1 98.44 158 GLU B N 1
ATOM 2786 C CA . GLU B 1 158 ? -17.406 28.719 5.445 1 98.44 158 GLU B CA 1
ATOM 2787 C C . GLU B 1 158 ? -17.422 27.203 5.547 1 98.44 158 GLU B C 1
ATOM 2789 O O . GLU B 1 158 ? -18.156 26.641 6.371 1 98.44 158 GLU B O 1
ATOM 2794 N N . GLY B 1 159 ? -16.688 26.594 4.656 1 98.44 159 GLY B N 1
ATOM 2795 C CA . GLY B 1 159 ? -16.578 25.141 4.727 1 98.44 159 GLY B CA 1
ATOM 2796 C C . GLY B 1 159 ? -15.953 24.656 6.016 1 98.44 159 GLY B C 1
ATOM 2797 O O . GLY B 1 159 ? -16.375 23.625 6.566 1 98.44 159 GLY B O 1
ATOM 2798 N N . VAL B 1 160 ? -15.008 25.344 6.504 1 98.81 160 VAL B N 1
ATOM 2799 C CA . VAL B 1 160 ? -14.375 25.016 7.777 1 98.81 160 VAL B CA 1
ATOM 2800 C C . VAL B 1 160 ? -15.383 25.172 8.914 1 98.81 160 VAL B C 1
ATOM 2802 O O . VAL B 1 160 ? -15.492 24.297 9.781 1 98.81 160 VAL B O 1
ATOM 2805 N N . MET B 1 161 ? -16.094 26.25 8.828 1 98.69 161 MET B N 1
ATOM 2806 C CA . MET B 1 161 ? -17.109 26.516 9.844 1 98.69 161 MET B CA 1
ATOM 2807 C C . MET B 1 161 ? -18.172 25.422 9.859 1 98.69 161 MET B C 1
ATOM 2809 O O . MET B 1 161 ? -18.562 24.938 10.93 1 98.69 161 MET B O 1
ATOM 2813 N N . ARG B 1 162 ? -18.547 25.047 8.648 1 98.62 162 ARG B N 1
ATOM 2814 C CA . ARG B 1 162 ? -19.531 23.969 8.555 1 98.62 162 ARG B CA 1
ATOM 2815 C C . ARG B 1 162 ? -18.984 22.672 9.117 1 98.62 162 ARG B C 1
ATOM 2817 O O . ARG B 1 162 ? -19.672 21.969 9.852 1 98.62 162 ARG B O 1
ATOM 2824 N N . ALA B 1 163 ? -17.797 22.391 8.805 1 98.75 163 ALA B N 1
ATOM 2825 C CA . ALA B 1 163 ? -17.172 21.156 9.305 1 98.75 163 ALA B CA 1
ATOM 2826 C C . ALA B 1 163 ? -17.141 21.141 10.828 1 98.75 163 ALA B C 1
ATOM 2828 O O . ALA B 1 163 ? -17.391 20.094 11.445 1 98.75 163 ALA B O 1
ATOM 2829 N N . ARG B 1 164 ? -16.797 22.25 11.383 1 98.44 164 ARG B N 1
ATOM 2830 C CA . ARG B 1 164 ? -16.734 22.344 12.844 1 98.44 164 ARG B CA 1
ATOM 2831 C C . ARG B 1 164 ? -18.078 21.969 13.461 1 98.44 164 ARG B C 1
ATOM 2833 O O . ARG B 1 164 ? -18.125 21.359 14.531 1 98.44 164 ARG B O 1
ATOM 2840 N N . GLY B 1 165 ? -19.141 22.328 12.797 1 98.25 165 GLY B N 1
ATOM 2841 C CA . GLY B 1 165 ? -20.469 22 13.281 1 98.25 165 GLY B CA 1
ATOM 2842 C C . GLY B 1 165 ? -20.828 20.547 13.094 1 98.25 165 GLY B C 1
ATOM 2843 O O . GLY B 1 165 ? -21.797 20.047 13.695 1 98.25 165 GLY B O 1
ATOM 2844 N N . LEU B 1 166 ? -20.094 19.828 12.312 1 98.56 166 LEU B N 1
ATOM 2845 C CA . LEU B 1 166 ? -20.484 18.484 11.906 1 98.56 166 LEU B CA 1
ATOM 2846 C C . LEU B 1 166 ? -19.656 17.438 12.648 1 98.56 166 LEU B C 1
ATOM 2848 O O . LEU B 1 166 ? -19.984 16.25 12.609 1 98.56 166 LEU B O 1
ATOM 2852 N N . THR B 1 167 ? -18.594 17.891 13.375 1 98.12 167 THR B N 1
ATOM 2853 C CA . THR B 1 167 ? -17.75 16.906 14.031 1 98.12 167 THR B CA 1
ATOM 2854 C C . THR B 1 167 ? -17.156 17.484 15.32 1 98.12 167 THR B C 1
ATOM 2856 O O . THR B 1 167 ? -16.859 18.672 15.398 1 98.12 167 THR B O 1
ATOM 2859 N N . ALA B 1 168 ? -16.922 16.656 16.25 1 97.31 168 ALA B N 1
ATOM 2860 C CA . ALA B 1 168 ? -16.25 17.016 17.5 1 97.31 168 ALA B CA 1
ATOM 2861 C C . ALA B 1 168 ? -14.766 16.656 17.438 1 97.31 168 ALA B C 1
ATOM 2863 O O . ALA B 1 168 ? -13.992 17.047 18.312 1 97.31 168 ALA B O 1
ATOM 2864 N N . LYS B 1 169 ? -14.398 15.961 16.406 1 97.94 169 LYS B N 1
ATOM 2865 C CA . LYS B 1 169 ? -13 15.57 16.25 1 97.94 169 LYS B CA 1
ATOM 2866 C C . LYS B 1 169 ? -12.125 16.781 15.93 1 97.94 169 LYS B C 1
ATOM 2868 O O . LYS B 1 169 ? -12.602 17.766 15.367 1 97.94 169 LYS B O 1
ATOM 2873 N N . PRO B 1 170 ? -10.852 16.656 16.312 1 98.69 170 PRO B N 1
ATOM 2874 C CA . PRO B 1 170 ? -9.953 17.734 15.891 1 98.69 170 PRO B CA 1
ATOM 2875 C C . PRO B 1 170 ? -9.961 17.938 14.375 1 98.69 170 PRO B C 1
ATOM 2877 O O . PRO B 1 170 ? -10.023 16.969 13.617 1 98.69 170 PRO B O 1
ATOM 2880 N N . ILE B 1 171 ? -9.898 19.234 13.953 1 98.69 171 ILE B N 1
ATOM 2881 C CA . ILE B 1 171 ? -9.953 19.578 12.539 1 98.69 171 ILE B CA 1
ATOM 2882 C C . ILE B 1 171 ? -8.594 20.125 12.086 1 98.69 171 ILE B C 1
ATOM 2884 O O . ILE B 1 171 ? -8.078 21.078 12.68 1 98.69 171 ILE B O 1
ATOM 2888 N N . VAL B 1 172 ? -8.062 19.516 11.102 1 98.88 172 VAL B N 1
ATOM 2889 C CA . VAL B 1 172 ? -6.91 20.047 10.383 1 98.88 172 VAL B CA 1
ATOM 2890 C C . VAL B 1 172 ? -7.363 20.656 9.055 1 98.88 172 VAL B C 1
ATOM 2892 O O . VAL B 1 172 ? -7.859 19.953 8.18 1 98.88 172 VAL B O 1
ATOM 2895 N N . ALA B 1 173 ? -7.203 21.922 8.938 1 98.81 173 ALA B N 1
ATOM 2896 C CA . ALA B 1 173 ? -7.551 22.578 7.68 1 98.81 173 ALA B CA 1
ATOM 2897 C C . ALA B 1 173 ? -6.355 22.594 6.727 1 98.81 173 ALA B C 1
ATOM 2899 O O . ALA B 1 173 ? -5.219 22.797 7.152 1 98.81 173 ALA B O 1
ATOM 2900 N N . ILE B 1 174 ? -6.664 22.438 5.461 1 98.31 174 ILE B N 1
ATOM 2901 C CA . ILE B 1 174 ? -5.574 22.344 4.496 1 98.31 174 ILE B CA 1
ATOM 2902 C C . ILE B 1 174 ? -5.996 22.984 3.18 1 98.31 174 ILE B C 1
ATOM 2904 O O . ILE B 1 174 ? -7.191 23.062 2.873 1 98.31 174 ILE B O 1
ATOM 2908 N N . GLY B 1 175 ? -5.02 23.438 2.449 1 97.75 175 GLY B N 1
ATOM 2909 C CA . GLY B 1 175 ? -5.223 23.953 1.1 1 97.75 175 GLY B CA 1
ATOM 2910 C C . GLY B 1 175 ? -5.074 25.453 0.994 1 97.75 175 GLY B C 1
ATOM 2911 O O . GLY B 1 175 ? -5.926 26.203 1.475 1 97.75 175 GLY B O 1
ATOM 2912 N N . GLY B 1 176 ? -4.02 25.859 0.392 1 97.06 176 GLY B N 1
ATOM 2913 C CA . GLY B 1 176 ? -3.803 27.266 0.067 1 97.06 176 GLY B CA 1
ATOM 2914 C C . GLY B 1 176 ? -3.561 28.125 1.29 1 97.06 176 GLY B C 1
ATOM 2915 O O . GLY B 1 176 ? -3.764 29.344 1.246 1 97.06 176 GLY B O 1
ATOM 2916 N N . ILE B 1 177 ? -3.188 27.594 2.354 1 98.19 177 ILE B N 1
ATOM 2917 C CA . ILE B 1 177 ? -3.014 28.328 3.605 1 98.19 177 ILE B CA 1
ATOM 2918 C C . ILE B 1 177 ? -1.594 28.891 3.688 1 98.19 177 ILE B C 1
ATOM 2920 O O . ILE B 1 177 ? -0.625 28.172 3.428 1 98.19 177 ILE B O 1
ATOM 2924 N N . THR B 1 178 ? -1.496 30.156 3.975 1 97.62 178 THR B N 1
ATOM 2925 C CA . THR B 1 178 ? -0.245 30.906 4.117 1 97.62 178 THR B CA 1
ATOM 2926 C C . THR B 1 178 ? -0.215 31.656 5.438 1 97.62 178 THR B C 1
ATOM 2928 O O . THR B 1 178 ? -1.187 31.641 6.195 1 97.62 178 THR B O 1
ATOM 2931 N N . ARG B 1 179 ? 0.902 32.25 5.707 1 97.69 179 ARG B N 1
ATOM 2932 C CA . ARG B 1 179 ? 1.019 33.062 6.902 1 97.69 179 ARG B CA 1
ATOM 2933 C C . ARG B 1 179 ? -0.019 34.188 6.898 1 97.69 179 ARG B C 1
ATOM 2935 O O . ARG B 1 179 ? -0.492 34.594 7.957 1 97.69 179 ARG B O 1
ATOM 2942 N N . ALA B 1 180 ? -0.444 34.594 5.691 1 97.25 180 ALA B N 1
ATOM 2943 C CA . ALA B 1 180 ? -1.338 35.75 5.543 1 97.25 180 ALA B CA 1
ATOM 2944 C C . ALA B 1 180 ? -2.77 35.375 5.922 1 97.25 180 ALA B C 1
ATOM 2946 O O . ALA B 1 180 ? -3.551 36.25 6.336 1 97.25 180 ALA B O 1
ATOM 2947 N N . ASN B 1 181 ? -3.139 34.094 5.805 1 98 181 ASN B N 1
ATOM 2948 C CA . ASN B 1 181 ? -4.547 33.75 5.977 1 98 181 ASN B CA 1
ATOM 2949 C C . ASN B 1 181 ? -4.746 32.656 7.031 1 98 181 ASN B C 1
ATOM 2951 O O . ASN B 1 181 ? -5.879 32.312 7.367 1 98 181 ASN B O 1
ATOM 2955 N N . ALA B 1 182 ? -3.695 32.188 7.656 1 98.56 182 ALA B N 1
ATOM 2956 C CA . ALA B 1 182 ? -3.748 31.062 8.594 1 98.56 182 ALA B CA 1
ATOM 2957 C C . ALA B 1 182 ? -4.648 31.391 9.781 1 98.56 182 ALA B C 1
ATOM 2959 O O . ALA B 1 182 ? -5.422 30.531 10.227 1 98.56 182 ALA B O 1
ATOM 2960 N N . LYS B 1 183 ? -4.586 32.594 10.32 1 98.19 183 LYS B N 1
ATOM 2961 C CA . LYS B 1 183 ? -5.367 32.969 11.492 1 98.19 183 LYS B CA 1
ATOM 2962 C C . LYS B 1 183 ? -6.863 32.906 11.211 1 98.19 183 LYS B C 1
ATOM 2964 O O . LYS B 1 183 ? -7.645 32.469 12.062 1 98.19 183 LYS B O 1
ATOM 2969 N N . SER B 1 184 ? -7.266 33.312 10.008 1 98.5 184 SER B N 1
ATOM 2970 C CA . SER B 1 184 ? -8.68 33.281 9.656 1 98.5 184 SER B CA 1
ATOM 2971 C C . SER B 1 184 ? -9.203 31.844 9.617 1 98.5 184 SER B C 1
ATOM 2973 O O . SER B 1 184 ? -10.367 31.594 9.938 1 98.5 184 SER B O 1
ATOM 2975 N N . VAL B 1 185 ? -8.352 30.906 9.281 1 98.81 185 VAL B N 1
ATOM 2976 C CA . VAL B 1 185 ? -8.711 29.5 9.219 1 98.81 185 VAL B CA 1
ATOM 2977 C C . VAL B 1 185 ? -8.922 28.969 10.633 1 98.81 185 VAL B C 1
ATOM 2979 O O . VAL B 1 185 ? -9.891 28.234 10.883 1 98.81 185 VAL B O 1
ATOM 2982 N N . MET B 1 186 ? -8.055 29.375 11.555 1 98.56 186 MET B N 1
ATOM 2983 C CA . MET B 1 186 ? -8.211 29 12.953 1 98.56 186 MET B CA 1
ATOM 2984 C C . MET B 1 186 ? -9.492 29.594 13.539 1 98.56 186 MET B C 1
ATOM 2986 O O . MET B 1 186 ? -10.234 28.891 14.242 1 98.56 186 MET B O 1
ATOM 2990 N N . ASP B 1 187 ? -9.719 30.844 13.18 1 98.25 187 ASP B N 1
ATOM 2991 C CA . ASP B 1 187 ? -10.906 31.531 13.672 1 98.25 187 ASP B CA 1
ATOM 2992 C C . ASP B 1 187 ? -12.18 30.859 13.156 1 98.25 187 ASP B C 1
ATOM 2994 O O . ASP B 1 187 ? -13.227 30.922 13.812 1 98.25 187 ASP B O 1
ATOM 2998 N N . ALA B 1 188 ? -12.047 30.203 12.031 1 98.56 188 ALA B N 1
ATOM 2999 C CA . ALA B 1 188 ? -13.195 29.562 11.414 1 98.56 188 ALA B CA 1
ATOM 3000 C C . ALA B 1 188 ? -13.523 28.25 12.102 1 98.56 188 ALA B C 1
ATOM 3002 O O . ALA B 1 188 ? -14.602 27.672 11.891 1 98.56 188 ALA B O 1
ATOM 3003 N N . GLY B 1 189 ? -12.562 27.719 12.898 1 98.38 189 GLY B N 1
ATOM 3004 C CA . GLY B 1 189 ? -12.914 26.562 13.695 1 98.38 189 GLY B CA 1
ATOM 3005 C C . GLY B 1 189 ? -11.922 25.422 13.57 1 98.38 189 GLY B C 1
ATOM 3006 O O . GLY B 1 189 ? -12.086 24.375 14.188 1 98.38 189 GLY B O 1
ATOM 3007 N N . ALA B 1 190 ? -10.898 25.625 12.805 1 98.62 190 ALA B N 1
ATOM 3008 C CA . ALA B 1 190 ? -9.867 24.594 12.711 1 98.62 190 ALA B CA 1
ATOM 3009 C C . ALA B 1 190 ? -9.039 24.516 13.992 1 98.62 190 ALA B C 1
ATOM 3011 O O . ALA B 1 190 ? -8.883 25.516 14.695 1 98.62 190 ALA B O 1
ATOM 3012 N N . ASP B 1 191 ? -8.531 23.328 14.289 1 98.38 191 ASP B N 1
ATOM 3013 C CA . ASP B 1 191 ? -7.641 23.156 15.43 1 98.38 191 ASP B CA 1
ATOM 3014 C C . ASP B 1 191 ? -6.176 23.219 15 1 98.38 191 ASP B C 1
ATOM 3016 O O . ASP B 1 191 ? -5.293 23.438 15.836 1 98.38 191 ASP B O 1
ATOM 3020 N N . SER B 1 192 ? -5.902 23.016 13.742 1 98.69 192 SER B N 1
ATOM 3021 C CA . SER B 1 192 ? -4.57 23.016 13.148 1 98.69 192 SER B CA 1
ATOM 3022 C C . SER B 1 192 ? -4.621 23.391 11.672 1 98.69 192 SER B C 1
ATOM 3024 O O . SER B 1 192 ? -5.66 23.234 11.023 1 98.69 192 SER B O 1
ATOM 3026 N N . VAL B 1 193 ? -3.572 23.938 11.148 1 98.81 193 VAL B N 1
ATOM 3027 C CA . VAL B 1 193 ? -3.479 24.219 9.719 1 98.81 193 VAL B CA 1
ATOM 3028 C C . VAL B 1 193 ? -2.336 23.406 9.109 1 98.81 193 VAL B C 1
ATOM 3030 O O . VAL B 1 193 ? -1.213 23.438 9.617 1 98.81 193 VAL B O 1
ATOM 3033 N N . ALA B 1 194 ? -2.654 22.672 8.078 1 98.75 194 ALA B N 1
ATOM 3034 C CA . ALA B 1 194 ? -1.642 21.938 7.336 1 98.75 194 ALA B CA 1
ATOM 3035 C C . ALA B 1 194 ? -1.071 22.781 6.195 1 98.75 194 ALA B C 1
ATOM 3037 O O . ALA B 1 194 ? -1.819 23.406 5.453 1 98.75 194 ALA B O 1
ATOM 3038 N N . VAL B 1 195 ? 0.244 22.75 6.074 1 98.12 195 VAL B N 1
ATOM 3039 C CA . VAL B 1 195 ? 0.898 23.562 5.047 1 98.12 195 VAL B CA 1
ATOM 3040 C C . VAL B 1 195 ? 1.996 22.734 4.371 1 98.12 195 VAL B C 1
ATOM 3042 O O . VAL B 1 195 ? 2.627 21.891 5.012 1 98.12 195 VAL B O 1
ATOM 3045 N N . ILE B 1 196 ? 2.188 22.953 3.137 1 96.94 196 ILE B N 1
ATOM 3046 C CA . ILE B 1 196 ? 3.213 22.312 2.326 1 96.94 196 ILE B CA 1
ATOM 3047 C C . ILE B 1 196 ? 4.109 23.375 1.685 1 96.94 196 ILE B C 1
ATOM 3049 O O . ILE B 1 196 ? 5.129 23.75 2.26 1 96.94 196 ILE B O 1
ATOM 3053 N N . SER B 1 197 ? 3.662 23.938 0.577 1 95.31 197 SER B N 1
ATOM 3054 C CA . SER B 1 197 ? 4.484 24.844 -0.219 1 95.31 197 SER B CA 1
ATOM 3055 C C . SER B 1 197 ? 4.688 26.172 0.494 1 95.31 197 SER B C 1
ATOM 3057 O O . SER B 1 197 ? 5.676 26.859 0.246 1 95.31 197 SER B O 1
ATOM 3059 N N . ALA B 1 198 ? 3.758 26.516 1.398 1 97.06 198 ALA B N 1
ATOM 3060 C CA . ALA B 1 198 ? 3.836 27.781 2.119 1 97.06 198 ALA B CA 1
ATOM 3061 C C . ALA B 1 198 ? 5.055 27.812 3.035 1 97.06 198 ALA B C 1
ATOM 3063 O O . ALA B 1 198 ? 5.441 28.875 3.521 1 97.06 198 ALA B O 1
ATOM 3064 N N . LEU B 1 199 ? 5.652 26.672 3.283 1 97.44 199 LEU B N 1
ATOM 3065 C CA . LEU B 1 199 ? 6.855 26.609 4.105 1 97.44 199 LEU B CA 1
ATOM 3066 C C . LEU B 1 199 ? 8.102 26.922 3.277 1 97.44 199 LEU B C 1
ATOM 3068 O O . LEU B 1 199 ? 9.164 27.188 3.832 1 97.44 199 LEU B O 1
ATOM 3072 N N . LEU B 1 200 ? 7.965 26.766 1.969 1 95.81 200 LEU B N 1
ATOM 3073 C CA . LEU B 1 200 ? 9.078 26.984 1.056 1 95.81 200 LEU B CA 1
ATOM 3074 C C . LEU B 1 200 ? 8.961 28.344 0.37 1 95.81 200 LEU B C 1
ATOM 3076 O O . LEU B 1 200 ? 8.547 28.422 -0.79 1 95.81 200 LEU B O 1
ATOM 3080 N N . VAL B 1 201 ? 9.422 29.344 1.065 1 94.06 201 VAL B N 1
ATOM 3081 C CA . VAL B 1 201 ? 9.383 30.719 0.559 1 94.06 201 VAL B CA 1
ATOM 3082 C C . VAL B 1 201 ? 10.766 31.109 0.038 1 94.06 201 VAL B C 1
ATOM 3084 O O . VAL B 1 201 ? 11.766 30.953 0.739 1 94.06 201 VAL B O 1
ATOM 3087 N N . GLU B 1 202 ? 10.758 31.562 -1.177 1 92.06 202 GLU B N 1
ATOM 3088 C CA . GLU B 1 202 ? 12.031 31.969 -1.779 1 92.06 202 GLU B CA 1
ATOM 3089 C C . GLU B 1 202 ? 12.75 33 -0.916 1 92.06 202 GLU B C 1
ATOM 3091 O O . GLU B 1 202 ? 12.141 34 -0.487 1 92.06 202 GLU B O 1
ATOM 3096 N N . GLY B 1 203 ? 13.961 32.688 -0.584 1 94 203 GLY B N 1
ATOM 3097 C CA . GLY B 1 203 ? 14.789 33.656 0.133 1 94 203 GLY B CA 1
ATOM 3098 C C . GLY B 1 203 ? 14.648 33.562 1.64 1 94 203 GLY B C 1
ATOM 3099 O O . GLY B 1 203 ? 15.312 34.281 2.381 1 94 203 GLY B O 1
ATOM 3100 N N . GLU B 1 204 ? 13.781 32.719 2.133 1 96.81 204 GLU B N 1
ATOM 3101 C CA . GLU B 1 204 ? 13.586 32.594 3.572 1 96.81 204 GLU B CA 1
ATOM 3102 C C . GLU B 1 204 ? 13.883 31.156 4.027 1 96.81 204 GLU B C 1
ATOM 3104 O O . GLU B 1 204 ? 13.445 30.188 3.395 1 96.81 204 GLU B O 1
ATOM 3109 N N . PRO B 1 205 ? 14.656 31.078 5.102 1 97.38 205 PRO B N 1
ATOM 3110 C CA . PRO B 1 205 ? 14.859 29.734 5.641 1 97.38 205 PRO B CA 1
ATOM 3111 C C . PRO B 1 205 ? 13.562 29.078 6.102 1 97.38 205 PRO B C 1
ATOM 3113 O O . PRO B 1 205 ? 12.703 29.75 6.688 1 97.38 205 PRO B O 1
ATOM 3116 N N . VAL B 1 206 ? 13.453 27.812 5.867 1 97.69 206 VAL B N 1
ATOM 3117 C CA . VAL B 1 206 ? 12.258 27.047 6.227 1 97.69 206 VAL B CA 1
ATOM 3118 C C . VAL B 1 206 ? 12 27.172 7.727 1 97.69 206 VAL B C 1
ATOM 3120 O O . VAL B 1 206 ? 10.859 27.344 8.156 1 97.69 206 VAL B O 1
ATOM 3123 N N . ALA B 1 207 ? 13.031 27.109 8.539 1 98 207 ALA B N 1
ATOM 3124 C CA . ALA B 1 207 ? 12.898 27.203 9.992 1 98 207 ALA B CA 1
ATOM 3125 C C . ALA B 1 207 ? 12.25 28.531 10.398 1 98 207 ALA B C 1
ATOM 3127 O O . ALA B 1 207 ? 11.422 28.562 11.312 1 98 207 ALA B O 1
ATOM 3128 N N . LYS B 1 208 ? 12.641 29.562 9.758 1 98.19 208 LYS B N 1
ATOM 3129 C CA . LYS B 1 208 ? 12.062 30.875 10.047 1 98.19 208 LYS B CA 1
ATOM 3130 C C . LYS B 1 208 ? 10.578 30.922 9.68 1 98.19 208 LYS B C 1
ATOM 3132 O O . LYS B 1 208 ? 9.75 31.406 10.453 1 98.19 208 LYS B O 1
ATOM 3137 N N . VAL B 1 209 ? 10.25 30.422 8.492 1 98.31 209 VAL B N 1
ATOM 3138 C CA . VAL B 1 209 ? 8.867 30.438 8.016 1 98.31 209 VAL B CA 1
ATOM 3139 C C . VAL B 1 209 ? 7.996 29.609 8.953 1 98.31 209 VAL B C 1
ATOM 3141 O O . VAL B 1 209 ? 6.922 30.047 9.367 1 98.31 209 VAL B O 1
ATOM 3144 N N . ALA B 1 210 ? 8.445 28.438 9.312 1 98.19 210 ALA B N 1
ATOM 3145 C CA . ALA B 1 210 ? 7.715 27.594 10.242 1 98.19 210 ALA B CA 1
ATOM 3146 C C . ALA B 1 210 ? 7.562 28.25 11.602 1 98.19 210 ALA B C 1
ATOM 3148 O O . ALA B 1 210 ? 6.5 28.188 12.219 1 98.19 210 ALA B O 1
ATOM 3149 N N . GLY B 1 211 ? 8.641 28.844 12.031 1 98.06 211 GLY B N 1
ATOM 3150 C CA . GLY B 1 211 ? 8.57 29.594 13.281 1 98.06 211 GLY B CA 1
ATOM 3151 C C . GLY B 1 211 ? 7.547 30.719 13.25 1 98.06 211 GLY B C 1
ATOM 3152 O O . GLY B 1 211 ? 6.82 30.922 14.219 1 98.06 211 GLY B O 1
ATOM 3153 N N . ASP B 1 212 ? 7.551 31.406 12.172 1 98.12 212 ASP B N 1
ATOM 3154 C CA . ASP B 1 212 ? 6.566 32.469 12 1 98.12 212 ASP B CA 1
ATOM 3155 C C . ASP B 1 212 ? 5.145 31.938 12.109 1 98.12 212 ASP B C 1
ATOM 3157 O O . ASP B 1 212 ? 4.281 32.562 12.727 1 98.12 212 ASP B O 1
ATOM 3161 N N . PHE B 1 213 ? 4.883 30.781 11.43 1 98.38 213 PHE B N 1
ATOM 3162 C CA . PHE B 1 213 ? 3.58 30.125 11.539 1 98.38 213 PHE B CA 1
ATOM 3163 C C . PHE B 1 213 ? 3.244 29.844 13 1 98.38 213 PHE B C 1
ATOM 3165 O O . PHE B 1 213 ? 2.139 30.141 13.461 1 98.38 213 PHE B O 1
ATOM 3172 N N . LEU B 1 214 ? 4.176 29.297 13.734 1 97.25 214 LEU B N 1
ATOM 3173 C CA . LEU B 1 214 ? 3.947 28.922 15.125 1 97.25 214 LEU B CA 1
ATOM 3174 C C . LEU B 1 214 ? 3.646 30.141 15.977 1 97.25 214 LEU B C 1
ATOM 3176 O O . LEU B 1 214 ? 2.768 30.109 16.844 1 97.25 214 LEU B O 1
ATOM 3180 N N . ASP B 1 215 ? 4.332 31.203 15.711 1 97.12 215 ASP B N 1
ATOM 3181 C CA . ASP B 1 215 ? 4.113 32.438 16.438 1 97.12 215 ASP B CA 1
ATOM 3182 C C . ASP B 1 215 ? 2.734 33.031 16.141 1 97.12 215 ASP B C 1
ATOM 3184 O O . ASP B 1 215 ? 2.039 33.5 17.031 1 97.12 215 ASP B O 1
ATOM 3188 N N . LEU B 1 216 ? 2.441 32.969 14.875 1 96.81 216 LEU B N 1
ATOM 3189 C CA . LEU B 1 216 ? 1.174 33.5 14.414 1 96.81 216 LEU B CA 1
ATOM 3190 C C . LEU B 1 216 ? -0.004 32.75 15.016 1 96.81 216 LEU B C 1
ATOM 3192 O O . LEU B 1 216 ? -1.057 33.344 15.281 1 96.81 216 LEU B O 1
ATOM 3196 N N . LEU B 1 217 ? 0.169 31.469 15.258 1 96.62 217 LEU B N 1
ATOM 3197 C CA . LEU B 1 217 ? -0.94 30.594 15.617 1 96.62 217 LEU B CA 1
ATOM 3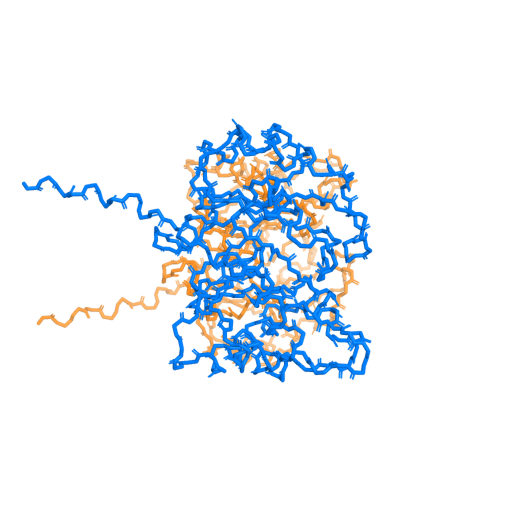198 C C . LEU B 1 217 ? -1.001 30.391 17.125 1 96.62 217 LEU B C 1
ATOM 3200 O O . LEU B 1 217 ? -1.836 29.625 17.625 1 96.62 217 LEU B O 1
ATOM 3204 N N . ARG B 1 218 ? -0.161 31.016 17.891 1 88.62 218 ARG B N 1
ATOM 3205 C CA . ARG B 1 218 ? -0.181 30.938 19.344 1 88.62 218 ARG B CA 1
ATOM 3206 C C . ARG B 1 218 ? -1.404 31.656 19.906 1 88.62 218 ARG B C 1
ATOM 3208 O O . ARG B 1 218 ? -1.823 32.688 19.391 1 88.62 218 ARG B O 1
#

InterPro domains:
  IPR013785 Aldolase-type TIM barrel [G3DSA:3.20.20.70] (7-215)
  IPR022998 Thiamine phosphate synthase/TenI [PF02581] (16-199)
  IPR022998 Thiamine phosphate synthase/TenI [cd00564] (16-210)
  IPR034291 Thiamine phosphate synthase [MF_00097] (14-218)
  IPR034291 Thiamine phosphate synthase [TIGR00693] (15-208)
  IPR036206 Thiamin phosphate synthase superfamily [SSF51391] (9-209)

Foldseek 3Di:
DPPDPPPLPQDQDAQAEEEAEPVVCVVVVHDLLQLLLLCVLLPAQEYEYHYDDDDLVVVLVSLLSSCVSCVPPNHAYEYEQDLQSCQVSVGQYYEHEPPGDDQVVSCVSNDVRGAYEYEDEDLVVLLVVQVHSHQAYEYDDQDADDPDVDHDDHCHLVNLLSSQVRHPHAYEYEHPDALVCSVSNVVSPHSYYYDYCNLVDPPDRSSVRSNSSSVSRD/DPPDPPPLPQDQDAQAEEEAEPVVCVVVVHDLLQLLLLCVLLPAQEYEYHYDDDDLVVVLVSLLSSCVSCVPPNHAYEYEQDLQSCQVSVGQYYEHEPPGDDQVVSCVSNDVRGAYEYEDEDLVVLLVVQVHSHQAYEYDDQDADDPDVDHDDHCHLVNLLSSQVRHPHAYEYEHPDALVCSVSNVVSPHSYYYDYCNLVDPPDRSSVRSNSSSVSRD

Sequence (436 aa):
MGEGAVSLRSLTLPRLYPIVDAGLLGSRRAGVEDFARSLLDAGVTLLQFRDKSSAPSDVLRNAALIREVFAWEKARLIMNDRADLALLAGWDGVHVGQGDLSPEDARQVVGARRIVGVSTHTDEQVRLAELSCADYVAVGPVFATGTKVDAEPVIGLEGVMRARGLTAKPIVAIGGITRANAKSVMDAGADSVAVISALLVEGEPVAKVAGDFLDLLRMGEGAVSLRSLTLPRLYPIVDAGLLGSRRAGVEDFARSLLDAGVTLLQFRDKSSAPSDVLRNAALIREVFAWEKARLIMNDRADLALLAGWDGVHVGQGDLSPEDARQVVGARRIVGVSTHTDEQVRLAELSCADYVAVGPVFATGTKVDAEPVIGLEGVMRARGLTAKPIVAIGGITRANAKSVMDAGADSVAVISALLVEGEPVAKVAGDFLDLLR

Solvent-accessible surface area (backbone atoms only — not comparable to full-atom values): 23134 Å² total; per-residue (Å²): 137,78,79,72,77,77,71,82,76,82,68,81,67,57,53,56,34,42,39,50,42,50,65,62,29,51,77,67,76,44,55,70,54,60,51,44,44,26,39,50,74,39,64,56,51,38,39,31,45,38,63,93,77,62,43,52,62,55,50,48,52,52,50,51,46,43,48,58,70,40,63,89,45,86,47,45,39,27,24,47,53,40,29,56,56,14,48,74,65,65,43,47,15,27,35,22,42,86,69,35,48,50,54,62,56,34,37,66,65,48,32,91,84,38,46,33,32,34,53,29,68,45,72,67,47,40,44,51,45,56,75,44,74,38,53,29,37,30,41,34,22,35,33,79,62,78,86,51,91,80,62,63,68,63,46,32,58,63,39,41,36,50,46,45,75,51,32,88,56,44,30,32,33,30,35,55,45,37,85,89,48,43,60,60,46,43,72,32,52,32,52,20,41,33,35,49,69,63,39,66,43,90,97,48,59,44,26,56,46,47,30,49,45,53,61,66,63,102,139,78,80,72,78,78,71,82,75,82,67,81,67,58,51,56,34,43,38,51,40,49,64,62,31,52,78,66,76,45,55,70,55,62,51,45,45,25,40,51,73,38,64,58,49,38,38,31,45,38,63,93,77,64,43,54,61,56,50,48,51,53,50,52,46,43,48,59,70,41,64,89,43,87,48,44,39,26,24,48,53,39,29,56,56,14,48,76,66,66,44,48,14,25,35,22,42,86,70,33,48,51,54,62,56,34,37,65,64,48,33,91,83,39,45,33,31,34,51,27,69,47,72,67,47,39,44,52,44,56,74,44,74,38,52,28,38,30,41,33,22,36,33,78,59,78,86,50,90,80,62,62,68,63,44,31,58,63,40,42,36,50,47,45,74,52,33,88,58,45,30,33,32,29,34,56,46,37,84,90,48,41,60,59,46,43,73,31,51,33,53,18,41,34,36,50,68,62,40,65,43,90,95,48,58,45,26,57,45,48,32,49,47,52,61,67,63,102

Organism: NCBI:txid570835

Nearest PDB structures (foldseek):
  1g4t-assembly1_A  TM=8.917E-01  e=6.856E-18  Bacillus subtilis
  1g67-assembly1_A  TM=8.812E-01  e=6.639E-17  Bacillus subtilis
  3o63-assembly1_A-2  TM=8.850E-01  e=8.114E-16  Mycobacterium tuberculosis
  3nl2-assembly1_B  TM=8.312E-01  e=3.158E-12  Nakaseomyces glabratus
  3nl2-assembly1_A  TM=8.062E-01  e=2.811E-12  Nakaseomyces glabratus

Secondary structure (DSSP, 8-state):
-----------PPPSEEEEEEHHHHHHTT--HHHHHHHHHHHT--EEEEE-SSS-HHHHHHHHHHHHHHTTTTT-EEEEES-HHHHHHHT-SEEEE-TTS--HHHHHHHH-TTSEEEEEE-SHHHHHHHHHSS-SEEEE--SS--SSSTTPPPP-HHHHHHHHHHH--S-EEEESS--TTTHHHHHHTT-SEEEESGGG--TTS-HHHHHHHHHHHT-/-----------PPPSEEEEEEHHHHHHTT--HHHHHHHHHHHT--EEEEE-SSS-HHHHHHHHHHHHHHTTTS--EEEEES-HHHHHHHT-SEEEE-TTS--HHHHHHHH-TTSEEEEEE-SHHHHHHHHHSS-SEEEE--SS--SSSTTPPPP-HHHHHHHHHHH--S-EEEESS--TTTHHHHHHTT-SEEEESGGG--TTS-HHHHHHHHHHHT-

Radius of gyration: 24.64 Å; Cα contacts (8 Å, |Δi|>4): 874; chains: 2; bounding box: 42×70×64 Å

pLDDT: mean 93.48, std 13.49, range [24.44, 98.88]